Protein 2FXA (pdb70)

B-factor: mean 64.71, std 8.07, range [39.28, 98.73]

Sequence (628 aa):
PPYDVKEALVFTQKAQLSKALWKSIEKDWQQWLKPYDLNINEHHILWIAYQLNNGASISEIAKFGVHHVSTAFNFSKKLEEERRGYLRRFSKRTYVQQLTEEGTEVFWWSLLEEFDPTRNAVFKGSQPLYHHLFGKFPEEVAECIRHHIYGDDFEIFETSYDVKEALVFTQKAQLSKALWKSIEKDWQQWLKPYDLNINEHHILWIAYQLNNGASISEIAKFGVHVSTAFNFSKKLEERGYLRFSKRLNDKRNTYVQLTEEEGTEVFWSLLEEFDPTRNAVFKGSQPLYHLFGKFPEEVAECIRRHIYGDDFEIFETSLTNIDNDFESVNGKLKKKAKYDVKEALVFTQKAQLSKALWKSIEKDWQQQWLKPYDLNINEHHILWWIAYQLNGASISEIAKFGVHVSTAFNFSKKLEERGYLRFSKRLNDKRNTYVQLTEEGTEVFWSLLEEFDPTRRNAVFKGSQPLYHHLFGKFPEEVAECIRHIYGDDFEIFETSPYDVKEALVFTQKAQLSKALWKSIEKDWQQQWLKPYDLNINEHHILWIAYQLNGASISEIAKFGVHVSTAFNFSKKLEERGYLRFSKTYVQLTEEGTEVFWWSLLEEFDPTRNAVFKGSQPLYHHLFGKFPEEVAECIRHHIYGDDFEIFETSLT

Nearest PDB structures (foldseek):
  2fxa-assembly3_D  TM=9.999E-01  e=1.375E-24  Bacillus subtilis
  5aiq-assembly1_D  TM=6.598E-01  e=6.376E-04  Neisseria meningitidis serogroup B
  5hsm-assembly1_A-2  TM=7.602E-01  e=4.503E-03  Mycobacterium tuberculosis H37Rv
  5hso-assembly1_C  TM=7.062E-01  e=1.528E-02  Mycobacterium tuberculosis H37Rv
  5zyr-assembly1_B  TM=6.003E-01  e=3.985E-03  Acinetobacter baumannii

Organism: Bacillus subtilis (strain 168) (NCBI:txid224308)

Structure (mmCIF, N/CA/C/O backbone):
data_2FXA
#
_entry.id   2FXA
#
_cell.length_a   52.272
_cell.length_b   79.909
_cell.length_c   131.239
_cell.angle_alpha   90.00
_cell.angle_beta   100.18
_cell.angle_gamma   90.00
#
_symmetry.space_group_name_H-M   'P 1 21 1'
#
loop_
_entity.id
_entity.type
_entity.pdbx_description
1 polymer 'Protease production regulatory protein hpr'
2 non-polymer 1,2-ETHANEDIOL
3 non-polymer 'PENTAETHYLENE GLYCOL'
4 non-polymer 'HEXAETHYLENE GLYCOL'
5 non-polymer 'TRIETHYLENE GLYCOL'
6 water water
#
loop_
_atom_site.group_PDB
_atom_site.id
_atom_site.type_symbol
_atom_site.label_atom_id
_atom_site.label_alt_id
_atom_site.label_comp_id
_atom_site.label_asym_id
_atom_site.label_entity_id
_atom_site.label_seq_id
_atom_site.pdbx_PDB_ins_code
_atom_site.Cartn_x
_atom_site.Cartn_y
_atom_site.Cartn_z
_atom_site.occupancy
_atom_site.B_iso_or_equiv
_atom_site.auth_seq_id
_atom_site.auth_comp_id
_atom_site.auth_asym_id
_atom_site.auth_atom_id
_atom_site.pdbx_PDB_model_num
ATOM 1 N N . PRO A 1 8 ? -17.767 35.771 23.336 1.00 72.85 6 PRO A N 1
ATOM 2 C CA . PRO A 1 8 ? -16.934 35.455 22.171 1.00 72.84 6 PRO A CA 1
ATOM 3 C C . PRO A 1 8 ? -15.535 35.054 22.600 1.00 72.92 6 PRO A C 1
ATOM 4 O O . PRO A 1 8 ? -14.829 35.868 23.217 1.00 72.75 6 PRO A O 1
ATOM 8 N N . PRO A 1 9 ? -15.138 33.802 22.287 1.00 73.16 7 PRO A N 1
ATOM 9 C CA . PRO A 1 9 ? -13.824 33.256 22.660 1.00 73.78 7 PRO A CA 1
ATOM 10 C C . PRO A 1 9 ? -12.680 34.283 22.498 1.00 74.03 7 PRO A C 1
ATOM 11 O O . PRO A 1 9 ? -12.162 34.811 23.503 1.00 74.41 7 PRO A O 1
ATOM 15 N N . TYR A 1 10 ? -12.315 34.575 21.250 1.00 73.41 8 TYR A N 1
ATOM 16 C CA . TYR A 1 10 ? -11.235 35.523 20.948 1.00 72.56 8 TYR A CA 1
ATOM 17 C C . TYR A 1 10 ? -11.855 36.604 20.072 1.00 70.94 8 TYR A C 1
ATOM 18 O O . TYR A 1 10 ? -12.841 36.336 19.376 1.00 70.02 8 TYR A O 1
ATOM 27 N N . ASP A 1 11 ? -11.303 37.820 20.148 1.00 69.48 9 ASP A N 1
ATOM 28 C CA . ASP A 1 11 ? -11.436 38.807 19.076 1.00 68.21 9 ASP A CA 1
ATOM 29 C C . ASP A 1 11 ? -10.559 38.367 17.894 1.00 66.11 9 ASP A C 1
ATOM 30 O O . ASP A 1 11 ? -9.363 38.128 18.073 1.00 66.41 9 ASP A O 1
ATOM 35 N N . VAL A 1 12 ? -11.147 38.248 16.702 1.00 63.34 10 VAL A N 1
ATOM 36 C CA . VAL A 1 12 ? -10.411 37.852 15.493 1.00 60.84 10 VAL A CA 1
ATOM 37 C C . VAL A 1 12 ? -9.276 38.848 15.177 1.00 60.21 10 VAL A C 1
ATOM 38 O O . VAL A 1 12 ? -8.285 38.458 14.617 1.00 58.90 10 VAL A O 1
ATOM 42 N N . LYS A 1 13 ? -9.441 40.108 15.569 1.00 59.77 11 LYS A N 1
ATOM 43 C CA . LYS A 1 13 ? -8.389 41.117 15.488 1.00 61.03 11 LYS A CA 1
ATOM 44 C C . LYS A 1 13 ? -7.208 40.820 16.402 1.00 61.12 11 LYS A C 1
ATOM 45 O O . LYS A 1 13 ? -6.056 41.059 16.026 1.00 62.04 11 LYS A O 1
ATOM 51 N N . GLU A 1 14 ? -7.488 40.365 17.616 1.00 60.92 12 GLU A N 1
ATOM 52 C CA . GLU A 1 14 ? -6.430 39.950 18.504 1.00 61.81 12 GLU A CA 1
ATOM 53 C C . GLU A 1 14 ? -5.737 38.689 17.964 1.00 59.53 12 GLU A C 1
ATOM 54 O O . GLU A 1 14 ? -4.546 38.621 17.938 1.00 60.25 12 GLU A O 1
ATOM 60 N N . ALA A 1 15 ? -6.491 37.722 17.481 1.00 58.38 13 ALA A N 1
ATOM 61 C CA . ALA A 1 15 ? -5.917 36.549 16.853 1.00 57.09 13 ALA A CA 1
ATOM 62 C C . ALA A 1 15 ? -4.943 36.922 15.734 1.00 57.04 13 ALA A C 1
ATOM 63 O O . ALA A 1 15 ? -3.877 36.306 15.604 1.00 56.37 13 ALA A O 1
ATOM 65 N N . LEU A 1 16 ? -5.322 37.905 14.918 1.00 57.60 14 LEU A N 1
ATOM 66 C CA . LEU A 1 16 ? -4.504 38.378 13.791 1.00 57.86 14 LEU A CA 1
ATOM 67 C C . LEU A 1 16 ? -3.214 39.018 14.276 1.00 57.76 14 LEU A C 1
ATOM 68 O O . LEU A 1 16 ? -2.136 38.703 13.790 1.00 58.43 14 LEU A O 1
ATOM 73 N N . VAL A 1 17 ? -3.345 39.915 15.227 1.00 57.68 15 VAL A N 1
ATOM 74 C CA . VAL A 1 17 ? -2.208 40.560 15.841 1.00 59.12 15 VAL A CA 1
ATOM 75 C C . VAL A 1 17 ? -1.247 39.511 16.436 1.00 59.55 15 VAL A C 1
ATOM 76 O O . VAL A 1 17 ? -0.049 39.523 16.125 1.00 59.79 15 VAL A O 1
ATOM 80 N N . PHE A 1 18 ? -1.779 38.556 17.210 1.00 59.00 16 PHE A N 1
ATOM 81 C CA . PHE A 1 18 ? -0.949 37.495 17.758 1.00 58.26 16 PHE A CA 1
ATOM 82 C C . PHE A 1 18 ? -0.220 36.684 16.678 1.00 58.49 16 PHE A C 1
ATOM 83 O O . PHE A 1 18 ? 0.976 36.454 16.739 1.00 57.63 16 PHE A O 1
ATOM 91 N N . THR A 1 19 ? -0.981 36.242 15.695 1.00 59.52 17 THR A N 1
ATOM 92 C CA . THR A 1 19 ? -0.502 35.518 14.541 1.00 61.28 17 THR A CA 1
ATOM 93 C C . THR A 1 19 ? 0.616 36.249 13.796 1.00 61.41 17 THR A C 1
ATOM 94 O O . THR A 1 19 ? 1.617 35.672 13.458 1.00 62.81 17 THR A O 1
ATOM 98 N N . GLN A 1 20 ? 0.461 37.534 13.545 1.00 62.44 18 GLN A N 1
ATOM 99 C CA . GLN A 1 20 ? 1.509 38.267 12.881 1.00 63.56 18 GLN A CA 1
ATOM 100 C C . GLN A 1 20 ? 2.713 38.565 13.808 1.00 61.70 18 GLN A C 1
ATOM 101 O O . GLN A 1 20 ? 3.856 38.632 13.335 1.00 61.50 18 GLN A O 1
ATOM 107 N N . LYS A 1 21 ? 2.485 38.699 15.117 1.00 59.88 19 LYS A N 1
ATOM 108 C CA . LYS A 1 21 ? 3.595 38.820 16.059 1.00 59.00 19 LYS A CA 1
ATOM 109 C C . LYS A 1 21 ? 4.405 37.507 16.036 1.00 57.68 19 LYS A C 1
ATOM 110 O O . LYS A 1 21 ? 5.598 37.521 15.855 1.00 57.33 19 LYS A O 1
ATOM 124 N N . ALA A 1 23 ? 4.593 35.243 13.588 1.00 56.81 21 ALA A N 1
ATOM 125 C CA . ALA A 1 23 ? 5.307 35.180 12.295 1.00 56.86 21 ALA A CA 1
ATOM 126 C C . ALA A 1 23 ? 6.564 36.022 12.277 1.00 57.17 21 ALA A C 1
ATOM 127 O O . ALA A 1 23 ? 7.642 35.590 11.873 1.00 59.36 21 ALA A O 1
ATOM 129 N N . GLN A 1 24 ? 6.442 37.245 12.703 1.00 57.00 22 GLN A N 1
ATOM 130 C CA . GLN A 1 24 ? 7.565 38.132 12.725 1.00 57.94 22 GLN A CA 1
ATOM 131 C C . GLN A 1 24 ? 8.735 37.663 13.648 1.00 57.92 22 GLN A C 1
ATOM 132 O O . GLN A 1 24 ? 9.913 37.690 13.248 1.00 57.24 22 GLN A O 1
ATOM 138 N N . LEU A 1 25 ? 8.413 37.269 14.881 1.00 57.48 23 LEU A N 1
ATOM 139 C CA . LEU A 1 25 ? 9.424 36.812 15.842 1.00 58.58 23 LEU A CA 1
ATOM 140 C C . LEU A 1 25 ? 10.073 35.525 15.351 1.00 59.32 23 LEU A C 1
ATOM 141 O O . LEU A 1 25 ? 11.264 35.330 15.412 1.00 59.38 23 LEU A O 1
ATOM 146 N N . SER A 1 26 ? 9.246 34.670 14.812 1.00 59.30 24 SER A N 1
ATOM 147 C CA . SER A 1 26 ? 9.655 33.407 14.396 1.00 60.98 24 SER A CA 1
ATOM 148 C C . SER A 1 26 ? 10.575 33.471 13.148 1.00 61.56 24 SER A C 1
ATOM 149 O O . SER A 1 26 ? 11.601 32.752 13.064 1.00 60.89 24 SER A O 1
ATOM 152 N N . LYS A 1 27 ? 10.270 34.381 12.223 1.00 61.24 25 LYS A N 1
ATOM 153 C CA . LYS A 1 27 ? 11.134 34.573 11.071 1.00 60.72 25 LYS A CA 1
ATOM 154 C C . LYS A 1 27 ? 12.456 35.184 11.497 1.00 60.04 25 LYS A C 1
ATOM 155 O O . LYS A 1 27 ? 13.503 34.756 11.056 1.00 61.00 25 LYS A O 1
ATOM 161 N N . ALA A 1 28 ? 12.402 36.185 12.356 1.00 58.63 26 ALA A N 1
ATOM 162 C CA . ALA A 1 28 ? 13.587 36.836 12.888 1.00 58.60 26 ALA A CA 1
ATOM 163 C C . ALA A 1 28 ? 14.501 35.804 13.595 1.00 58.97 26 ALA A C 1
ATOM 164 O O . ALA A 1 28 ? 15.715 35.773 13.360 1.00 58.34 26 ALA A O 1
ATOM 166 N N . LEU A 1 29 ? 13.918 34.986 14.476 1.00 59.32 27 LEU A N 1
ATOM 167 C CA . LEU A 1 29 ? 14.694 34.021 15.241 1.00 59.80 27 LEU A CA 1
ATOM 168 C C . LEU A 1 29 ? 15.324 32.951 14.304 1.00 60.41 27 LEU A C 1
ATOM 169 O O . LEU A 1 29 ? 16.507 32.686 14.370 1.00 61.89 27 LEU A O 1
ATOM 174 N N . TRP A 1 30 ? 14.548 32.372 13.413 1.00 60.55 28 TRP A N 1
ATOM 175 C CA . TRP A 1 30 ? 15.078 31.407 12.468 1.00 61.61 28 TRP A CA 1
ATOM 176 C C . TRP A 1 30 ? 16.122 31.931 11.478 1.00 62.32 28 TRP A C 1
ATOM 177 O O . TRP A 1 30 ? 17.068 31.215 11.176 1.00 63.11 28 TRP A O 1
ATOM 188 N N . LYS A 1 31 ? 15.970 33.152 10.981 1.00 62.21 29 LYS A N 1
ATOM 189 C CA . LYS A 1 31 ? 16.928 33.722 10.046 1.00 62.92 29 LYS A CA 1
ATOM 190 C C . LYS A 1 31 ? 18.265 33.913 10.689 1.00 62.38 29 LYS A C 1
ATOM 191 O O . LYS A 1 31 ? 19.293 33.787 10.042 1.00 61.73 29 LYS A O 1
ATOM 197 N N . SER A 1 32 ? 18.233 34.277 11.960 1.00 61.96 30 SER A N 1
ATOM 198 C CA . SER A 1 32 ? 19.439 34.455 12.759 1.00 60.70 30 SER A CA 1
ATOM 199 C C . SER A 1 32 ? 20.153 33.107 12.988 1.00 59.95 30 SER A C 1
ATOM 200 O O . SER A 1 32 ? 21.331 33.021 12.786 1.00 60.27 30 SER A O 1
ATOM 203 N N . ILE A 1 33 ? 19.422 32.054 13.359 1.00 59.75 31 ILE A N 1
ATOM 204 C CA . ILE A 1 33 ? 19.994 30.735 13.568 1.00 59.09 31 ILE A CA 1
ATOM 205 C C . ILE A 1 33 ? 20.535 30.182 12.258 1.00 60.08 31 ILE A C 1
ATOM 206 O O . ILE A 1 33 ? 21.671 29.758 12.194 1.00 60.58 31 ILE A O 1
ATOM 211 N N . GLU A 1 34 ? 19.725 30.236 11.213 1.00 60.62 32 GLU A N 1
ATOM 212 C CA . GLU A 1 34 ? 20.091 29.807 9.910 1.00 62.74 32 GLU A CA 1
ATOM 213 C C . GLU A 1 34 ? 21.416 30.420 9.407 1.00 62.63 32 GLU A C 1
ATOM 214 O O . GLU A 1 34 ? 22.283 29.717 8.895 1.00 62.99 32 GLU A O 1
ATOM 220 N N . LYS A 1 35 ? 21.554 31.721 9.548 1.00 62.55 33 LYS A N 1
ATOM 221 C CA . LYS A 1 35 ? 22.729 32.420 9.139 1.00 64.16 33 LYS A CA 1
ATOM 222 C C . LYS A 1 35 ? 23.963 31.924 9.944 1.00 63.62 33 LYS A C 1
ATOM 223 O O . LYS A 1 35 ? 25.042 31.709 9.376 1.00 63.56 33 LYS A O 1
ATOM 229 N N . ASP A 1 36 ? 23.810 31.764 11.256 1.00 62.73 34 ASP A N 1
ATOM 230 C CA . ASP A 1 36 ? 24.927 31.322 12.093 1.00 62.28 34 ASP A CA 1
ATOM 231 C C . ASP A 1 36 ? 25.295 29.875 11.770 1.00 61.83 34 ASP A C 1
ATOM 232 O O . ASP A 1 36 ? 26.453 29.519 11.834 1.00 62.48 34 ASP A O 1
ATOM 237 N N . TRP A 1 37 ? 24.296 29.075 11.412 1.00 60.80 35 TRP A N 1
ATOM 238 C CA . TRP A 1 37 ? 24.445 27.663 11.154 1.00 61.45 35 TRP A CA 1
ATOM 239 C C . TRP A 1 37 ? 25.097 27.445 9.781 1.00 62.48 35 TRP A C 1
ATOM 240 O O . TRP A 1 37 ? 25.905 26.526 9.615 1.00 63.17 35 TRP A O 1
ATOM 251 N N . GLN A 1 38 ? 24.774 28.295 8.811 1.00 63.37 36 GLN A N 1
ATOM 252 C CA . GLN A 1 38 ? 25.462 28.306 7.512 1.00 64.82 36 GLN A CA 1
ATOM 253 C C . GLN A 1 38 ? 26.947 28.648 7.615 1.00 65.13 36 GLN A C 1
ATOM 254 O O . GLN A 1 38 ? 27.747 28.098 6.882 1.00 65.11 36 GLN A O 1
ATOM 260 N N . GLN A 1 39 ? 27.307 29.553 8.513 1.00 65.49 37 GLN A N 1
ATOM 261 C CA . GLN A 1 39 ? 28.701 29.915 8.698 1.00 67.17 37 GLN A CA 1
ATOM 262 C C . GLN A 1 39 ? 29.495 28.784 9.311 1.00 66.39 37 GLN A C 1
ATOM 263 O O . GLN A 1 39 ? 30.595 28.528 8.880 1.00 67.63 37 GLN A O 1
ATOM 269 N N . TRP A 1 40 ? 28.926 28.136 10.319 1.00 65.45 38 TRP A N 1
ATOM 270 C CA . TRP A 1 40 ? 29.489 26.978 10.962 1.00 64.63 38 TRP A CA 1
ATOM 271 C C . TRP A 1 40 ? 29.797 25.907 9.908 1.00 64.73 38 TRP A C 1
ATOM 272 O O . TRP A 1 40 ? 30.795 25.229 9.996 1.00 64.55 38 TRP A O 1
ATOM 283 N N . LEU A 1 41 ? 28.932 25.780 8.904 1.00 65.73 39 LEU A N 1
ATOM 284 C CA . LEU A 1 41 ? 29.011 24.690 7.900 1.00 66.06 39 LEU A CA 1
ATOM 285 C C . LEU A 1 41 ? 29.810 25.038 6.665 1.00 67.08 39 LEU A C 1
ATOM 286 O O . LEU A 1 41 ? 30.000 24.183 5.812 1.00 67.12 39 LEU A O 1
ATOM 291 N N . LYS A 1 42 ? 30.285 26.281 6.577 1.00 68.74 40 LYS A N 1
ATOM 292 C CA . LYS A 1 42 ? 30.932 26.773 5.362 1.00 70.42 40 LYS A CA 1
ATOM 293 C C . LYS A 1 42 ? 32.207 25.977 4.964 1.00 69.98 40 LYS A C 1
ATOM 294 O O . LYS A 1 42 ? 32.332 25.559 3.796 1.00 70.22 40 LYS A O 1
ATOM 300 N N . PRO A 1 43 ? 33.134 25.733 5.930 1.00 69.21 41 PRO A N 1
ATOM 301 C CA . PRO A 1 43 ? 34.318 24.896 5.642 1.00 68.37 41 PRO A CA 1
ATOM 302 C C . PRO A 1 43 ? 34.027 23.451 5.186 1.00 68.75 41 PRO A C 1
ATOM 303 O O . PRO A 1 43 ? 34.935 22.774 4.687 1.00 67.62 41 PRO A O 1
ATOM 307 N N . TYR A 1 44 ? 32.795 22.969 5.373 1.00 68.83 42 TYR A N 1
ATOM 308 C CA . TYR A 1 44 ? 32.495 21.573 5.081 1.00 69.57 42 TYR A CA 1
ATOM 309 C C . TYR A 1 44 ? 31.631 21.399 3.845 1.00 70.32 42 TYR A C 1
ATOM 310 O O . TYR A 1 44 ? 31.408 20.271 3.376 1.00 70.62 42 TYR A O 1
ATOM 319 N N . ASP A 1 45 ? 31.135 22.518 3.323 1.00 71.51 43 ASP A N 1
ATOM 320 C CA . ASP A 1 45 ? 30.287 22.504 2.140 1.00 72.75 43 ASP A CA 1
ATOM 321 C C . ASP A 1 45 ? 29.082 21.545 2.335 1.00 72.62 43 ASP A C 1
ATOM 322 O O . ASP A 1 45 ? 28.764 20.720 1.481 1.00 72.86 43 ASP A O 1
ATOM 327 N N . LEU A 1 46 ? 28.424 21.692 3.489 1.00 71.64 44 LEU A N 1
ATOM 328 C CA . LEU A 1 46 ? 27.229 20.970 3.825 1.00 69.71 44 LEU A CA 1
ATOM 329 C C . LEU A 1 46 ? 26.110 21.979 3.904 1.00 69.43 44 LEU A C 1
ATOM 330 O O . LEU A 1 46 ? 26.280 23.076 4.419 1.00 69.46 44 LEU A O 1
ATOM 335 N N . ASN A 1 47 ? 24.974 21.592 3.368 1.00 68.81 45 ASN A N 1
ATOM 336 C CA . ASN A 1 47 ? 23.689 22.209 3.624 1.00 69.40 45 ASN A CA 1
ATOM 337 C C . ASN A 1 47 ? 23.286 22.058 5.116 1.00 68.26 45 ASN A C 1
ATOM 338 O O . ASN A 1 47 ? 23.618 21.052 5.759 1.00 67.96 45 ASN A O 1
ATOM 343 N N . ILE A 1 48 ? 22.550 23.037 5.644 1.00 67.21 46 ILE A N 1
ATOM 344 C CA . ILE A 1 48 ? 21.860 22.914 6.934 1.00 66.32 46 ILE A CA 1
ATOM 345 C C . ILE A 1 48 ? 21.048 21.599 7.079 1.00 65.99 46 ILE A C 1
ATOM 346 O O . ILE A 1 48 ? 21.144 20.877 8.084 1.00 66.13 46 ILE A O 1
ATOM 351 N N . ASN A 1 49 ? 20.248 21.303 6.068 1.00 65.44 47 ASN A N 1
ATOM 352 C CA . ASN A 1 49 ? 19.471 20.080 6.010 1.00 64.98 47 ASN A CA 1
ATOM 353 C C . ASN A 1 49 ? 20.297 18.783 6.055 1.00 64.40 47 ASN A C 1
ATOM 354 O O . ASN A 1 49 ? 19.857 17.790 6.660 1.00 64.39 47 ASN A O 1
ATOM 359 N N . GLU A 1 50 ? 21.477 18.804 5.426 1.00 63.30 48 GLU A N 1
ATOM 360 C CA . GLU A 1 50 ? 22.460 17.718 5.477 1.00 63.31 48 GLU A CA 1
ATOM 361 C C . GLU A 1 50 ? 23.054 17.527 6.872 1.00 61.79 48 GLU A C 1
ATOM 362 O O . GLU A 1 50 ? 23.102 16.414 7.382 1.00 61.40 48 GLU A O 1
ATOM 368 N N . HIS A 1 51 ? 23.513 18.614 7.491 1.00 61.22 49 HIS A N 1
ATOM 369 C CA . HIS A 1 51 ? 23.930 18.556 8.889 1.00 60.38 49 HIS A CA 1
ATOM 370 C C . HIS A 1 51 ? 22.817 18.030 9.808 1.00 59.46 49 HIS A C 1
ATOM 371 O O . HIS A 1 51 ? 23.043 17.150 10.654 1.00 58.45 49 HIS A O 1
ATOM 378 N N . HIS A 1 52 ? 21.607 18.524 9.592 1.00 59.13 50 HIS A N 1
ATOM 379 C CA . HIS A 1 52 ? 20.459 18.086 10.368 1.00 59.00 50 HIS A CA 1
ATOM 380 C C . HIS A 1 52 ? 20.191 16.582 10.193 1.00 58.68 50 HIS A C 1
ATOM 381 O O . HIS A 1 52 ? 19.963 15.864 11.163 1.00 59.11 50 HIS A O 1
ATOM 388 N N . ILE A 1 53 ? 20.249 16.092 8.968 1.00 58.31 51 ILE A N 1
ATOM 389 C CA . ILE A 1 53 ? 20.133 14.661 8.747 1.00 57.96 51 ILE A CA 1
ATOM 390 C C . ILE A 1 53 ? 21.195 13.891 9.510 1.00 57.88 51 ILE A C 1
ATOM 391 O O . ILE A 1 53 ? 20.866 12.920 10.164 1.00 56.98 51 ILE A O 1
ATOM 396 N N . LEU A 1 54 ? 22.455 14.335 9.431 1.00 58.40 52 LEU A N 1
ATOM 397 C CA . LEU A 1 54 ? 23.564 13.686 10.159 1.00 59.48 52 LEU A CA 1
ATOM 398 C C . LEU A 1 54 ? 23.310 13.625 11.658 1.00 60.21 52 LEU A C 1
ATOM 399 O O . LEU A 1 54 ? 23.611 12.607 12.326 1.00 59.59 52 LEU A O 1
ATOM 404 N N . TRP A 1 55 ? 22.775 14.742 12.164 1.00 60.91 53 TRP A N 1
ATOM 405 C CA . TRP A 1 55 ? 22.483 14.927 13.566 1.00 62.07 53 TRP A CA 1
ATOM 406 C C . TRP A 1 55 ? 21.445 13.921 14.052 1.00 59.96 53 TRP A C 1
ATOM 407 O O . TRP A 1 55 ? 21.616 13.296 15.098 1.00 59.14 53 TRP A O 1
ATOM 418 N N . ILE A 1 56 ? 20.390 13.762 13.258 1.00 58.14 54 ILE A N 1
ATOM 419 C CA . ILE A 1 56 ? 19.308 12.858 13.523 1.00 57.46 54 ILE A CA 1
ATOM 420 C C . ILE A 1 56 ? 19.733 11.390 13.465 1.00 58.08 54 ILE A C 1
ATOM 421 O O . ILE A 1 56 ? 19.418 10.629 14.391 1.00 57.93 54 ILE A O 1
ATOM 426 N N . ALA A 1 57 ? 20.442 10.989 12.407 1.00 58.28 55 ALA A N 1
ATOM 427 C CA . ALA A 1 57 ? 20.960 9.611 12.294 1.00 59.42 55 ALA A CA 1
ATOM 428 C C . ALA A 1 57 ? 21.834 9.279 13.481 1.00 60.27 55 ALA A C 1
ATOM 429 O O . ALA A 1 57 ? 21.814 8.175 13.996 1.00 60.12 55 ALA A O 1
ATOM 431 N N . TYR A 1 58 ? 22.601 10.264 13.915 1.00 62.26 56 TYR A N 1
ATOM 432 C CA . TYR A 1 58 ? 23.433 10.121 15.088 1.00 64.71 56 TYR A CA 1
ATOM 433 C C . TYR A 1 58 ? 22.619 10.023 16.405 1.00 65.36 56 TYR A C 1
ATOM 434 O O . TYR A 1 58 ? 22.787 9.073 17.163 1.00 66.14 56 TYR A O 1
ATOM 443 N N . GLN A 1 59 ? 21.721 10.969 16.656 1.00 65.29 57 GLN A N 1
ATOM 444 C CA . GLN A 1 59 ? 20.892 10.928 17.855 1.00 65.64 57 GLN A CA 1
ATOM 445 C C . GLN A 1 59 ? 20.160 9.603 17.991 1.00 64.50 57 GLN A C 1
ATOM 446 O O . GLN A 1 59 ? 20.093 9.023 19.077 1.00 64.61 57 GLN A O 1
ATOM 452 N N . LEU A 1 60 ? 19.578 9.152 16.892 1.00 63.34 58 LEU A N 1
ATOM 453 C CA . LEU A 1 60 ? 18.714 8.010 16.907 1.00 61.96 58 LEU A CA 1
ATOM 454 C C . LEU A 1 60 ? 19.446 6.678 16.681 1.00 61.83 58 LEU A C 1
ATOM 455 O O . LEU A 1 60 ? 18.819 5.622 16.801 1.00 61.18 58 LEU A O 1
ATOM 460 N N A ASN A 1 61 ? 20.743 6.733 16.359 0.50 61.48 59 ASN A N 1
ATOM 461 N N B ASN A 1 61 ? 20.743 6.735 16.361 0.50 61.54 59 ASN A N 1
ATOM 462 C CA A ASN A 1 61 ? 21.539 5.539 16.017 0.50 61.46 59 ASN A CA 1
ATOM 463 C CA B ASN A 1 61 ? 21.537 5.538 16.037 0.50 61.58 59 ASN A CA 1
ATOM 464 C C A ASN A 1 61 ? 20.980 4.830 14.779 0.50 61.26 59 ASN A C 1
ATOM 465 C C B ASN A 1 61 ? 21.018 4.827 14.775 0.50 61.32 59 ASN A C 1
ATOM 466 O O A ASN A 1 61 ? 20.763 3.608 14.788 0.50 61.42 59 ASN A O 1
ATOM 467 O O B ASN A 1 61 ? 20.872 3.594 14.764 0.50 61.44 59 ASN A O 1
ATOM 476 N N . GLY A 1 62 ? 20.759 5.603 13.719 1.00 60.48 60 GLY A N 1
ATOM 477 C CA . GLY A 1 62 ? 20.123 5.098 12.527 1.00 60.40 60 GLY A CA 1
ATOM 478 C C . GLY A 1 62 ? 18.706 5.637 12.513 1.00 61.60 60 GLY A C 1
ATOM 479 O O . GLY A 1 62 ? 18.080 5.773 13.561 1.00 62.93 60 GLY A O 1
ATOM 480 N N . ALA A 1 63 ? 18.199 5.986 11.335 1.00 60.61 61 ALA A N 1
ATOM 481 C CA . ALA A 1 63 ? 16.958 6.692 11.239 1.00 59.29 61 ALA A CA 1
ATOM 482 C C . ALA A 1 63 ? 16.325 6.349 9.912 1.00 58.88 61 ALA A C 1
ATOM 483 O O . ALA A 1 63 ? 17.028 6.222 8.925 1.00 59.70 61 ALA A O 1
ATOM 485 N N . SER A 1 64 ? 15.012 6.218 9.869 1.00 57.28 62 SER A N 1
ATOM 486 C CA . SER A 1 64 ? 14.323 6.026 8.599 1.00 58.01 62 SER A CA 1
ATOM 487 C C . SER A 1 64 ? 14.181 7.367 7.919 1.00 57.34 62 SER A C 1
ATOM 488 O O . SER A 1 64 ? 14.335 8.392 8.549 1.00 58.65 62 SER A O 1
ATOM 491 N N . ILE A 1 65 ? 13.892 7.368 6.634 1.00 57.30 63 ILE A N 1
ATOM 492 C CA . ILE A 1 65 ? 13.713 8.604 5.904 1.00 57.65 63 ILE A CA 1
ATOM 493 C C . ILE A 1 65 ? 12.544 9.396 6.503 1.00 57.81 63 ILE A C 1
ATOM 494 O O . ILE A 1 65 ? 12.544 10.625 6.490 1.00 58.03 63 ILE A O 1
ATOM 499 N N . SER A 1 66 ? 11.533 8.703 7.013 1.00 58.01 64 SER A N 1
ATOM 500 C CA . SER A 1 66 ? 10.386 9.405 7.550 1.00 57.62 64 SER A CA 1
ATOM 501 C C . SER A 1 66 ? 10.639 9.974 8.959 1.00 58.25 64 SER A C 1
ATOM 502 O O . SER A 1 66 ? 10.125 11.032 9.261 1.00 58.74 64 SER A O 1
ATOM 505 N N . GLU A 1 67 ? 11.497 9.343 9.763 1.00 58.91 65 GLU A N 1
ATOM 506 C CA . GLU A 1 67 ? 12.031 9.991 10.971 1.00 59.28 65 GLU A CA 1
ATOM 507 C C . GLU A 1 67 ? 12.867 11.193 10.654 1.00 59.51 65 GLU A C 1
ATOM 508 O O . GLU A 1 67 ? 12.774 12.231 11.347 1.00 60.42 65 GLU A O 1
ATOM 514 N N . ILE A 1 68 ? 13.705 11.089 9.632 1.00 58.84 66 ILE A N 1
ATOM 515 C CA . ILE A 1 68 ? 14.463 12.278 9.216 1.00 58.14 66 ILE A CA 1
ATOM 516 C C . ILE A 1 68 ? 13.534 13.411 8.775 1.00 57.83 66 ILE A C 1
ATOM 517 O O . ILE A 1 68 ? 13.717 14.546 9.155 1.00 57.62 66 ILE A O 1
ATOM 522 N N . ALA A 1 69 ? 12.531 13.102 7.954 1.00 58.04 67 ALA A N 1
ATOM 523 C CA . ALA A 1 69 ? 11.551 14.097 7.538 1.00 58.03 67 ALA A CA 1
ATOM 524 C C . ALA A 1 69 ? 10.888 14.774 8.757 1.00 58.61 67 ALA A C 1
ATOM 525 O O . ALA A 1 69 ? 10.816 15.994 8.807 1.00 59.30 67 ALA A O 1
ATOM 527 N N . LYS A 1 70 ? 10.408 13.977 9.717 1.00 58.43 68 LYS A N 1
ATOM 528 C CA . LYS A 1 70 ? 9.700 14.458 10.897 1.00 59.49 68 LYS A CA 1
ATOM 529 C C . LYS A 1 70 ? 10.558 15.293 11.839 1.00 60.05 68 LYS A C 1
ATOM 530 O O . LYS A 1 70 ? 10.187 16.430 12.142 1.00 59.89 68 LYS A O 1
ATOM 536 N N . PHE A 1 71 ? 11.710 14.762 12.267 1.00 59.12 69 PHE A N 1
ATOM 537 C CA . PHE A 1 71 ? 12.562 15.462 13.195 1.00 59.99 69 PHE A CA 1
ATOM 538 C C . PHE A 1 71 ? 13.387 16.530 12.544 1.00 60.64 69 PHE A C 1
ATOM 539 O O . PHE A 1 71 ? 13.834 17.425 13.217 1.00 61.32 69 PHE A O 1
ATOM 547 N N . GLY A 1 72 ? 13.606 16.423 11.241 1.00 60.76 70 GLY A N 1
ATOM 548 C CA . GLY A 1 72 ? 14.338 17.407 10.502 1.00 59.81 70 GLY A CA 1
ATOM 549 C C . GLY A 1 72 ? 13.427 18.454 9.956 1.00 61.15 70 GLY A C 1
ATOM 550 O O . GLY A 1 72 ? 13.905 19.393 9.343 1.00 61.13 70 GLY A O 1
ATOM 551 N N . VAL A 1 73 ? 12.111 18.293 10.144 1.00 61.96 71 VAL A N 1
ATOM 552 C CA . VAL A 1 73 ? 11.150 19.295 9.708 1.00 63.59 71 VAL A CA 1
ATOM 553 C C . VAL A 1 73 ? 11.267 19.536 8.189 1.00 64.86 71 VAL A C 1
ATOM 554 O O . VAL A 1 73 ? 11.413 20.676 7.733 1.00 65.46 71 VAL A O 1
ATOM 566 N N A HIS A 1 75 ? 10.020 17.901 4.102 0.50 63.03 73 HIS A N 1
ATOM 567 N N B HIS A 1 75 ? 9.992 17.910 4.116 0.50 63.47 73 HIS A N 1
ATOM 568 C CA A HIS A 1 75 ? 9.261 16.938 3.267 0.50 62.12 73 HIS A CA 1
ATOM 569 C CA B HIS A 1 75 ? 9.193 16.940 3.344 0.50 62.98 73 HIS A CA 1
ATOM 570 C C A HIS A 1 75 ? 10.081 15.654 3.142 0.50 61.54 73 HIS A C 1
ATOM 571 C C B HIS A 1 75 ? 10.049 15.674 3.131 0.50 62.05 73 HIS A C 1
ATOM 572 O O A HIS A 1 75 ? 11.322 15.693 3.087 0.50 60.77 73 HIS A O 1
ATOM 573 O O B HIS A 1 75 ? 11.285 15.747 3.024 0.50 61.33 73 HIS A O 1
ATOM 586 N N . VAL A 1 76 ? 9.395 14.519 3.112 1.00 61.57 74 VAL A N 1
ATOM 587 C CA . VAL A 1 76 ? 10.075 13.213 2.958 1.00 62.05 74 VAL A CA 1
ATOM 588 C C . VAL A 1 76 ? 10.920 13.102 1.665 1.00 62.48 74 VAL A C 1
ATOM 589 O O . VAL A 1 76 ? 11.931 12.408 1.634 1.00 63.26 74 VAL A O 1
ATOM 593 N N . SER A 1 77 ? 10.527 13.840 0.633 1.00 63.26 75 SER A N 1
ATOM 594 C CA . SER A 1 77 ? 11.285 13.950 -0.611 1.00 63.94 75 SER A CA 1
ATOM 595 C C . SER A 1 77 ? 12.612 14.672 -0.431 1.00 62.76 75 SER A C 1
ATOM 596 O O . SER A 1 77 ? 13.653 14.233 -0.947 1.00 62.57 75 SER A O 1
ATOM 599 N N . THR A 1 78 ? 12.570 15.793 0.276 1.00 61.73 76 THR A N 1
ATOM 600 C CA . THR A 1 78 ? 13.778 16.532 0.590 1.00 60.83 76 THR A CA 1
ATOM 601 C C . THR A 1 78 ? 14.704 15.670 1.420 1.00 60.41 76 THR A C 1
ATOM 602 O O . THR A 1 78 ? 15.903 15.615 1.166 1.00 61.63 76 THR A O 1
ATOM 606 N N . ALA A 1 79 ? 14.153 14.980 2.413 1.00 59.13 77 ALA A N 1
ATOM 607 C CA . ALA A 1 79 ? 14.946 14.092 3.265 1.00 57.78 77 ALA A CA 1
ATOM 608 C C . ALA A 1 79 ? 15.602 12.991 2.407 1.00 57.23 77 ALA A C 1
ATOM 609 O O . ALA A 1 79 ? 16.775 12.670 2.582 1.00 57.03 77 ALA A O 1
ATOM 611 N N . PHE A 1 80 ? 14.849 12.409 1.480 1.00 57.07 78 PHE A N 1
ATOM 612 C CA . PHE A 1 80 ? 15.459 11.411 0.587 1.00 57.16 78 PHE A CA 1
ATOM 613 C C . PHE A 1 80 ? 16.572 12.042 -0.261 1.00 57.12 78 PHE A C 1
ATOM 614 O O . PHE A 1 80 ? 17.680 11.530 -0.311 1.00 56.79 78 PHE A O 1
ATOM 622 N N . ASN A 1 81 ? 16.268 13.167 -0.905 1.00 58.22 79 ASN A N 1
ATOM 623 C CA . ASN A 1 81 ? 17.233 13.858 -1.759 1.00 59.77 79 ASN A CA 1
ATOM 624 C C . ASN A 1 81 ? 18.557 14.146 -1.059 1.00 60.08 79 ASN A C 1
ATOM 625 O O . ASN A 1 81 ? 19.624 13.812 -1.581 1.00 60.97 79 ASN A O 1
ATOM 630 N N . PHE A 1 82 ? 18.495 14.729 0.127 1.00 60.37 80 PHE A N 1
ATOM 631 C CA . PHE A 1 82 ? 19.719 15.062 0.856 1.00 60.69 80 PHE A CA 1
ATOM 632 C C . PHE A 1 82 ? 20.399 13.859 1.465 1.00 60.73 80 PHE A C 1
ATOM 633 O O . PHE A 1 82 ? 21.615 13.842 1.573 1.00 61.82 80 PHE A O 1
ATOM 641 N N . SER A 1 83 ? 19.647 12.843 1.864 1.00 60.57 81 SER A N 1
ATOM 642 C CA . SER A 1 83 ? 20.283 11.601 2.319 1.00 60.91 81 SER A CA 1
ATOM 643 C C . SER A 1 83 ? 21.107 10.946 1.227 1.00 61.68 81 SER A C 1
ATOM 644 O O . SER A 1 83 ? 22.186 10.431 1.489 1.00 61.41 81 SER A O 1
ATOM 647 N N . LYS A 1 84 ? 20.524 10.914 0.026 1.00 63.17 82 LYS A N 1
ATOM 648 C CA . LYS A 1 84 ? 21.149 10.462 -1.215 1.00 64.61 82 LYS A CA 1
ATOM 649 C C . LYS A 1 84 ? 22.435 11.249 -1.583 1.00 65.43 82 LYS A C 1
ATOM 650 O O . LYS A 1 84 ? 23.454 10.647 -1.908 1.00 65.57 82 LYS A O 1
ATOM 656 N N . LYS A 1 85 ? 22.393 12.584 -1.504 1.00 66.86 83 LYS A N 1
ATOM 657 C CA . LYS A 1 85 ? 23.599 13.417 -1.602 1.00 68.67 83 LYS A CA 1
ATOM 658 C C . LYS A 1 85 ? 24.664 12.985 -0.596 1.00 67.13 83 LYS A C 1
ATOM 659 O O . LYS A 1 85 ? 25.816 12.816 -0.958 1.00 68.31 83 LYS A O 1
ATOM 665 N N . LEU A 1 86 ? 24.279 12.833 0.668 1.00 65.07 84 LEU A N 1
ATOM 666 C CA . LEU A 1 86 ? 25.207 12.415 1.720 1.00 63.27 84 LEU A CA 1
ATOM 667 C C . LEU A 1 86 ? 25.811 11.038 1.481 1.00 62.75 84 LEU A C 1
ATOM 668 O O . LEU A 1 86 ? 26.972 10.800 1.804 1.00 62.93 84 LEU A O 1
ATOM 673 N N . GLU A 1 87 ? 25.019 10.125 0.934 1.00 62.19 85 GLU A N 1
ATOM 674 C CA . GLU A 1 87 ? 25.519 8.823 0.603 1.00 63.03 85 GLU A CA 1
ATOM 675 C C . GLU A 1 87 ? 26.606 8.894 -0.506 1.00 63.41 85 GLU A C 1
ATOM 676 O O . GLU A 1 87 ? 27.654 8.247 -0.402 1.00 62.94 85 GLU A O 1
ATOM 682 N N A GLU A 1 88 ? 26.308 9.697 -1.526 0.50 63.34 86 GLU A N 1
ATOM 683 N N B GLU A 1 88 ? 26.358 9.684 -1.554 0.50 64.07 86 GLU A N 1
ATOM 684 C CA A GLU A 1 88 ? 27.179 9.952 -2.670 0.50 63.04 86 GLU A CA 1
ATOM 685 C CA B GLU A 1 88 ? 27.344 9.888 -2.633 0.50 63.95 86 GLU A CA 1
ATOM 686 C C A GLU A 1 88 ? 28.408 10.789 -2.259 0.50 62.96 86 GLU A C 1
ATOM 687 C C B GLU A 1 88 ? 28.677 10.363 -2.067 0.50 63.76 86 GLU A C 1
ATOM 688 O O A GLU A 1 88 ? 29.352 10.941 -3.032 0.50 63.14 86 GLU A O 1
ATOM 689 O O B GLU A 1 88 ? 29.723 9.789 -2.374 0.50 63.64 86 GLU A O 1
ATOM 700 N N A ARG A 1 89 ? 28.394 11.318 -1.034 0.50 62.49 87 ARG A N 1
ATOM 701 N N B ARG A 1 89 ? 28.627 11.397 -1.225 0.50 63.30 87 ARG A N 1
ATOM 702 C CA A ARG A 1 89 ? 29.575 11.952 -0.424 0.50 61.90 87 ARG A CA 1
ATOM 703 C CA B ARG A 1 89 ? 29.821 11.919 -0.558 0.50 62.74 87 ARG A CA 1
ATOM 704 C C A ARG A 1 89 ? 30.421 10.965 0.380 0.50 61.96 87 ARG A C 1
ATOM 705 C C B ARG A 1 89 ? 30.467 10.959 0.444 0.50 62.47 87 ARG A C 1
ATOM 706 O O A ARG A 1 89 ? 31.570 11.254 0.721 0.50 62.05 87 ARG A O 1
ATOM 707 O O B ARG A 1 89 ? 31.545 11.246 0.964 0.50 62.53 87 ARG A O 1
ATOM 722 N N . GLY A 1 90 ? 29.835 9.818 0.706 1.00 62.24 88 GLY A N 1
ATOM 723 C CA . GLY A 1 90 ? 30.420 8.852 1.631 1.00 62.13 88 GLY A CA 1
ATOM 724 C C . GLY A 1 90 ? 30.154 9.133 3.110 1.00 62.17 88 GLY A C 1
ATOM 725 O O . GLY A 1 90 ? 30.868 8.610 3.950 1.00 60.76 88 GLY A O 1
ATOM 726 N N . TYR A 1 91 ? 29.112 9.923 3.442 1.00 62.10 89 TYR A N 1
ATOM 727 C CA . TYR A 1 91 ? 28.833 10.253 4.872 1.00 61.73 89 TYR A CA 1
ATOM 728 C C . TYR A 1 91 ? 27.745 9.436 5.534 1.00 61.85 89 TYR A C 1
ATOM 729 O O . TYR A 1 91 ? 27.717 9.314 6.761 1.00 61.77 89 TYR A O 1
ATOM 738 N N . LEU A 1 92 ? 26.846 8.899 4.705 1.00 62.28 90 LEU A N 1
ATOM 739 C CA . LEU A 1 92 ? 25.735 8.086 5.127 1.00 63.03 90 LEU A CA 1
ATOM 740 C C . LEU A 1 92 ? 25.685 6.816 4.309 1.00 63.30 90 LEU A C 1
ATOM 741 O O . LEU A 1 92 ? 26.100 6.816 3.176 1.00 62.76 90 LEU A O 1
ATOM 746 N N A ARG A 1 93 ? 25.153 5.747 4.888 0.50 63.68 91 ARG A N 1
ATOM 747 N N B ARG A 1 93 ? 25.051 5.796 4.891 0.50 64.17 91 ARG A N 1
ATOM 748 C CA A ARG A 1 93 ? 24.831 4.543 4.136 0.50 64.20 91 ARG A CA 1
ATOM 749 C CA B ARG A 1 93 ? 24.864 4.468 4.327 0.50 65.36 91 ARG A CA 1
ATOM 750 C C A ARG A 1 93 ? 23.385 4.158 4.377 0.50 65.25 91 ARG A C 1
ATOM 751 C C B ARG A 1 93 ? 23.372 4.116 4.420 0.50 65.83 91 ARG A C 1
ATOM 752 O O A ARG A 1 93 ? 22.855 4.318 5.474 0.50 64.46 91 ARG A O 1
ATOM 753 O O B ARG A 1 93 ? 22.777 4.283 5.480 0.50 65.07 91 ARG A O 1
ATOM 768 N N . PHE A 1 94 ? 22.769 3.644 3.324 1.00 66.80 92 PHE A N 1
ATOM 769 C CA . PHE A 1 94 ? 21.414 3.093 3.357 1.00 69.52 92 PHE A CA 1
ATOM 770 C C . PHE A 1 94 ? 21.516 1.624 3.769 1.00 72.06 92 PHE A C 1
ATOM 771 O O . PHE A 1 94 ? 22.372 0.897 3.281 1.00 72.24 92 PHE A O 1
ATOM 779 N N . SER A 1 95 ? 20.678 1.204 4.710 1.00 75.71 93 SER A N 1
ATOM 780 C CA . SER A 1 95 ? 20.709 -0.165 5.232 1.00 79.24 93 SER A CA 1
ATOM 781 C C . SER A 1 95 ? 19.317 -0.638 5.559 1.00 80.95 93 SER A C 1
ATOM 782 O O . SER A 1 95 ? 18.339 0.071 5.345 1.00 80.97 93 SER A O 1
ATOM 785 N N . LYS A 1 96 ? 19.241 -1.856 6.088 1.00 84.12 94 LYS A N 1
ATOM 786 C CA . LYS A 1 96 ? 17.957 -2.459 6.496 1.00 86.47 94 LYS A CA 1
ATOM 787 C C . LYS A 1 96 ? 18.111 -3.299 7.788 1.00 87.62 94 LYS A C 1
ATOM 788 O O . LYS A 1 96 ? 19.150 -3.952 8.008 1.00 87.36 94 LYS A O 1
ATOM 794 N N . ARG A 1 97 ? 17.087 -3.217 8.648 1.00 88.88 95 ARG A N 1
ATOM 795 C CA . ARG A 1 97 ? 17.063 -3.911 9.947 1.00 89.84 95 ARG A CA 1
ATOM 796 C C . ARG A 1 97 ? 16.645 -5.366 9.790 1.00 89.68 95 ARG A C 1
ATOM 797 O O . ARG A 1 97 ? 17.499 -6.246 9.629 1.00 90.19 95 ARG A O 1
ATOM 805 N N . THR A 1 104 ? 13.680 0.770 4.957 1.00 75.48 102 THR A N 1
ATOM 806 C CA . THR A 1 104 ? 15.121 1.047 4.942 1.00 75.78 102 THR A CA 1
ATOM 807 C C . THR A 1 104 ? 15.552 2.267 5.800 1.00 74.33 102 THR A C 1
ATOM 808 O O . THR A 1 104 ? 14.859 3.305 5.827 1.00 74.25 102 THR A O 1
ATOM 812 N N . TYR A 1 105 ? 16.703 2.134 6.473 1.00 72.24 103 TYR A N 1
ATOM 813 C CA . TYR A 1 105 ? 17.250 3.227 7.303 1.00 70.46 103 TYR A CA 1
ATOM 814 C C . TYR A 1 105 ? 18.636 3.752 6.880 1.00 68.09 103 TYR A C 1
ATOM 815 O O . TYR A 1 105 ? 19.335 3.174 6.051 1.00 66.85 103 TYR A O 1
ATOM 824 N N . VAL A 1 106 ? 19.013 4.859 7.490 1.00 65.76 104 VAL A N 1
ATOM 825 C CA . VAL A 1 106 ? 20.166 5.644 7.104 1.00 63.78 104 VAL A CA 1
ATOM 826 C C . VAL A 1 106 ? 21.042 5.724 8.342 1.00 63.09 104 VAL A C 1
ATOM 827 O O . VAL A 1 106 ? 20.548 5.865 9.471 1.00 63.13 104 VAL A O 1
ATOM 831 N N . GLN A 1 107 ? 22.341 5.544 8.124 1.00 62.07 105 GLN A N 1
ATOM 832 C CA A GLN A 1 107 ? 23.351 5.374 9.156 0.50 61.43 105 GLN A CA 1
ATOM 833 C CA B GLN A 1 107 ? 23.280 5.594 9.216 0.50 61.03 105 GLN A CA 1
ATOM 834 C C . GLN A 1 107 ? 24.574 6.228 8.769 1.00 60.70 105 GLN A C 1
ATOM 835 O O . GLN A 1 107 ? 24.939 6.221 7.588 1.00 60.72 105 GLN A O 1
ATOM 846 N N . LEU A 1 108 ? 25.211 6.898 9.728 1.00 59.27 106 LEU A N 1
ATOM 847 C CA . LEU A 1 108 ? 26.507 7.534 9.513 1.00 59.05 106 LEU A CA 1
ATOM 848 C C . LEU A 1 108 ? 27.588 6.472 9.133 1.00 58.53 106 LEU A C 1
ATOM 849 O O . LEU A 1 108 ? 27.641 5.377 9.710 1.00 57.87 106 LEU A O 1
ATOM 854 N N . THR A 1 109 ? 28.415 6.809 8.148 1.00 57.85 107 THR A N 1
ATOM 855 C CA . THR A 1 109 ? 29.631 6.033 7.849 1.00 57.74 107 THR A CA 1
ATOM 856 C C . THR A 1 109 ? 30.696 6.489 8.833 1.00 58.07 107 THR A C 1
ATOM 857 O O . THR A 1 109 ? 30.473 7.431 9.606 1.00 58.55 107 THR A O 1
ATOM 861 N N . GLU A 1 110 ? 31.869 5.866 8.773 1.00 58.92 108 GLU A N 1
ATOM 862 C CA . GLU A 1 110 ? 33.044 6.308 9.515 1.00 59.77 108 GLU A CA 1
ATOM 863 C C . GLU A 1 110 ? 33.407 7.771 9.178 1.00 58.84 108 GLU A C 1
ATOM 864 O O . GLU A 1 110 ? 33.709 8.579 10.065 1.00 58.87 108 GLU A O 1
ATOM 870 N N . GLU A 1 111 ? 33.420 8.105 7.894 1.00 58.83 109 GLU A N 1
ATOM 871 C CA . GLU A 1 111 ? 33.766 9.460 7.458 1.00 59.63 109 GLU A CA 1
ATOM 872 C C . GLU A 1 111 ? 32.693 10.452 7.942 1.00 59.01 109 GLU A C 1
ATOM 873 O O . GLU A 1 111 ? 33.042 11.501 8.508 1.00 58.78 109 GLU A O 1
ATOM 879 N N . GLY A 1 112 ? 31.409 10.095 7.752 1.00 58.67 110 GLY A N 1
ATOM 880 C CA . GLY A 1 112 ? 30.292 10.922 8.218 1.00 57.46 110 GLY A CA 1
ATOM 881 C C . GLY A 1 112 ? 30.356 11.221 9.703 1.00 57.46 110 GLY A C 1
ATOM 882 O O . GLY A 1 112 ? 30.071 12.342 10.124 1.00 57.38 110 GLY A O 1
ATOM 883 N N . THR A 1 113 ? 30.727 10.219 10.498 1.00 57.43 111 THR A N 1
ATOM 884 C CA . THR A 1 113 ? 30.910 10.385 11.942 1.00 58.46 111 THR A CA 1
ATOM 885 C C . THR A 1 113 ? 32.053 11.355 12.279 1.00 60.31 111 THR A C 1
ATOM 886 O O . THR A 1 113 ? 31.950 12.193 13.216 1.00 61.18 111 THR A O 1
ATOM 890 N N . GLU A 1 114 ? 33.162 11.216 11.544 1.00 61.63 112 GLU A N 1
ATOM 891 C CA . GLU A 1 114 ? 34.306 12.116 11.681 1.00 63.22 112 GLU A CA 1
ATOM 892 C C . GLU A 1 114 ? 33.951 13.573 11.339 1.00 63.36 112 GLU A C 1
ATOM 893 O O . GLU A 1 114 ? 34.370 14.496 12.042 1.00 63.48 112 GLU A O 1
ATOM 899 N N . VAL A 1 115 ? 33.212 13.774 10.250 1.00 63.08 113 VAL A N 1
ATOM 900 C CA . VAL A 1 115 ? 32.792 15.114 9.860 1.00 63.25 113 VAL A CA 1
ATOM 901 C C . VAL A 1 115 ? 31.876 15.659 10.951 1.00 63.08 113 VAL A C 1
ATOM 902 O O . VAL A 1 115 ? 31.957 16.820 11.316 1.00 64.12 113 VAL A O 1
ATOM 906 N N . PHE A 1 116 ? 31.007 14.806 11.475 1.00 62.76 114 PHE A N 1
ATOM 907 C CA . PHE A 1 116 ? 30.092 15.193 12.529 1.00 62.23 114 PHE A CA 1
ATOM 908 C C . PHE A 1 116 ? 30.832 15.645 13.780 1.00 62.17 114 PHE A C 1
ATOM 909 O O . PHE A 1 116 ? 30.457 16.638 14.399 1.00 62.61 114 PHE A O 1
ATOM 917 N N A TRP A 1 117 ? 31.857 14.873 14.149 0.50 61.69 115 TRP A N 1
ATOM 918 N N B TRP A 1 117 ? 31.892 14.942 14.161 0.50 62.76 115 TRP A N 1
ATOM 919 C CA A TRP A 1 117 ? 32.684 15.152 15.321 0.50 60.72 115 TRP A CA 1
ATOM 920 C CA B TRP A 1 117 ? 32.616 15.321 15.376 0.50 62.52 115 TRP A CA 1
ATOM 921 C C A TRP A 1 117 ? 33.451 16.467 15.122 0.50 61.21 115 TRP A C 1
ATOM 922 C C B TRP A 1 117 ? 33.573 16.483 15.172 0.50 62.43 115 TRP A C 1
ATOM 923 O O A TRP A 1 117 ? 33.424 17.324 15.997 0.50 61.42 115 TRP A O 1
ATOM 924 O O B TRP A 1 117 ? 33.815 17.254 16.096 0.50 62.52 115 TRP A O 1
ATOM 945 N N . SER A 1 118 ? 34.103 16.631 13.965 1.00 61.79 116 SER A N 1
ATOM 946 C CA . SER A 1 118 ? 34.859 17.847 13.624 1.00 62.57 116 SER A CA 1
ATOM 947 C C . SER A 1 118 ? 34.032 19.107 13.799 1.00 62.86 116 SER A C 1
ATOM 948 O O . SER A 1 118 ? 34.490 20.091 14.389 1.00 63.04 116 SER A O 1
ATOM 951 N N . LEU A 1 119 ? 32.802 19.071 13.274 1.00 62.40 117 LEU A N 1
ATOM 952 C CA . LEU A 1 119 ? 31.904 20.191 13.381 1.00 61.67 117 LEU A CA 1
ATOM 953 C C . LEU A 1 119 ? 31.619 20.539 14.830 1.00 62.04 117 LEU A C 1
ATOM 954 O O . LEU A 1 119 ? 31.548 21.712 15.201 1.00 60.93 117 LEU A O 1
ATOM 959 N N . LEU A 1 120 ? 31.435 19.508 15.647 1.00 63.15 118 LEU A N 1
ATOM 960 C CA . LEU A 1 120 ? 31.159 19.700 17.073 1.00 64.07 118 LEU A CA 1
ATOM 961 C C . LEU A 1 120 ? 32.351 20.308 17.794 1.00 64.53 118 LEU A C 1
ATOM 962 O O . LEU A 1 120 ? 32.168 21.099 18.706 1.00 64.26 118 LEU A O 1
ATOM 967 N N . GLU A 1 121 ? 33.563 19.957 17.359 1.00 65.02 119 GLU A N 1
ATOM 968 C CA . GLU A 1 121 ? 34.783 20.491 17.950 1.00 65.84 119 GLU A CA 1
ATOM 969 C C . GLU A 1 121 ? 35.047 21.940 17.582 1.00 65.37 119 GLU A C 1
ATOM 970 O O . GLU A 1 121 ? 35.838 22.591 18.215 1.00 65.46 119 GLU A O 1
ATOM 976 N N . GLU A 1 122 ? 34.418 22.408 16.523 1.00 65.41 120 GLU A N 1
ATOM 977 C CA . GLU A 1 122 ? 34.505 23.782 16.092 1.00 65.42 120 GLU A CA 1
ATOM 978 C C . GLU A 1 122 ? 33.367 24.653 16.607 1.00 64.18 120 GLU A C 1
ATOM 979 O O . GLU A 1 122 ? 33.425 25.863 16.482 1.00 64.10 120 GLU A O 1
ATOM 985 N N . PHE A 1 123 ? 32.327 24.034 17.157 1.00 63.14 121 PHE A N 1
ATOM 986 C CA . PHE A 1 123 ? 31.227 24.774 17.751 1.00 61.94 121 PHE A CA 1
ATOM 987 C C . PHE A 1 123 ? 31.757 25.789 18.768 1.00 61.11 121 PHE A C 1
ATOM 988 O O . PHE A 1 123 ? 32.420 25.422 19.712 1.00 60.74 121 PHE A O 1
ATOM 996 N N . ASP A 1 124 ? 31.413 27.053 18.552 1.00 60.51 122 ASP A N 1
ATOM 997 C CA . ASP A 1 124 ? 31.874 28.189 19.331 1.00 60.93 122 ASP A CA 1
ATOM 998 C C . ASP A 1 124 ? 30.647 29.046 19.610 1.00 60.07 122 ASP A C 1
ATOM 999 O O . ASP A 1 124 ? 30.183 29.766 18.736 1.00 59.80 122 ASP A O 1
ATOM 1004 N N . PRO A 1 125 ? 30.092 28.945 20.820 1.00 60.25 123 PRO A N 1
ATOM 1005 C CA . PRO A 1 125 ? 28.901 29.715 21.185 1.00 60.30 123 PRO A CA 1
ATOM 1006 C C . PRO A 1 125 ? 29.046 31.256 21.135 1.00 60.13 123 PRO A C 1
ATOM 1007 O O . PRO A 1 125 ? 28.053 31.946 20.949 1.00 60.12 123 PRO A O 1
ATOM 1011 N N . THR A 1 126 ? 30.245 31.796 21.296 1.00 60.54 124 THR A N 1
ATOM 1012 C CA . THR A 1 126 ? 30.430 33.255 21.222 1.00 61.33 124 TH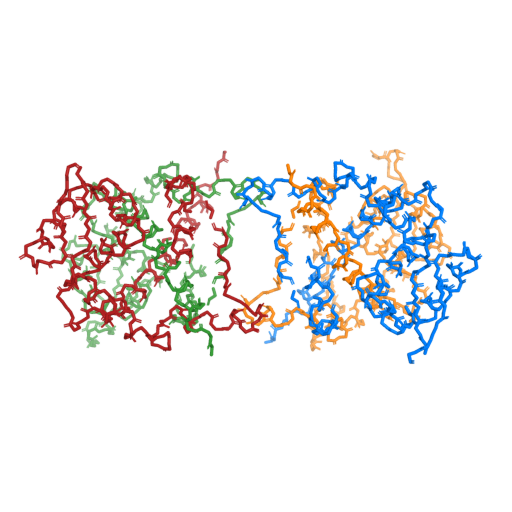R A CA 1
ATOM 1013 C C . THR A 1 126 ? 30.188 33.797 19.797 1.00 62.40 124 THR A C 1
ATOM 1014 O O . THR A 1 126 ? 30.070 35.002 19.598 1.00 62.97 124 THR A O 1
ATOM 1018 N N . ARG A 1 127 ? 30.081 32.901 18.823 1.00 62.35 125 ARG A N 1
ATOM 1019 C CA . ARG A 1 127 ? 29.725 33.286 17.482 1.00 63.36 125 ARG A CA 1
ATOM 1020 C C . ARG A 1 127 ? 28.291 33.020 17.142 1.00 63.67 125 ARG A C 1
ATOM 1021 O O . ARG A 1 127 ? 27.921 33.004 15.971 1.00 65.72 125 ARG A O 1
ATOM 1029 N N . ASN A 1 128 ? 27.478 32.725 18.140 1.00 62.76 126 ASN A N 1
ATOM 1030 C CA . ASN A 1 128 ? 26.109 32.413 17.883 1.00 61.20 126 ASN A CA 1
ATOM 1031 C C . ASN A 1 128 ? 25.274 33.554 18.453 1.00 59.66 126 ASN A C 1
ATOM 1032 O O . ASN A 1 128 ? 25.402 33.904 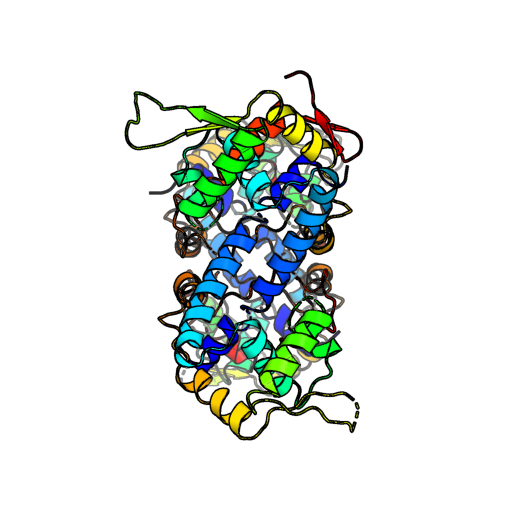19.628 1.00 58.26 126 ASN A O 1
ATOM 1037 N N . ALA A 1 129 ? 24.459 34.169 17.597 1.00 59.12 127 ALA A N 1
ATOM 1038 C CA . ALA A 1 129 ? 23.692 35.380 17.973 1.00 58.24 127 ALA A CA 1
ATOM 1039 C C . ALA A 1 129 ? 22.615 35.104 19.039 1.00 58.11 127 ALA A C 1
ATOM 1040 O O . ALA A 1 129 ? 22.407 35.899 19.974 1.00 59.48 127 ALA A O 1
ATOM 1042 N N . VAL A 1 130 ? 21.970 33.957 18.925 1.00 57.36 128 VAL A N 1
ATOM 1043 C CA . VAL A 1 130 ? 20.982 33.552 19.892 1.00 57.45 128 VAL A CA 1
ATOM 1044 C C . VAL A 1 130 ? 21.596 33.263 21.248 1.00 57.11 128 VAL A C 1
ATOM 1045 O O . VAL A 1 130 ? 21.066 33.721 22.259 1.00 57.96 128 VAL A O 1
ATOM 1049 N N . PHE A 1 131 ? 22.712 32.526 21.275 1.00 56.28 129 PHE A N 1
ATOM 1050 C CA . PHE A 1 131 ? 23.483 32.372 22.488 1.00 55.82 129 PHE A CA 1
ATOM 1051 C C . PHE A 1 131 ? 23.794 33.763 23.073 1.00 56.32 129 PHE A C 1
ATOM 1052 O O . PHE A 1 131 ? 23.598 33.979 24.265 1.00 56.30 129 PHE A O 1
ATOM 1060 N N . LYS A 1 132 ? 24.283 34.705 22.265 1.00 57.24 130 LYS A N 1
ATOM 1061 C CA . LYS A 1 132 ? 24.677 36.019 22.861 1.00 59.06 130 LYS A CA 1
ATOM 1062 C C . LYS A 1 132 ? 23.456 36.820 23.219 1.00 58.66 130 LYS A C 1
ATOM 1063 O O . LYS A 1 132 ? 23.453 37.471 24.238 1.00 59.22 130 LYS A O 1
ATOM 1069 N N . GLY A 1 133 ? 22.429 36.780 22.366 1.00 58.67 131 GLY A N 1
ATOM 1070 C CA . GLY A 1 133 ? 21.170 37.475 22.643 1.00 59.10 131 GLY A CA 1
ATOM 1071 C C . GLY A 1 133 ? 20.476 36.997 23.906 1.00 59.38 131 GLY A C 1
ATOM 1072 O O . GLY A 1 133 ? 19.614 37.669 24.460 1.00 59.90 131 GLY A O 1
ATOM 1073 N N . SER A 1 134 ? 20.891 35.854 24.401 1.00 59.16 132 SER A N 1
ATOM 1074 C CA . SER A 1 134 ? 20.237 35.273 25.520 1.00 60.07 132 SER A CA 1
ATOM 1075 C C . SER A 1 134 ? 21.066 35.357 26.814 1.00 59.70 132 SER A C 1
ATOM 1076 O O . SER A 1 134 ? 20.693 34.765 27.811 1.00 60.14 132 SER A O 1
ATOM 1079 N N . GLN A 1 135 ? 22.168 36.122 26.816 1.00 59.36 133 GLN A N 1
ATOM 1080 C CA . GLN A 1 135 ? 23.011 36.309 28.005 1.00 58.49 133 GLN A CA 1
ATOM 1081 C C . GLN A 1 135 ? 22.389 37.132 29.138 1.00 57.32 133 GLN A C 1
ATOM 1082 O O . GLN A 1 135 ? 22.536 36.772 30.314 1.00 56.75 133 GLN A O 1
ATOM 1088 N N . PRO A 1 136 ? 21.728 38.253 28.810 1.00 56.59 134 PRO A N 1
ATOM 1089 C CA . PRO A 1 136 ? 21.031 39.000 29.867 1.00 56.03 134 PRO A CA 1
ATOM 1090 C C . PRO A 1 136 ? 20.054 38.110 30.669 1.00 56.39 134 PRO A C 1
ATOM 1091 O O . PRO A 1 136 ? 20.071 38.139 31.883 1.00 56.89 134 PRO A O 1
ATOM 1095 N N . LEU A 1 137 ? 19.238 37.306 29.975 1.00 57.86 135 LEU A N 1
ATOM 1096 C CA . LEU A 1 137 ? 18.337 36.321 30.594 1.00 57.19 135 LEU A CA 1
ATOM 1097 C C . LEU A 1 137 ? 19.116 35.342 31.463 1.00 57.13 135 LEU A C 1
ATOM 1098 O O . LEU A 1 137 ? 18.758 35.101 32.617 1.00 57.07 135 LEU A O 1
ATOM 1103 N N . TYR A 1 138 ? 20.196 34.803 30.915 1.00 57.98 136 TYR A N 1
ATOM 1104 C CA . TYR A 1 138 ? 21.072 33.901 31.658 1.00 59.01 136 TYR A CA 1
ATOM 1105 C C . TYR A 1 138 ? 21.625 34.535 32.926 1.00 59.94 136 TYR A C 1
ATOM 1106 O O . TYR A 1 138 ? 21.583 33.919 34.011 1.00 59.92 136 TYR A O 1
ATOM 1115 N N . HIS A 1 139 ? 22.135 35.763 32.798 1.00 60.67 137 HIS A N 1
ATOM 1116 C CA A HIS A 1 139 ? 22.702 36.512 33.927 0.50 60.62 137 HIS A CA 1
ATOM 1117 C CA B HIS A 1 139 ? 22.715 36.456 33.944 0.50 61.04 137 HIS A CA 1
ATOM 1118 C C . HIS A 1 139 ? 21.633 36.791 34.978 1.00 61.10 137 HIS A C 1
ATOM 1119 O O . HIS A 1 139 ? 21.893 36.744 36.180 1.00 61.21 137 HIS A O 1
ATOM 1132 N N . LEU A 1 140 ? 20.423 37.092 34.518 1.00 61.07 138 LEU A N 1
ATOM 1133 C CA . LEU A 1 140 ? 19.289 37.323 35.433 1.00 60.70 138 LEU A CA 1
ATOM 1134 C C . LEU A 1 140 ? 18.838 36.040 36.177 1.00 59.98 138 LEU A C 1
ATOM 1135 O O . LEU A 1 140 ? 18.611 36.081 37.339 1.00 59.50 138 LEU A O 1
ATOM 1140 N N . PHE A 1 141 ? 18.708 34.909 35.478 1.00 59.93 139 PHE A N 1
ATOM 1141 C CA . PHE A 1 141 ? 18.080 33.694 36.027 1.00 58.82 139 PHE A CA 1
ATOM 1142 C C . PHE A 1 141 ? 19.079 32.577 36.415 1.00 59.24 139 PHE A C 1
ATOM 1143 O O . PHE A 1 141 ? 18.729 31.635 37.156 1.00 59.15 139 PHE A O 1
ATOM 1151 N N . GLY A 1 142 ? 20.315 32.680 35.929 1.00 59.10 140 GLY A N 1
ATOM 1152 C CA . GLY A 1 142 ? 21.346 31.736 36.312 1.00 59.24 140 GLY A CA 1
ATOM 1153 C C . GLY A 1 142 ? 21.228 30.468 35.498 1.00 60.16 140 GLY A C 1
ATOM 1154 O O . GLY A 1 142 ? 21.858 29.460 35.814 1.00 60.60 140 GLY A O 1
ATOM 1155 N N . LYS A 1 143 ? 20.418 30.518 34.441 1.00 60.12 141 LYS A N 1
ATOM 1156 C CA . LYS A 1 143 ? 20.261 29.396 33.534 1.00 60.25 141 LYS A CA 1
ATOM 1157 C C . LYS A 1 143 ? 19.692 29.918 32.211 1.00 59.42 141 LYS A C 1
ATOM 1158 O O . LYS A 1 143 ? 19.210 31.045 32.136 1.00 58.63 141 LYS A O 1
ATOM 1164 N N . PHE A 1 144 ? 19.809 29.124 31.155 1.00 59.57 142 PHE A N 1
ATOM 1165 C CA . PHE A 1 144 ? 19.275 29.515 29.855 1.00 60.20 142 PHE A CA 1
ATOM 1166 C C . PHE A 1 144 ? 17.763 29.539 29.923 1.00 59.47 142 PHE A C 1
ATOM 1167 O O . PHE A 1 144 ? 17.171 28.806 30.712 1.00 59.93 142 PHE A O 1
ATOM 1175 N N . PRO A 1 145 ? 17.134 30.427 29.149 1.00 58.81 143 PRO A N 1
ATOM 1176 C CA . PRO A 1 145 ? 15.684 30.497 29.238 1.00 57.95 143 PRO A CA 1
ATOM 1177 C C . PRO A 1 145 ? 15.045 29.171 28.790 1.00 57.36 143 PRO A C 1
ATOM 1178 O O . PRO A 1 145 ? 15.546 28.513 27.862 1.00 56.39 143 PRO A O 1
ATOM 1182 N N A GLU A 1 146 ? 13.960 28.799 29.459 0.50 56.85 144 GLU A N 1
ATOM 1183 N N B GLU A 1 146 ? 13.962 28.785 29.454 0.50 56.86 144 GLU A N 1
ATOM 1184 C CA A GLU A 1 146 ? 13.220 27.572 29.155 0.50 56.96 144 GLU A CA 1
ATOM 1185 C CA B GLU A 1 146 ? 13.271 27.539 29.127 0.50 56.96 144 GLU A CA 1
ATOM 1186 C C A GLU A 1 146 ? 12.423 27.685 27.856 0.50 56.45 144 GLU A C 1
ATOM 1187 C C B GLU A 1 146 ? 12.384 27.673 27.876 0.50 56.48 144 GLU A C 1
ATOM 1188 O O A GLU A 1 146 ? 12.244 26.690 27.154 0.50 56.58 144 GLU A O 1
ATOM 1189 O O B GLU A 1 146 ? 12.111 26.672 27.217 0.50 56.67 144 GLU A O 1
ATOM 1200 N N . VAL A 1 147 ? 11.969 28.909 27.558 1.00 56.17 145 VAL A N 1
ATOM 1201 C CA . VAL A 1 147 ? 11.036 29.242 26.450 1.00 55.55 145 VAL A CA 1
ATOM 1202 C C . VAL A 1 147 ? 9.851 28.274 26.381 1.00 56.78 145 VAL A C 1
ATOM 1203 O O . VAL A 1 147 ? 9.522 27.725 25.302 1.00 58.15 145 VAL A O 1
ATOM 1207 N N . ALA A 1 148 ? 9.268 28.040 27.538 1.00 56.91 146 ALA A N 1
ATOM 1208 C CA . ALA A 1 148 ? 8.265 27.016 27.794 1.00 58.80 146 ALA A CA 1
ATOM 1209 C C . ALA A 1 148 ? 6.945 27.235 27.028 1.00 59.55 146 ALA A C 1
ATOM 1210 O O . ALA A 1 148 ? 6.287 26.275 26.659 1.00 59.68 146 ALA A O 1
ATOM 1212 N N . GLU A 1 149 ? 6.573 28.492 26.814 1.00 60.38 147 GLU A N 1
ATOM 1213 C CA . GLU A 1 149 ? 5.431 28.839 25.954 1.00 61.43 147 GLU A CA 1
ATOM 1214 C C . GLU A 1 149 ? 5.675 28.407 24.503 1.00 62.40 147 GLU A C 1
ATOM 1215 O O . GLU A 1 149 ? 4.840 27.772 23.892 1.00 60.63 147 GLU A O 1
ATOM 1237 N N . CYS A 1 152 ? 5.575 24.562 24.303 1.00 63.52 150 CYS A N 1
ATOM 1238 C CA . CYS A 1 152 ? 4.225 24.112 24.444 1.00 62.05 150 CYS A CA 1
ATOM 1239 C C . CYS A 1 152 ? 3.431 24.240 23.132 1.00 61.11 150 CYS A C 1
ATOM 1240 O O . CYS A 1 152 ? 2.684 23.346 22.780 1.00 58.52 150 CYS A O 1
ATOM 1251 N N . ILE A 1 154 ? 4.850 24.289 20.065 1.00 58.65 152 ILE A N 1
ATOM 1252 C CA . ILE A 1 154 ? 5.488 23.309 19.219 1.00 58.30 152 ILE A CA 1
ATOM 1253 C C . ILE A 1 154 ? 4.971 21.904 19.535 1.00 58.21 152 ILE A C 1
ATOM 1254 O O . ILE A 1 154 ? 4.695 21.149 18.607 1.00 57.67 152 ILE A O 1
ATOM 1259 N N . ARG A 1 155 ? 4.790 21.573 20.822 1.00 57.33 153 ARG A N 1
ATOM 1260 C CA . ARG A 1 155 ? 4.244 20.274 21.207 1.00 57.57 153 ARG A CA 1
ATOM 1261 C C . ARG A 1 155 ? 2.829 20.080 20.657 1.00 57.24 153 ARG A C 1
ATOM 1262 O O . ARG A 1 155 ? 2.475 19.003 20.191 1.00 55.99 153 ARG A O 1
ATOM 1270 N N . HIS A 1 156 ? 2.018 21.132 20.700 1.00 57.02 154 HIS A N 1
ATOM 1271 C CA A HIS A 1 156 ? 0.657 20.998 20.227 0.50 57.33 154 HIS A CA 1
ATOM 1272 C CA B HIS A 1 156 ? 0.641 21.051 20.225 0.50 56.82 154 HIS A CA 1
ATOM 1273 C C . HIS A 1 156 ? 0.577 20.918 18.705 1.00 57.49 154 HIS A C 1
ATOM 1274 O O . HIS A 1 156 ? -0.264 20.201 18.185 1.00 58.72 154 HIS A O 1
ATOM 1287 N N . ILE A 1 157 ? 1.464 21.619 18.002 1.00 56.83 155 ILE A N 1
ATOM 1288 C CA . ILE A 1 157 ? 1.489 21.556 16.557 1.00 56.64 155 ILE A CA 1
ATOM 1289 C C . ILE A 1 157 ? 2.089 20.223 16.062 1.00 57.61 155 ILE A C 1
ATOM 1290 O O . ILE A 1 157 ? 1.555 19.590 15.172 1.00 59.11 155 ILE A O 1
ATOM 1295 N N . TYR A 1 158 ? 3.202 19.808 16.643 1.00 56.99 156 TYR A N 1
ATOM 1296 C CA . TYR A 1 158 ? 3.956 18.702 16.128 1.00 56.63 156 TYR A CA 1
ATOM 1297 C C . TYR A 1 158 ? 3.773 17.366 16.855 1.00 57.16 156 TYR A C 1
ATOM 1298 O O . TYR A 1 158 ? 4.243 16.345 16.347 1.00 58.45 156 TYR A O 1
ATOM 1307 N N . GLY A 1 159 ? 3.159 17.362 18.029 1.00 56.82 157 GLY A N 1
ATOM 1308 C CA . GLY A 1 159 ? 2.967 16.131 18.784 1.00 56.95 157 GLY A CA 1
ATOM 1309 C C . GLY A 1 159 ? 4.094 15.766 19.738 1.00 58.78 157 GLY A C 1
ATOM 1310 O O . GLY A 1 159 ? 5.227 16.308 19.681 1.00 58.20 157 GLY A O 1
ATOM 1311 N N . ASP A 1 160 ? 3.764 14.832 20.624 1.00 60.99 158 ASP A N 1
ATOM 1312 C CA . ASP A 1 160 ? 4.649 14.328 21.691 1.00 62.78 158 ASP A CA 1
ATOM 1313 C C . ASP A 1 160 ? 5.827 13.553 21.183 1.00 63.42 158 ASP A C 1
ATOM 1314 O O . ASP A 1 160 ? 6.929 13.718 21.701 1.00 64.20 158 ASP A O 1
ATOM 1319 N N . ASP A 1 161 ? 5.589 12.701 20.186 1.00 64.44 159 ASP A N 1
ATOM 1320 C CA . ASP A 1 161 ? 6.643 11.956 19.507 1.00 64.65 159 ASP A CA 1
ATOM 1321 C C . ASP A 1 161 ? 7.739 12.868 19.005 1.00 64.50 159 ASP A C 1
ATOM 1322 O O . ASP A 1 161 ? 8.899 12.648 19.305 1.00 65.81 159 ASP A O 1
ATOM 1327 N N . PHE A 1 162 ? 7.395 13.917 18.255 1.00 64.59 160 PHE A N 1
ATOM 1328 C CA . PHE A 1 162 ? 8.393 14.938 17.830 1.00 63.50 160 PHE A CA 1
ATOM 1329 C C . PHE A 1 162 ? 9.248 15.486 18.999 1.00 64.70 160 PHE A C 1
ATOM 1330 O O . PHE A 1 162 ? 10.446 15.743 18.842 1.00 64.33 160 PHE A O 1
ATOM 1346 N N . GLU A 1 164 ? 10.168 14.127 21.860 1.00 72.00 162 GLU A N 1
ATOM 1347 C CA . GLU A 1 164 ? 11.159 13.173 22.391 1.00 74.95 162 GLU A CA 1
ATOM 1348 C C . GLU A 1 164 ? 12.594 13.423 21.926 1.00 75.10 162 GLU A C 1
ATOM 1349 O O . GLU A 1 164 ? 13.539 13.067 22.631 1.00 74.51 162 GLU A O 1
ATOM 1355 N N . ILE A 1 165 ? 12.747 14.020 20.742 1.00 76.26 163 ILE A N 1
ATOM 1356 C CA . ILE A 1 165 ? 14.050 14.403 20.232 1.00 77.89 163 ILE A CA 1
ATOM 1357 C C . ILE A 1 165 ? 14.786 15.338 21.197 1.00 79.49 163 ILE A C 1
ATOM 1358 O O . ILE A 1 165 ? 16.011 15.224 21.343 1.00 80.14 163 ILE A O 1
ATOM 1363 N N . PHE A 1 166 ? 14.047 16.204 21.897 1.00 80.73 164 PHE A N 1
ATOM 1364 C CA . PHE A 1 166 ? 14.632 17.068 22.924 1.00 82.51 164 PHE A CA 1
ATOM 1365 C C . PHE A 1 166 ? 15.171 16.293 24.133 1.00 84.83 164 PHE A C 1
ATOM 1366 O O . PHE A 1 166 ? 16.234 16.629 24.661 1.00 85.33 164 PHE A O 1
ATOM 1374 N N . GLU A 1 167 ? 14.453 15.265 24.574 1.00 87.55 165 GLU A N 1
ATOM 1375 C CA . GLU A 1 167 ? 14.947 14.429 25.659 1.00 90.92 165 GLU A CA 1
ATOM 1376 C C . GLU A 1 167 ? 16.164 13.583 25.229 1.00 92.57 165 GLU A C 1
ATOM 1377 O O . GLU A 1 167 ? 16.345 12.445 25.658 1.00 92.86 165 GLU A O 1
ATOM 1383 N N . THR A 1 168 ? 16.984 14.158 24.353 1.00 94.75 166 THR A N 1
ATOM 1384 C CA . THR A 1 168 ? 18.336 13.664 24.118 1.00 96.38 166 THR A CA 1
ATOM 1385 C C . THR A 1 168 ? 19.328 14.833 24.308 1.00 97.35 166 THR A C 1
ATOM 1386 O O . THR A 1 168 ? 20.030 15.293 23.369 1.00 97.66 166 THR A O 1
ATOM 1390 N N . SER A 1 169 ? 19.286 15.317 25.559 1.00 97.42 167 SER A N 1
ATOM 1391 C CA . SER A 1 169 ? 20.320 16.110 26.195 1.00 97.17 167 SER A CA 1
ATOM 1392 C C . SER A 1 169 ? 21.393 15.136 26.684 1.00 97.37 167 SER A C 1
ATOM 1393 O O . SER A 1 169 ? 21.080 14.017 27.114 1.00 97.22 167 SER A O 1
ATOM 1396 N N . TYR B 1 10 ? 30.606 30.220 30.834 1.00 77.65 8 TYR B N 1
ATOM 1397 C CA . TYR B 1 10 ? 29.566 29.243 30.359 1.00 77.61 8 TYR B CA 1
ATOM 1398 C C . TYR B 1 10 ? 30.166 27.830 30.264 1.00 76.32 8 TYR B C 1
ATOM 1399 O O . TYR B 1 10 ? 31.360 27.663 29.989 1.00 76.12 8 TYR B O 1
ATOM 1408 N N . ASP B 1 11 ? 29.322 26.833 30.508 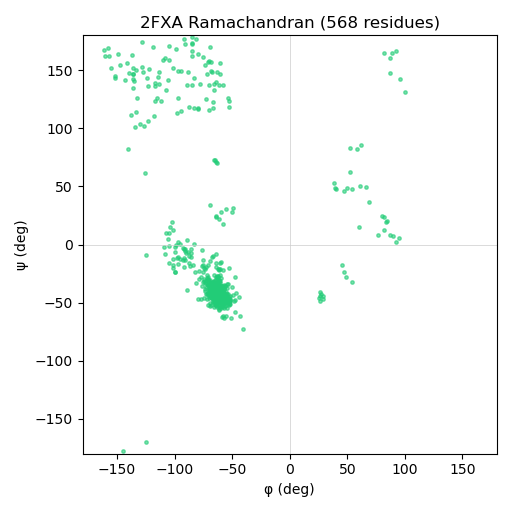1.00 74.60 9 ASP B N 1
ATOM 1409 C CA . ASP B 1 11 ? 29.608 25.458 30.191 1.00 73.19 9 ASP B CA 1
ATOM 1410 C C . ASP B 1 11 ? 29.277 25.167 28.711 1.00 71.68 9 ASP B C 1
ATOM 1411 O O . ASP B 1 11 ? 28.116 25.279 28.298 1.00 71.94 9 ASP B O 1
ATOM 1416 N N . VAL B 1 12 ? 30.291 24.792 27.927 1.00 69.62 10 VAL B N 1
ATOM 1417 C CA . VAL B 1 12 ? 30.166 24.626 26.470 1.00 67.50 10 VAL B CA 1
ATOM 1418 C C . VAL B 1 12 ? 29.159 23.532 26.096 1.00 66.96 10 VAL B C 1
ATOM 1419 O O . VAL B 1 12 ? 28.482 23.647 25.094 1.00 66.04 10 VAL B O 1
ATOM 1423 N N . LYS B 1 13 ? 29.050 22.496 26.924 1.00 66.58 11 LYS B N 1
ATOM 1424 C CA . LYS B 1 13 ? 27.996 21.499 26.773 1.00 67.21 11 LYS B CA 1
ATOM 1425 C C . LYS B 1 13 ? 26.583 22.054 27.063 1.00 66.40 11 LYS B C 1
ATOM 1426 O O . LYS B 1 13 ? 25.650 21.692 26.380 1.00 66.46 11 LYS B O 1
ATOM 1432 N N . GLU B 1 14 ? 26.435 22.893 28.088 1.00 65.84 12 GLU B N 1
ATOM 1433 C CA . GLU B 1 14 ? 25.184 23.590 28.356 1.00 65.47 12 GLU B CA 1
ATOM 1434 C C . GLU B 1 14 ? 24.874 24.538 27.178 1.00 63.66 12 GLU B C 1
ATOM 1435 O O . GLU B 1 14 ? 23.728 24.634 26.717 1.00 63.11 12 GLU B O 1
ATOM 1441 N N . ALA B 1 15 ? 25.900 25.204 26.655 1.00 62.08 13 ALA B N 1
ATOM 1442 C CA . ALA B 1 15 ? 25.696 26.139 25.550 1.00 60.37 13 ALA B CA 1
ATOM 1443 C C . ALA B 1 15 ? 25.209 25.424 24.270 1.00 59.60 13 ALA B C 1
ATOM 1444 O O . ALA B 1 15 ? 24.298 25.887 23.603 1.00 58.43 13 ALA B O 1
ATOM 1446 N N . LEU B 1 16 ? 25.828 24.293 23.952 1.00 59.68 14 LEU B N 1
ATOM 1447 C CA . LEU B 1 16 ? 25.404 23.426 22.863 1.00 60.15 14 LEU B CA 1
ATOM 1448 C C . LEU B 1 16 ? 23.944 22.900 23.002 1.00 60.66 14 LEU B C 1
ATOM 1449 O O . LEU B 1 16 ? 23.146 23.002 22.061 1.00 60.61 14 LEU B O 1
ATOM 1454 N N . VAL B 1 17 ? 23.606 22.330 24.155 1.00 60.45 15 VAL B N 1
ATOM 1455 C CA . VAL B 1 17 ? 22.241 21.871 24.386 1.00 60.88 15 VAL B CA 1
ATOM 1456 C C . VAL B 1 17 ? 21.244 22.991 24.115 1.00 60.07 15 VAL B C 1
ATOM 1457 O O . VAL B 1 17 ? 20.216 22.789 23.440 1.00 61.02 15 VAL B O 1
ATOM 1461 N N . PHE B 1 18 ? 21.547 24.166 24.653 1.00 58.55 16 PHE B N 1
ATOM 1462 C CA . PHE B 1 18 ? 20.699 25.319 24.476 1.00 57.23 16 PHE B CA 1
ATOM 1463 C C . PHE B 1 18 ? 20.548 25.735 22.982 1.00 57.12 16 PHE B C 1
ATOM 1464 O O . PHE B 1 18 ? 19.437 25.808 22.463 1.00 56.99 16 PHE B O 1
ATOM 1472 N N . THR B 1 19 ? 21.657 25.971 22.303 1.00 57.34 17 THR B N 1
ATOM 1473 C CA . THR B 1 19 ? 21.611 26.444 20.925 1.00 59.21 17 THR B CA 1
ATOM 1474 C C . THR B 1 19 ? 20.958 25.390 19.984 1.00 59.42 17 THR B C 1
ATOM 1475 O O . THR B 1 19 ? 20.257 25.728 19.021 1.00 59.03 17 THR B O 1
ATOM 1479 N N . GLN B 1 20 ? 21.161 24.118 20.272 1.00 59.26 18 GLN B N 1
ATOM 1480 C CA . GLN B 1 20 ? 20.502 23.122 19.461 1.00 60.58 18 GLN B CA 1
ATOM 1481 C C . GLN B 1 20 ? 19.007 22.986 19.775 1.00 58.68 18 GLN B C 1
ATOM 1482 O O . GLN B 1 20 ? 18.195 22.732 18.888 1.00 58.61 18 GLN B O 1
ATOM 1488 N N . LYS B 1 21 ? 18.633 23.197 21.022 1.00 57.99 19 LYS B N 1
ATOM 1489 C CA . LYS B 1 21 ? 17.229 23.297 21.366 1.00 56.90 19 LYS B CA 1
ATOM 1490 C C . LYS B 1 21 ? 16.580 24.499 20.630 1.00 57.08 19 LYS B C 1
ATOM 1491 O O . LYS B 1 21 ? 15.545 24.354 19.993 1.00 57.57 19 LYS B O 1
ATOM 1505 N N . ALA B 1 23 ? 17.595 26.075 17.866 1.00 54.80 21 ALA B N 1
ATOM 1506 C CA . ALA B 1 23 ? 17.560 25.796 16.417 1.00 54.23 21 ALA B CA 1
ATOM 1507 C C . ALA B 1 23 ? 16.414 24.876 16.037 1.00 54.86 21 ALA B C 1
ATOM 1508 O O . ALA B 1 23 ? 15.702 25.141 15.077 1.00 55.23 21 ALA B O 1
ATOM 1510 N N . GLN B 1 24 ? 16.209 23.824 16.813 1.00 54.85 22 GLN B N 1
ATOM 1511 C CA . GLN B 1 24 ? 15.149 22.876 16.520 1.00 56.29 22 GLN B CA 1
ATOM 1512 C C . GLN B 1 24 ? 13.768 23.511 16.702 1.00 56.83 22 GLN B C 1
ATOM 1513 O O . GLN B 1 24 ? 12.907 23.334 15.843 1.00 56.17 22 GLN B O 1
ATOM 1519 N N . LEU B 1 25 ? 13.557 24.232 17.825 1.00 56.57 23 LEU B N 1
ATOM 1520 C CA . LEU B 1 25 ? 12.262 24.864 18.114 1.00 57.38 23 LEU B CA 1
ATOM 1521 C C . LEU B 1 25 ? 11.977 25.943 17.068 1.00 56.63 23 LEU B C 1
ATOM 1522 O O . LEU B 1 25 ? 10.912 26.096 16.508 1.00 56.14 23 LEU B O 1
ATOM 1527 N N . SER B 1 26 ? 13.005 26.690 16.777 1.00 56.70 24 SER B N 1
ATOM 1528 C CA . SER B 1 26 ? 12.893 27.764 15.853 1.00 57.33 24 SER B CA 1
ATOM 1529 C C . SER B 1 26 ? 12.616 27.304 14.403 1.00 56.94 24 SER B C 1
ATOM 1530 O O . SER B 1 26 ? 11.824 27.943 13.705 1.00 56.73 24 SER B O 1
ATOM 1533 N N . LYS B 1 27 ? 13.252 26.220 13.949 1.00 55.95 25 LYS B N 1
ATOM 1534 C CA . LYS B 1 27 ? 12.955 25.667 12.624 1.00 56.06 25 LYS B CA 1
ATOM 1535 C C . LYS B 1 27 ? 11.527 25.130 12.581 1.00 56.75 25 LYS B C 1
ATOM 1536 O O . LYS B 1 27 ? 10.799 25.373 11.630 1.00 58.03 25 LYS B O 1
ATOM 1542 N N . ALA B 1 28 ? 11.119 24.433 13.635 1.00 55.94 26 ALA B N 1
ATOM 1543 C CA . ALA B 1 28 ? 9.796 23.877 13.732 1.00 56.39 26 ALA B CA 1
ATOM 1544 C C . ALA B 1 28 ? 8.698 24.954 13.665 1.00 56.35 26 ALA B C 1
ATOM 1545 O O . ALA B 1 28 ? 7.715 24.790 12.963 1.00 56.30 26 ALA B O 1
ATOM 1547 N N . LEU B 1 29 ? 8.846 26.011 14.455 1.00 57.65 27 LEU B N 1
ATOM 1548 C CA . LEU B 1 29 ? 7.897 27.123 14.485 1.00 58.58 27 LEU B CA 1
ATOM 1549 C C . LEU B 1 29 ? 7.825 27.870 13.132 1.00 58.67 27 LEU B C 1
ATOM 1550 O O . LEU B 1 29 ? 6.781 28.011 12.547 1.00 60.01 27 LEU B O 1
ATOM 1555 N N . TRP B 1 30 ? 8.942 28.322 12.615 1.00 59.11 28 TRP B N 1
ATOM 1556 C CA . TRP B 1 30 ? 8.915 29.030 11.358 1.00 59.64 28 TRP B CA 1
ATOM 1557 C C . TRP B 1 30 ? 8.392 28.167 10.189 1.00 60.11 28 TRP B C 1
ATOM 1558 O O . TRP B 1 30 ? 7.570 28.639 9.421 1.00 60.59 28 TRP B O 1
ATOM 1569 N N . LYS B 1 31 ? 8.813 26.905 10.068 1.00 59.81 29 LYS B N 1
ATOM 1570 C CA . LYS B 1 31 ? 8.297 26.064 8.968 1.00 59.91 29 LYS B CA 1
ATOM 1571 C C . LYS B 1 31 ? 6.812 25.878 9.029 1.00 59.04 29 LYS B C 1
ATOM 1572 O O . LYS B 1 31 ? 6.150 25.858 8.016 1.00 59.05 29 LYS B O 1
ATOM 1578 N N . SER B 1 32 ? 6.282 25.738 10.227 1.00 58.41 30 SER B N 1
ATOM 1579 C CA . SER B 1 32 ? 4.856 25.641 10.410 1.00 58.29 30 SER B CA 1
ATOM 1580 C C . SER B 1 32 ? 4.112 26.934 9.956 1.00 58.69 30 SER B C 1
ATOM 1581 O O . SER B 1 32 ? 3.121 26.866 9.255 1.00 59.73 30 SER B O 1
ATOM 1584 N N . ILE B 1 33 ? 4.616 28.104 10.344 1.00 59.21 31 ILE B N 1
ATOM 1585 C CA . ILE B 1 33 ? 4.018 29.397 10.004 1.00 58.90 31 ILE B CA 1
ATOM 1586 C C . ILE B 1 33 ? 4.079 29.641 8.507 1.00 60.33 31 ILE B C 1
ATOM 1587 O O . ILE B 1 33 ? 3.080 29.990 7.894 1.00 60.77 31 ILE B O 1
ATOM 1592 N N . GLU B 1 34 ? 5.266 29.427 7.941 1.00 61.27 32 GLU B N 1
ATOM 1593 C CA . GLU B 1 34 ? 5.533 29.501 6.526 1.00 62.86 32 GLU B CA 1
ATOM 1594 C C . GLU B 1 34 ? 4.575 28.659 5.693 1.00 62.85 32 GLU B C 1
ATOM 1595 O O . GLU B 1 34 ? 4.045 29.125 4.675 1.00 62.43 32 GLU B O 1
ATOM 1601 N N . LYS B 1 35 ? 4.322 27.438 6.141 1.00 62.71 33 LYS B N 1
ATOM 1602 C CA . LYS B 1 35 ? 3.377 26.589 5.445 1.00 63.50 33 LYS B CA 1
ATOM 1603 C C . LYS B 1 35 ? 1.939 27.130 5.482 1.00 63.10 33 LYS B C 1
ATOM 1604 O O . LYS B 1 35 ? 1.294 27.168 4.462 1.00 63.62 33 LYS B O 1
ATOM 1610 N N . ASP B 1 36 ? 1.442 27.537 6.646 1.00 63.12 34 ASP B N 1
ATOM 1611 C CA . ASP B 1 36 ? 0.127 28.176 6.737 1.00 63.42 34 ASP B CA 1
ATOM 1612 C C . ASP B 1 36 ? 0.058 29.477 5.910 1.00 62.41 34 ASP B C 1
ATOM 1613 O O . ASP B 1 36 ? -0.939 29.732 5.272 1.00 62.98 34 ASP B O 1
ATOM 1618 N N . TRP B 1 37 ? 1.127 30.252 5.917 1.00 61.22 35 TRP B N 1
ATOM 1619 C CA . TRP B 1 37 ? 1.181 31.508 5.214 1.00 62.13 35 TRP B CA 1
ATOM 1620 C C . TRP B 1 37 ? 1.140 31.274 3.700 1.00 62.78 35 TRP B C 1
ATOM 1621 O O . TRP B 1 37 ? 0.380 31.937 2.969 1.00 62.56 35 TRP B O 1
ATOM 1632 N N . GLN B 1 38 ? 1.882 30.283 3.222 1.00 64.29 36 GLN B N 1
ATOM 1633 C CA . GLN B 1 38 ? 1.790 29.989 1.805 1.00 65.43 36 GLN B CA 1
ATOM 1634 C C . GLN B 1 38 ? 0.443 29.391 1.339 1.00 65.67 36 GLN B C 1
ATOM 1635 O O . GLN B 1 38 ? -0.028 29.722 0.244 1.00 65.67 36 GLN B O 1
ATOM 1641 N N . GLN B 1 39 ? -0.220 28.603 2.190 1.00 65.85 37 GLN B N 1
ATOM 1642 C CA . GLN B 1 39 ? -1.593 28.180 1.919 1.00 66.91 37 GLN B CA 1
ATOM 1643 C C . GLN B 1 39 ? -2.549 29.373 1.773 1.00 66.28 37 GLN B C 1
ATOM 1644 O O . GLN B 1 39 ? -3.228 29.503 0.775 1.00 66.26 37 GLN B O 1
ATOM 1650 N N . TRP B 1 40 ? -2.559 30.255 2.762 1.00 65.39 38 TRP B N 1
ATOM 1651 C CA . TRP B 1 40 ? -3.292 31.491 2.709 1.00 63.98 38 TRP B CA 1
ATOM 1652 C C . TRP B 1 40 ? -3.116 32.205 1.334 1.00 63.56 38 TRP B C 1
ATOM 1653 O O . TRP B 1 40 ? -4.088 32.667 0.766 1.00 63.44 38 TRP B O 1
ATOM 1664 N N . LEU B 1 41 ? -1.883 32.287 0.820 1.00 63.07 39 LEU B N 1
ATOM 1665 C CA . LEU B 1 41 ? -1.558 33.097 -0.363 1.00 63.61 39 LEU B CA 1
ATOM 1666 C C . LEU B 1 41 ? -1.752 32.380 -1.698 1.00 63.72 39 LEU B C 1
ATOM 1667 O O . LEU B 1 41 ? -1.661 32.997 -2.741 1.00 63.51 39 LEU B O 1
ATOM 1672 N N . LYS B 1 42 ? -1.983 31.083 -1.668 1.00 64.88 40 LYS B N 1
ATOM 1673 C CA . LYS B 1 42 ? -1.940 30.313 -2.896 1.00 67.32 40 LYS B CA 1
ATOM 1674 C C . LYS B 1 42 ? -2.953 30.776 -3.968 1.00 66.94 40 LYS B C 1
ATOM 1675 O O . LYS B 1 42 ? -2.559 30.908 -5.128 1.00 66.77 40 LYS B O 1
ATOM 1681 N N . PRO B 1 43 ? -4.223 31.074 -3.579 1.00 66.87 41 PRO B N 1
ATOM 1682 C CA . PRO B 1 43 ? -5.144 31.624 -4.603 1.00 66.59 41 PRO B CA 1
ATOM 1683 C C . PRO B 1 43 ? -4.731 32.978 -5.161 1.00 67.26 41 PRO B C 1
ATOM 1684 O O . PRO B 1 43 ? -5.232 33.380 -6.200 1.00 67.16 41 PRO B O 1
ATOM 1688 N N . TYR B 1 44 ? -3.822 33.682 -4.495 1.00 68.24 42 TYR B N 1
ATOM 1689 C CA . TYR B 1 44 ? -3.475 35.038 -4.911 1.00 68.87 42 TYR B CA 1
ATOM 1690 C C . TYR B 1 44 ? -2.207 35.082 -5.711 1.00 69.98 42 TYR B C 1
ATOM 1691 O O . TYR B 1 44 ? -1.829 36.134 -6.240 1.00 70.67 42 TYR B O 1
ATOM 1700 N N . ASP B 1 45 ? -1.534 33.949 -5.813 1.00 71.08 43 ASP B N 1
ATOM 1701 C CA . ASP B 1 45 ? -0.231 33.934 -6.461 1.00 73.35 43 ASP B CA 1
ATOM 1702 C C . ASP B 1 45 ? 0.738 35.071 -5.980 1.00 73.44 43 ASP B C 1
ATOM 1703 O O . ASP B 1 45 ? 1.389 35.755 -6.772 1.00 74.63 43 ASP B O 1
ATOM 1708 N N . LEU B 1 46 ? 0.816 35.255 -4.668 1.00 72.86 44 LEU B N 1
ATOM 1709 C CA . LEU B 1 46 ? 1.778 36.137 -4.078 1.00 71.18 44 LEU B CA 1
ATOM 1710 C C . LEU B 1 46 ? 2.660 35.214 -3.299 1.00 70.65 44 LEU B C 1
ATOM 1711 O O . LEU B 1 46 ? 2.178 34.242 -2.752 1.00 71.12 44 LEU B O 1
ATOM 1716 N N . ASN B 1 47 ? 3.955 35.474 -3.235 1.00 69.69 45 ASN B N 1
ATOM 1717 C CA . ASN B 1 47 ? 4.686 34.741 -2.258 1.00 69.00 45 ASN B CA 1
ATOM 1718 C C . ASN B 1 47 ? 4.720 35.536 -0.949 1.00 67.71 45 ASN B C 1
ATOM 1719 O O . ASN B 1 47 ? 4.180 36.655 -0.879 1.00 67.35 45 ASN B O 1
ATOM 1724 N N . ILE B 1 48 ? 5.328 34.929 0.067 1.00 65.72 46 ILE B N 1
ATOM 1725 C CA . ILE B 1 48 ? 5.319 35.403 1.455 1.00 64.90 46 ILE B CA 1
ATOM 1726 C C . ILE B 1 48 ? 5.997 36.757 1.583 1.00 63.37 46 ILE B C 1
ATOM 1727 O O . ILE B 1 48 ? 5.517 37.619 2.295 1.00 62.35 46 ILE B O 1
ATOM 1732 N N . ASN B 1 49 ? 7.114 36.925 0.880 1.00 63.67 47 ASN B N 1
ATOM 1733 C CA . ASN B 1 49 ? 7.858 38.183 0.886 1.00 64.08 47 ASN B CA 1
ATOM 1734 C C . ASN B 1 49 ? 7.085 39.326 0.293 1.00 62.97 47 ASN B C 1
ATOM 1735 O O . ASN B 1 49 ? 7.124 40.417 0.840 1.00 62.63 47 ASN B O 1
ATOM 1740 N N . GLU B 1 50 ? 6.355 39.051 -0.788 1.00 61.11 48 GLU B N 1
ATOM 1741 C CA . GLU B 1 50 ? 5.437 40.013 -1.401 1.00 59.94 48 GLU B CA 1
ATOM 1742 C C . GLU B 1 50 ? 4.338 40.451 -0.450 1.00 59.57 48 GLU B C 1
ATOM 1743 O O . GLU B 1 50 ? 4.164 41.658 -0.209 1.00 59.40 48 GLU B O 1
ATOM 1749 N N . HIS B 1 51 ? 3.620 39.491 0.124 1.00 58.63 49 HIS B N 1
ATOM 1750 C CA . HIS B 1 51 ? 2.620 39.829 1.119 1.00 59.27 49 HIS B CA 1
ATOM 1751 C C . HIS B 1 51 ? 3.173 40.630 2.319 1.00 59.49 49 HIS B C 1
ATOM 1752 O O . HIS B 1 51 ? 2.579 41.624 2.754 1.00 59.83 49 HIS B O 1
ATOM 1759 N N . HIS B 1 52 ? 4.336 40.227 2.808 1.00 59.86 50 HIS B N 1
ATOM 1760 C CA . HIS B 1 52 ? 5.028 40.919 3.885 1.00 60.03 50 HIS B CA 1
ATOM 1761 C C . HIS B 1 52 ? 5.347 42.359 3.512 1.00 59.29 50 HIS B C 1
ATOM 1762 O O . HIS B 1 52 ? 5.152 43.276 4.319 1.00 58.67 50 HIS B O 1
ATOM 1769 N N . ILE B 1 53 ? 5.813 42.569 2.275 1.00 59.52 51 ILE B N 1
ATOM 1770 C CA . ILE B 1 53 ? 6.027 43.935 1.746 1.00 59.20 51 ILE B CA 1
ATOM 1771 C C . ILE B 1 53 ? 4.738 44.751 1.729 1.00 58.83 51 ILE B C 1
ATOM 1772 O O . ILE B 1 53 ? 4.723 45.880 2.221 1.00 58.30 51 ILE B O 1
ATOM 1777 N N . LEU B 1 54 ? 3.652 44.165 1.202 1.00 58.47 52 LEU B N 1
ATOM 1778 C CA . LEU B 1 54 ? 2.334 44.815 1.203 1.00 58.72 52 LEU B CA 1
ATOM 1779 C C . LEU B 1 54 ? 1.863 45.144 2.618 1.00 59.44 52 LEU B C 1
ATOM 1780 O O . LEU B 1 54 ? 1.239 46.201 2.852 1.00 58.76 52 LEU B O 1
ATOM 1785 N N . TRP B 1 55 ? 2.086 44.192 3.540 1.00 59.53 53 TRP B N 1
ATOM 1786 C CA . TRP B 1 55 ? 1.728 44.375 4.928 1.00 59.61 53 TRP B CA 1
ATOM 1787 C C . TRP B 1 55 ? 2.493 45.570 5.524 1.00 58.86 53 TRP B C 1
ATOM 1788 O O . TRP B 1 55 ? 1.914 46.404 6.214 1.00 57.78 53 TRP B O 1
ATOM 1799 N N . ILE B 1 56 ? 3.796 45.629 5.291 1.00 57.74 54 ILE B N 1
ATOM 1800 C CA . ILE B 1 56 ? 4.584 46.686 5.904 1.00 58.81 54 ILE B CA 1
ATOM 1801 C C . ILE B 1 56 ? 4.155 48.048 5.361 1.00 59.14 54 ILE B C 1
ATOM 1802 O O . ILE B 1 56 ? 4.013 48.997 6.130 1.00 59.79 54 ILE B O 1
ATOM 1807 N N . ALA B 1 57 ? 3.900 48.138 4.054 1.00 59.38 55 ALA B N 1
ATOM 1808 C CA . ALA B 1 57 ? 3.495 49.414 3.450 1.00 59.18 55 ALA B CA 1
ATOM 1809 C C . ALA B 1 57 ? 2.088 49.812 3.909 1.00 59.81 55 ALA B C 1
ATOM 1810 O O . ALA B 1 57 ? 1.798 51.024 4.123 1.00 60.40 55 ALA B O 1
ATOM 1812 N N . TYR B 1 58 ? 1.205 48.813 4.044 1.00 59.69 56 TYR B N 1
ATOM 1813 C CA . TYR B 1 58 ? -0.079 49.039 4.680 1.00 59.98 56 TYR B CA 1
ATOM 1814 C C . TYR B 1 58 ? 0.051 49.568 6.103 1.00 60.23 56 TYR B C 1
ATOM 1815 O O . TYR B 1 58 ? -0.549 50.567 6.420 1.00 60.00 56 TYR B O 1
ATOM 1824 N N . GLN B 1 59 ? 0.805 48.883 6.956 1.00 60.84 57 GLN B N 1
ATOM 1825 C CA . GLN B 1 59 ? 0.920 49.267 8.361 1.00 62.95 57 GLN B CA 1
ATOM 1826 C C . GLN B 1 59 ? 1.539 50.637 8.586 1.00 62.13 57 GLN B C 1
ATOM 1827 O O . GLN B 1 59 ? 1.100 51.348 9.470 1.00 62.13 57 GLN B O 1
ATOM 1833 N N . LEU B 1 60 ? 2.553 51.004 7.792 1.00 62.12 58 LEU B N 1
ATOM 1834 C CA . LEU B 1 60 ? 3.291 52.258 7.993 1.00 62.02 58 LEU B CA 1
ATOM 1835 C C . LEU B 1 60 ? 2.804 53.393 7.102 1.00 61.69 58 LEU B C 1
ATOM 1836 O O . LEU B 1 60 ? 3.357 54.491 7.158 1.00 61.73 58 LEU B O 1
ATOM 1841 N N . ASN B 1 61 ? 1.766 53.118 6.308 1.00 61.04 59 ASN B N 1
ATOM 1842 C CA A ASN B 1 61 ? 1.268 54.079 5.320 0.50 60.69 59 ASN B CA 1
ATOM 1843 C CA B ASN B 1 61 ? 1.263 54.046 5.284 0.50 61.22 59 ASN B CA 1
ATOM 1844 C C . ASN B 1 61 ? 2.335 54.453 4.285 1.00 60.67 59 ASN B C 1
ATOM 1845 O O . ASN B 1 61 ? 2.597 55.628 4.071 1.00 60.82 59 ASN B O 1
ATOM 1854 N N . GLY B 1 62 ? 2.931 53.451 3.648 1.00 60.28 60 GLY B N 1
ATOM 1855 C CA . GLY B 1 62 ? 4.093 53.664 2.807 1.00 59.05 60 GLY B CA 1
ATOM 1856 C C . GLY B 1 62 ? 5.369 53.381 3.599 1.00 58.71 60 GLY B C 1
ATOM 1857 O O . GLY B 1 62 ? 5.475 53.699 4.792 1.00 59.22 60 GLY B O 1
ATOM 1858 N N . ALA B 1 63 ? 6.354 52.787 2.947 1.00 57.65 61 ALA B N 1
ATOM 1859 C CA . ALA B 1 63 ? 7.553 52.376 3.648 1.00 57.16 61 ALA B CA 1
ATOM 1860 C C . ALA B 1 63 ? 8.719 52.507 2.707 1.00 57.25 61 ALA B C 1
ATOM 1861 O O . ALA B 1 63 ? 8.543 52.439 1.491 1.00 57.51 61 ALA B O 1
ATOM 1863 N N . SER B 1 64 ? 9.909 52.689 3.261 1.00 57.03 62 SER B N 1
ATOM 1864 C CA . SER B 1 64 ? 11.115 52.715 2.457 1.00 57.28 62 SER B CA 1
ATOM 1865 C C . SER B 1 64 ? 11.590 51.288 2.235 1.00 57.79 62 SER B C 1
ATOM 1866 O O . SER B 1 64 ? 11.183 50.371 2.989 1.00 58.54 62 SER B O 1
ATOM 1869 N N . ILE B 1 65 ? 12.448 51.086 1.229 1.00 57.84 63 ILE B N 1
ATOM 1870 C CA . ILE B 1 65 ? 13.052 49.759 0.965 1.00 58.42 63 ILE B CA 1
ATOM 1871 C C . ILE B 1 65 ? 13.821 49.247 2.204 1.00 59.13 63 ILE B C 1
ATOM 1872 O O . ILE B 1 65 ? 13.828 48.029 2.514 1.00 59.27 63 ILE B O 1
ATOM 1877 N N . SER B 1 66 ? 14.439 50.199 2.896 1.00 58.93 64 SER B N 1
ATOM 1878 C CA . SER B 1 66 ? 15.178 49.992 4.118 1.00 60.11 64 SER B CA 1
ATOM 1879 C C . SER B 1 66 ? 14.317 49.485 5.274 1.00 60.49 64 SER B C 1
ATOM 1880 O O . SER B 1 66 ? 14.709 48.542 5.954 1.00 61.52 64 SER B O 1
ATOM 1883 N N . GLU B 1 67 ? 13.156 50.105 5.505 1.00 60.66 65 GLU B N 1
ATOM 1884 C CA . GLU B 1 67 ? 12.180 49.595 6.480 1.00 60.57 65 GLU B CA 1
ATOM 1885 C C . GLU B 1 67 ? 11.633 48.223 6.124 1.00 60.09 65 GLU B C 1
ATOM 1886 O O . GLU B 1 67 ? 11.482 47.372 6.993 1.00 59.56 65 GLU B O 1
ATOM 1892 N N . ILE B 1 68 ? 11.295 48.024 4.856 1.00 59.69 66 ILE B N 1
ATOM 1893 C CA . ILE B 1 68 ? 10.872 46.711 4.395 1.00 59.35 66 ILE B CA 1
ATOM 1894 C C . ILE B 1 68 ? 11.936 45.633 4.626 1.00 59.19 66 ILE B C 1
ATOM 1895 O O . ILE B 1 68 ? 11.611 44.561 5.091 1.00 59.71 66 ILE B O 1
ATOM 1900 N N . ALA B 1 69 ? 13.199 45.923 4.328 1.00 58.74 67 ALA B N 1
ATOM 1901 C CA . ALA B 1 69 ? 14.257 44.958 4.551 1.00 58.79 67 ALA B CA 1
ATOM 1902 C C . ALA B 1 69 ? 14.410 44.665 6.045 1.00 58.74 67 ALA B C 1
ATOM 1903 O O . ALA B 1 69 ? 14.479 43.506 6.429 1.00 58.74 67 ALA B O 1
ATOM 1905 N N . LYS B 1 70 ? 14.444 45.709 6.863 1.00 58.37 68 LYS B N 1
ATOM 1906 C CA . LYS B 1 70 ? 14.540 45.582 8.297 1.00 59.27 68 LYS B CA 1
ATOM 1907 C C . LYS B 1 70 ? 13.405 44.773 8.914 1.00 59.94 68 LYS B C 1
ATOM 1908 O O . LYS B 1 70 ? 13.647 43.721 9.515 1.00 60.19 68 LYS B O 1
ATOM 1914 N N . PHE B 1 71 ? 12.173 45.256 8.764 1.00 59.88 69 PHE B N 1
ATOM 1915 C CA . PHE B 1 71 ? 10.994 44.599 9.341 1.00 60.25 69 PHE B CA 1
ATOM 1916 C C . PHE B 1 71 ? 10.623 43.280 8.644 1.00 61.76 69 PHE B C 1
ATOM 1917 O O . PHE B 1 71 ? 10.036 42.393 9.278 1.00 61.92 69 PHE B O 1
ATOM 1925 N N . GLY B 1 72 ? 10.960 43.141 7.355 1.00 61.83 70 GLY B N 1
ATOM 1926 C CA . GLY B 1 72 ? 10.667 41.909 6.623 1.00 61.80 70 GLY B CA 1
ATOM 1927 C C . GLY B 1 72 ? 11.740 40.851 6.792 1.00 62.94 70 GLY B C 1
ATOM 1928 O O . GLY B 1 72 ? 11.602 39.744 6.284 1.00 64.13 70 GLY B O 1
ATOM 1929 N N . VAL B 1 73 ? 12.819 41.182 7.497 1.00 63.28 71 VAL B N 1
ATOM 1930 C CA . VAL B 1 73 ? 13.930 40.263 7.711 1.00 64.02 71 VAL B CA 1
ATOM 1931 C C . VAL B 1 73 ? 14.392 39.708 6.357 1.00 65.78 71 VAL B C 1
ATOM 1932 O O . VAL B 1 73 ? 14.403 38.484 6.122 1.00 67.09 71 VAL B O 1
ATOM 1944 N N . HIS B 1 75 ? 17.122 40.882 2.846 1.00 65.01 73 HIS B N 1
ATOM 1945 C CA . HIS B 1 75 ? 18.146 41.790 2.379 1.00 64.38 73 HIS B CA 1
ATOM 1946 C C . HIS B 1 75 ? 17.501 42.916 1.567 1.00 62.95 73 HIS B C 1
ATOM 1947 O O . HIS B 1 75 ? 16.433 42.735 0.971 1.00 62.54 73 HIS B O 1
ATOM 1954 N N . VAL B 1 76 ? 18.118 44.078 1.605 1.00 61.78 74 VAL B N 1
ATOM 1955 C CA . VAL B 1 76 ? 17.718 45.237 0.800 1.00 62.59 74 VAL B CA 1
ATOM 1956 C C . VAL B 1 76 ? 17.464 44.896 -0.678 1.00 61.49 74 VAL B C 1
ATOM 1957 O O . VAL B 1 76 ? 16.475 45.322 -1.250 1.00 61.16 74 VAL B O 1
ATOM 1961 N N . SER B 1 77 ? 18.311 44.067 -1.265 1.00 60.64 75 SER B N 1
ATOM 1962 C CA . SER B 1 77 ? 18.143 43.696 -2.660 1.00 61.32 75 SER B CA 1
ATOM 1963 C C . SER B 1 77 ? 16.906 42.840 -2.911 1.00 60.58 75 SER B C 1
ATOM 1964 O O . SER B 1 77 ? 16.253 42.987 -3.930 1.00 61.39 75 SER B O 1
ATOM 1967 N N . THR B 1 78 ? 16.576 41.974 -1.963 1.00 59.88 76 THR B N 1
ATOM 1968 C CA . THR B 1 78 ? 15.366 41.153 -2.008 1.00 58.76 76 THR B CA 1
ATOM 1969 C C . THR B 1 78 ? 14.130 42.033 -1.880 1.00 59.06 76 THR B C 1
ATOM 1970 O O . THR B 1 78 ? 13.110 41.794 -2.555 1.00 59.23 76 THR B O 1
ATOM 1974 N N . ALA B 1 79 ? 14.197 43.017 -0.975 1.00 58.43 77 ALA B N 1
ATOM 1975 C CA . ALA B 1 79 ? 13.094 43.952 -0.758 1.00 56.99 77 ALA B CA 1
ATOM 1976 C C . ALA B 1 79 ? 12.853 44.746 -2.056 1.00 56.78 77 ALA B C 1
ATOM 1977 O O . ALA B 1 79 ? 11.711 44.913 -2.471 1.00 56.91 77 ALA B O 1
ATOM 1979 N N . PHE B 1 80 ? 13.932 45.222 -2.679 1.00 56.03 78 PHE B N 1
ATOM 1980 C CA . PHE B 1 80 ? 13.840 45.967 -3.920 1.00 56.37 78 PHE B CA 1
ATOM 1981 C C . PHE B 1 80 ? 13.284 45.121 -5.075 1.00 56.95 78 PHE B C 1
ATOM 1982 O O . PHE B 1 80 ? 12.336 45.543 -5.760 1.00 56.48 78 PHE B O 1
ATOM 1990 N N . ASN B 1 81 ? 13.884 43.945 -5.270 1.00 57.78 79 ASN B N 1
ATOM 1991 C CA . ASN B 1 81 ? 13.492 42.991 -6.302 1.00 59.52 79 ASN B CA 1
ATOM 1992 C C . ASN B 1 81 ? 12.003 42.654 -6.245 1.00 60.09 79 ASN B C 1
ATOM 1993 O O . ASN B 1 81 ? 11.312 42.793 -7.252 1.00 60.42 79 ASN B O 1
ATOM 1998 N N . PHE B 1 82 ? 11.509 42.274 -5.062 1.00 60.00 80 PHE B N 1
ATOM 1999 C CA . PHE B 1 82 ? 10.100 41.928 -4.881 1.00 60.99 80 PHE B CA 1
ATOM 2000 C C . PHE B 1 82 ? 9.157 43.127 -4.956 1.00 60.87 80 PHE B C 1
ATOM 2001 O O . PHE B 1 82 ? 8.029 43.000 -5.425 1.00 61.31 80 PHE B O 1
ATOM 2009 N N . SER B 1 83 ? 9.588 44.279 -4.476 1.00 60.68 81 SER B N 1
ATOM 2010 C CA . SER B 1 83 ? 8.822 45.497 -4.691 1.00 61.38 81 SER B CA 1
ATOM 2011 C C . SER B 1 83 ? 8.692 45.806 -6.180 1.00 60.75 81 SER B C 1
ATOM 2012 O O . SER B 1 83 ? 7.624 46.126 -6.629 1.00 60.62 81 SER B O 1
ATOM 2015 N N . LYS B 1 84 ? 9.776 45.686 -6.937 1.00 61.56 82 LYS B N 1
ATOM 2016 C CA . LYS B 1 84 ? 9.732 45.816 -8.410 1.00 61.55 82 LYS B CA 1
ATOM 2017 C C . LYS B 1 84 ? 8.710 44.877 -9.061 1.00 61.71 82 LYS B C 1
ATOM 2018 O O . LYS B 1 84 ? 7.938 45.312 -9.887 1.00 62.68 82 LYS B O 1
ATOM 2024 N N . LYS B 1 85 ? 8.719 43.601 -8.708 1.00 62.46 83 LYS B N 1
ATOM 2025 C CA . LYS B 1 85 ? 7.725 42.647 -9.185 1.00 64.58 83 LYS B CA 1
ATOM 2026 C C . LYS B 1 85 ? 6.292 43.073 -8.824 1.00 64.00 83 LYS B C 1
ATOM 2027 O O . LYS B 1 85 ? 5.396 42.995 -9.662 1.00 64.58 83 LYS B O 1
ATOM 2033 N N . LEU B 1 86 ? 6.084 43.551 -7.598 1.00 63.36 84 LEU B N 1
ATOM 2034 C CA . LEU B 1 86 ? 4.778 44.059 -7.188 1.00 63.14 84 LEU B CA 1
ATOM 2035 C C . LEU B 1 86 ? 4.367 45.298 -7.985 1.00 63.71 84 LEU B C 1
ATOM 2036 O O . LEU B 1 86 ? 3.195 45.507 -8.243 1.00 62.98 84 LEU B O 1
ATOM 2041 N N . GLU B 1 87 ? 5.337 46.115 -8.362 1.00 65.11 85 GLU B N 1
ATOM 2042 C CA . GLU B 1 87 ? 5.060 47.267 -9.193 1.00 67.14 85 GLU B CA 1
ATOM 2043 C C . GLU B 1 87 ? 4.593 46.849 -10.587 1.00 67.72 85 GLU B C 1
ATOM 2044 O O . GLU B 1 87 ? 3.630 47.403 -11.101 1.00 67.91 85 GLU B O 1
ATOM 2050 N N . GLU B 1 88 ? 5.276 45.863 -11.170 1.00 68.36 86 GLU B N 1
ATOM 2051 C CA . GLU B 1 88 ? 4.927 45.315 -12.476 1.00 69.70 86 GLU B CA 1
ATOM 2052 C C . GLU B 1 88 ? 3.537 44.667 -12.451 1.00 69.15 86 GLU B C 1
ATOM 2053 O O . GLU B 1 88 ? 2.776 44.760 -13.415 1.00 69.90 86 GLU B O 1
ATOM 2059 N N . ARG B 1 89 ? 3.181 44.099 -11.312 1.00 68.30 87 ARG B N 1
ATOM 2060 C CA . ARG B 1 89 ? 1.900 43.446 -11.092 1.00 67.72 87 ARG B CA 1
ATOM 2061 C C . ARG B 1 89 ? 0.786 44.477 -10.912 1.00 66.26 87 ARG B C 1
ATOM 2062 O O . ARG B 1 89 ? -0.386 44.158 -11.037 1.00 66.83 87 ARG B O 1
ATOM 2070 N N . GLY B 1 90 ? 1.141 45.717 -10.615 1.00 64.98 88 GLY B N 1
ATOM 2071 C CA . GLY B 1 90 ? 0.150 46.771 -10.418 1.00 63.20 88 GLY B CA 1
ATOM 2072 C C . GLY B 1 90 ? -0.246 47.009 -8.964 1.00 63.05 88 GLY B C 1
ATOM 2073 O O . GLY B 1 90 ? -1.131 47.841 -8.691 1.00 62.64 88 GLY B O 1
ATOM 2074 N N . TYR B 1 91 ? 0.428 46.319 -8.033 1.00 62.45 89 TYR B N 1
ATOM 2075 C CA . TYR B 1 91 ? 0.064 46.345 -6.588 1.00 62.17 89 TYR B CA 1
ATOM 2076 C C . TYR B 1 91 ? 0.777 47.383 -5.734 1.00 62.38 89 TYR B C 1
ATOM 2077 O O . TYR B 1 91 ? 0.348 47.612 -4.607 1.00 61.71 89 TYR B O 1
ATOM 2086 N N . LEU B 1 92 ? 1.849 47.981 -6.265 1.00 62.27 90 LEU B N 1
ATOM 2087 C CA . LEU B 1 92 ? 2.668 48.963 -5.542 1.00 63.28 90 LEU B CA 1
ATOM 2088 C C . LEU B 1 92 ? 3.098 50.075 -6.460 1.00 63.56 90 LEU B C 1
ATOM 2089 O O . LEU B 1 92 ? 3.194 49.880 -7.657 1.00 64.02 90 LEU B O 1
ATOM 2094 N N . ARG B 1 93 ? 3.408 51.232 -5.898 1.00 64.66 91 ARG B N 1
ATOM 2095 C CA . ARG B 1 93 ? 4.110 52.247 -6.662 1.00 66.59 91 ARG B CA 1
ATOM 2096 C C . ARG B 1 93 ? 5.269 52.832 -5.879 1.00 66.78 91 ARG B C 1
ATOM 2097 O O . ARG B 1 93 ? 5.217 52.897 -4.656 1.00 66.06 91 ARG B O 1
ATOM 2105 N N . PHE B 1 94 ? 6.305 53.261 -6.606 1.00 67.76 92 PHE B N 1
ATOM 2106 C CA . PHE B 1 94 ? 7.457 53.923 -6.018 1.00 68.64 92 PHE B CA 1
ATOM 2107 C C . PHE B 1 94 ? 7.189 55.410 -5.978 1.00 69.83 92 PHE B C 1
ATOM 2108 O O . PHE B 1 94 ? 6.640 55.965 -6.925 1.00 70.07 92 PHE B O 1
ATOM 2116 N N . SER B 1 95 ? 7.542 56.035 -4.860 1.00 71.52 93 SER B N 1
ATOM 2117 C CA . SER B 1 95 ? 7.643 57.482 -4.762 1.00 73.39 93 SER B CA 1
ATOM 2118 C C . SER B 1 95 ? 8.990 57.879 -4.189 1.00 74.73 93 SER B C 1
ATOM 2119 O O . SER B 1 95 ? 9.806 57.028 -3.802 1.00 74.75 93 SER B O 1
ATOM 2122 N N . LYS B 1 96 ? 9.230 59.188 -4.163 1.00 76.34 94 LYS B N 1
ATOM 2123 C CA . LYS B 1 96 ? 10.455 59.723 -3.605 1.00 77.60 94 LYS B CA 1
ATOM 2124 C C . LYS B 1 96 ? 10.095 60.961 -2.776 1.00 78.31 94 LYS B C 1
ATOM 2125 O O . LYS B 1 96 ? 9.667 61.987 -3.330 1.00 79.05 94 LYS B O 1
ATOM 2131 N N . ARG B 1 97 ? 10.251 60.850 -1.451 1.00 78.67 95 ARG B N 1
ATOM 2132 C CA . ARG B 1 97 ? 9.914 61.933 -0.511 1.00 79.21 95 ARG B CA 1
ATOM 2133 C C . ARG B 1 97 ? 11.013 63.033 -0.441 1.00 79.49 95 ARG B C 1
ATOM 2134 O O . ARG B 1 97 ? 12.148 62.753 -0.063 1.00 79.70 95 ARG B O 1
ATOM 2142 N N . LEU B 1 98 ? 10.667 64.267 -0.820 1.00 79.69 96 LEU B N 1
ATOM 2143 C CA . LEU B 1 98 ? 11.609 65.406 -0.829 1.00 80.12 96 LEU B CA 1
ATOM 2144 C C . LEU B 1 98 ? 12.421 65.529 0.467 1.00 80.18 96 LEU B C 1
ATOM 2145 O O . LEU B 1 98 ? 13.646 65.702 0.448 1.00 79.95 96 LEU B O 1
ATOM 2150 N N . ASN B 1 99 ? 11.698 65.448 1.582 1.00 80.39 97 ASN B N 1
ATOM 2151 C CA . ASN B 1 99 ? 12.243 65.418 2.940 1.00 80.71 97 ASN B CA 1
ATOM 2152 C C . ASN B 1 99 ? 13.317 64.345 3.179 1.00 80.50 97 ASN B C 1
ATOM 2153 O O . ASN B 1 99 ? 14.098 64.444 4.125 1.00 80.64 97 ASN B O 1
ATOM 2158 N N . ASP B 1 100 ? 13.337 63.325 2.322 1.00 79.96 98 ASP B N 1
ATOM 2159 C CA . ASP B 1 100 ? 14.215 62.178 2.480 1.00 79.35 98 ASP B CA 1
ATOM 2160 C C . ASP B 1 100 ? 14.771 61.715 1.129 1.00 78.79 98 ASP B C 1
ATOM 2161 O O . ASP B 1 100 ? 14.258 60.770 0.523 1.00 79.01 98 ASP B O 1
ATOM 2166 N N . LYS B 1 101 ? 15.828 62.387 0.679 1.00 78.22 99 LYS B N 1
ATOM 2167 C CA . LYS B 1 101 ? 16.493 62.116 -0.603 1.00 77.44 99 LYS B CA 1
ATOM 2168 C C . LYS B 1 101 ? 17.162 60.722 -0.660 1.00 77.01 99 LYS B C 1
ATOM 2169 O O . LYS B 1 101 ? 17.240 60.097 -1.729 1.00 76.68 99 LYS B O 1
ATOM 2175 N N . ARG B 1 102 ? 17.620 60.247 0.498 1.00 76.07 100 ARG B N 1
ATOM 2176 C CA . ARG B 1 102 ? 18.277 58.952 0.631 1.00 75.83 100 ARG B CA 1
ATOM 2177 C C . ARG B 1 102 ? 17.448 57.726 0.209 1.00 75.16 100 ARG B C 1
ATOM 2178 O O . ARG B 1 102 ? 17.984 56.811 -0.432 1.00 74.70 100 ARG B O 1
ATOM 2186 N N . ASN B 1 103 ? 16.160 57.714 0.570 1.00 74.28 101 ASN B N 1
ATOM 2187 C CA . ASN B 1 103 ? 15.322 56.521 0.439 1.00 73.44 101 ASN B CA 1
ATOM 2188 C C . ASN B 1 103 ? 14.379 56.479 -0.759 1.00 72.91 101 ASN B C 1
ATOM 2189 O O . ASN B 1 103 ? 13.938 57.512 -1.274 1.00 73.88 101 ASN B O 1
ATOM 2194 N N . THR B 1 104 ? 14.104 55.252 -1.189 1.00 72.03 102 THR B N 1
ATOM 2195 C CA . THR B 1 104 ? 13.052 54.907 -2.138 1.00 70.90 102 THR B CA 1
ATOM 2196 C C . THR B 1 104 ? 11.853 54.466 -1.285 1.00 68.66 102 THR B C 1
ATOM 2197 O O . THR B 1 104 ? 12.014 53.599 -0.443 1.00 67.67 102 THR B O 1
ATOM 2201 N N . TYR B 1 105 ? 10.684 55.072 -1.495 1.00 66.37 103 TYR B N 1
ATOM 2202 C CA . TYR B 1 105 ? 9.475 54.638 -0.825 1.00 65.13 103 TYR B CA 1
ATOM 2203 C C . TYR B 1 105 ? 8.557 53.881 -1.736 1.00 64.69 103 TYR B C 1
ATOM 2204 O O . TYR B 1 105 ? 8.610 53.982 -2.945 1.00 64.57 103 TYR B O 1
ATOM 2213 N N . VAL B 1 106 ? 7.701 53.114 -1.108 1.00 64.21 104 VAL B N 1
ATOM 2214 C CA . VAL B 1 106 ? 6.794 52.237 -1.781 1.00 63.91 104 VAL B CA 1
ATOM 2215 C C . VAL B 1 106 ? 5.444 52.429 -1.089 1.00 64.00 104 VAL B C 1
ATOM 2216 O O . VAL B 1 106 ? 5.384 52.606 0.132 1.00 63.91 104 VAL B O 1
ATOM 2220 N N . GLN B 1 107 ? 4.374 52.434 -1.888 1.00 63.81 105 GLN B N 1
ATOM 2221 C CA . GLN B 1 107 ? 3.035 52.662 -1.409 1.00 64.24 105 GLN B CA 1
ATOM 2222 C C . GLN B 1 107 ? 2.079 51.720 -2.126 1.00 62.99 105 GLN B C 1
ATOM 2223 O O . GLN B 1 107 ? 2.306 51.382 -3.284 1.00 62.56 105 GLN B O 1
ATOM 2229 N N . LEU B 1 108 ? 1.025 51.286 -1.444 1.00 61.56 106 LEU B N 1
ATOM 2230 C CA . LEU B 1 108 ? -0.017 50.487 -2.085 1.00 61.09 106 LEU B CA 1
ATOM 2231 C C . LEU B 1 108 ? -0.775 51.292 -3.148 1.00 60.62 106 LEU B C 1
ATOM 2232 O O . LEU B 1 108 ? -1.119 52.496 -2.966 1.00 59.65 106 LEU B O 1
ATOM 2237 N N . THR B 1 109 ? -1.035 50.636 -4.269 1.00 59.59 107 THR B N 1
ATOM 2238 C CA . THR B 1 109 ? -1.965 51.212 -5.235 1.00 59.01 107 THR B CA 1
ATOM 2239 C C . THR B 1 109 ? -3.376 50.831 -4.835 1.00 59.02 107 THR B C 1
ATOM 2240 O O . THR B 1 109 ? -3.600 50.063 -3.852 1.00 59.59 107 THR B O 1
ATOM 2244 N N . GLU B 1 110 ? -4.356 51.295 -5.599 1.00 58.63 108 GLU B N 1
ATOM 2245 C CA . GLU B 1 110 ? -5.729 50.861 -5.304 1.00 58.14 108 GLU B CA 1
ATOM 2246 C C . GLU B 1 110 ? -5.933 49.370 -5.474 1.00 56.91 108 GLU B C 1
ATOM 2247 O O . GLU B 1 110 ? -6.587 48.762 -4.663 1.00 56.74 108 GLU B O 1
ATOM 2253 N N . GLU B 1 111 ? -5.334 48.773 -6.494 1.00 57.52 109 GLU B N 1
ATOM 2254 C CA A GLU B 1 111 ? -5.415 47.327 -6.728 0.50 57.31 109 GLU B CA 1
ATOM 2255 C CA B GLU B 1 111 ? -5.457 47.329 -6.685 0.50 57.92 109 GLU B CA 1
ATOM 2256 C C . GLU B 1 111 ? -4.739 46.559 -5.589 1.00 57.62 109 GLU B C 1
ATOM 2257 O O . GLU B 1 111 ? -5.280 45.581 -5.086 1.00 58.06 109 GLU B O 1
ATOM 2268 N N . GLY B 1 112 ? -3.548 47.024 -5.187 1.00 57.80 110 GLY B N 1
ATOM 2269 C CA . GLY B 1 112 ? -2.794 46.409 -4.073 1.00 57.40 110 GLY B CA 1
ATOM 2270 C C . GLY B 1 112 ? -3.529 46.447 -2.750 1.00 57.89 110 GLY B C 1
ATOM 2271 O O . GLY B 1 112 ? -3.558 45.441 -2.027 1.00 58.63 110 GLY B O 1
ATOM 2272 N N . THR B 1 113 ? -4.141 47.595 -2.444 1.00 57.38 111 THR B N 1
ATOM 2273 C CA . THR B 1 113 ? -4.976 47.766 -1.252 1.00 57.22 111 THR B CA 1
ATOM 2274 C C . THR B 1 113 ? -6.152 46.797 -1.232 1.00 57.81 111 THR B C 1
ATOM 2275 O O . THR B 1 113 ? -6.411 46.118 -0.224 1.00 58.42 111 THR B O 1
ATOM 2279 N N . GLU B 1 114 ? -6.845 46.702 -2.359 1.00 58.20 112 GLU B N 1
ATOM 2280 C CA . GLU B 1 114 ? -7.926 45.742 -2.526 1.00 58.22 112 GLU B CA 1
ATOM 2281 C C . GLU B 1 114 ? -7.524 44.273 -2.271 1.00 57.76 112 GLU B C 1
ATOM 2282 O O . GLU B 1 114 ? -8.222 43.554 -1.575 1.00 59.85 112 GLU B O 1
ATOM 2288 N N . VAL B 1 115 ? -6.454 43.819 -2.887 1.00 58.39 113 VAL B N 1
ATOM 2289 C CA . VAL B 1 115 ? -5.872 42.482 -2.663 1.00 59.09 113 VAL B CA 1
ATOM 2290 C C . VAL B 1 115 ? -5.501 42.273 -1.191 1.00 58.09 113 VAL B C 1
ATOM 2291 O O . VAL B 1 115 ? -5.742 41.203 -0.640 1.00 59.62 113 VAL B O 1
ATOM 2295 N N . PHE B 1 116 ? -4.921 43.294 -0.573 1.00 56.91 114 PHE B N 1
ATOM 2296 C CA . PHE B 1 116 ? -4.617 43.278 0.828 1.00 56.97 114 PHE B CA 1
ATOM 2297 C C . PHE B 1 116 ? -5.858 43.098 1.698 1.00 57.16 114 PHE B C 1
ATOM 2298 O O . PHE B 1 116 ? -5.868 42.200 2.559 1.00 57.10 114 PHE B O 1
ATOM 2306 N N . TRP B 1 117 ? -6.914 43.901 1.458 1.00 56.80 115 TRP B N 1
ATOM 2307 C CA . TRP B 1 117 ? -8.153 43.779 2.235 1.00 56.65 115 TRP B CA 1
ATOM 2308 C C . TRP B 1 117 ? -8.754 42.414 2.031 1.00 56.49 115 TRP B C 1
ATOM 2309 O O . TRP B 1 117 ? -9.252 41.793 2.955 1.00 56.98 115 TRP B O 1
ATOM 2320 N N . SER B 1 118 ? -8.692 41.952 0.804 1.00 56.90 116 SER B N 1
ATOM 2321 C CA . SER B 1 118 ? -9.244 40.672 0.427 1.00 58.69 116 SER B CA 1
ATOM 2322 C C . SER B 1 118 ? -8.568 39.493 1.152 1.00 58.37 116 SER B C 1
ATOM 2323 O O . SER B 1 118 ? -9.233 38.587 1.648 1.00 59.02 116 SER B O 1
ATOM 2326 N N . LEU B 1 119 ? -7.241 39.510 1.218 1.00 59.10 117 LEU B N 1
ATOM 2327 C CA . LEU B 1 119 ? -6.468 38.570 2.066 1.00 58.92 117 LEU B CA 1
ATOM 2328 C C . LEU B 1 119 ? -6.884 38.581 3.540 1.00 59.36 117 LEU B C 1
ATOM 2329 O O . LEU B 1 119 ? -7.137 37.514 4.137 1.00 58.94 117 LEU B O 1
ATOM 2334 N N . LEU B 1 120 ? -7.019 39.778 4.117 1.00 59.42 118 LEU B N 1
ATOM 2335 C CA . LEU B 1 120 ? -7.480 39.899 5.507 1.00 59.30 118 LEU B CA 1
ATOM 2336 C C . LEU B 1 120 ? -8.857 39.341 5.724 1.00 60.00 118 LEU B C 1
ATOM 2337 O O . LEU B 1 120 ? -9.178 38.823 6.806 1.00 60.15 118 LEU B O 1
ATOM 2342 N N . GLU B 1 121 ? -9.704 39.447 4.705 1.00 60.55 119 GLU B N 1
ATOM 2343 C CA . GLU B 1 121 ? -11.051 38.889 4.828 1.00 60.31 119 GLU B CA 1
ATOM 2344 C C . GLU B 1 121 ? -11.057 37.370 4.731 1.00 60.07 119 GLU B C 1
ATOM 2345 O O . GLU B 1 121 ? -12.000 36.755 5.169 1.00 60.02 119 GLU B O 1
ATOM 2351 N N . GLU B 1 122 ? -10.011 36.773 4.169 1.00 60.67 120 GLU B N 1
ATOM 2352 C CA . GLU B 1 122 ? -9.880 35.315 4.142 1.00 61.96 120 GLU B CA 1
ATOM 2353 C C . GLU B 1 122 ? -9.203 34.769 5.387 1.00 61.88 120 GLU B C 1
ATOM 2354 O O . GLU B 1 122 ? -9.268 33.578 5.625 1.00 63.68 120 GLU B O 1
ATOM 2360 N N . PHE B 1 123 ? -8.538 35.621 6.165 1.00 60.92 121 PHE B N 1
ATOM 2361 C CA . PHE B 1 123 ? -7.885 35.202 7.405 1.00 60.31 121 PHE B CA 1
ATOM 2362 C C . PHE B 1 123 ? -8.821 34.443 8.357 1.00 60.15 121 PHE B C 1
ATOM 2363 O O . PHE B 1 123 ? -9.788 34.962 8.858 1.00 59.52 121 PHE B O 1
ATOM 2371 N N . ASP B 1 124 ? -8.465 33.204 8.634 1.00 61.09 122 ASP B N 1
ATOM 2372 C CA . ASP B 1 124 ? -9.276 32.336 9.451 1.00 61.44 122 ASP B CA 1
ATOM 2373 C C . ASP B 1 124 ? -8.351 31.741 10.507 1.00 61.62 122 ASP B C 1
ATOM 2374 O O . ASP B 1 124 ? -7.545 30.870 10.195 1.00 61.51 122 ASP B O 1
ATOM 2379 N N . PRO B 1 125 ? -8.416 32.237 11.746 1.00 62.14 123 PRO B N 1
ATOM 2380 C CA . PRO B 1 125 ? -7.487 31.682 12.733 1.00 62.63 123 PRO B CA 1
ATOM 2381 C C . PRO B 1 125 ? -7.648 30.160 13.001 1.00 63.39 123 PRO B C 1
ATOM 2382 O O . PRO B 1 125 ? -6.686 29.484 13.304 1.00 63.06 123 PRO B O 1
ATOM 2386 N N . THR B 1 126 ? -8.840 29.610 12.890 1.00 64.30 124 THR B N 1
ATOM 2387 C CA . THR B 1 126 ? -8.985 28.167 13.137 1.00 64.67 124 THR B CA 1
ATOM 2388 C C . THR B 1 126 ? -8.199 27.310 12.109 1.00 66.03 124 THR B C 1
ATOM 2389 O O . THR B 1 126 ? -8.048 26.108 12.294 1.00 66.72 124 THR B O 1
ATOM 2393 N N . ARG B 1 127 ? -7.654 27.938 11.068 1.00 66.40 125 ARG B N 1
ATOM 2394 C CA . ARG B 1 127 ? -6.821 27.239 10.098 1.00 67.73 125 ARG B CA 1
ATOM 2395 C C . ARG B 1 127 ? -5.333 27.516 10.261 1.00 68.13 125 ARG B C 1
ATOM 2396 O O . ARG B 1 127 ? -4.526 27.232 9.383 1.00 69.55 125 ARG B O 1
ATOM 2404 N N . ASN B 1 128 ? -4.949 28.073 11.388 1.00 67.92 126 ASN B N 1
ATOM 2405 C CA . ASN B 1 128 ? -3.591 28.497 11.563 1.00 67.30 126 ASN B CA 1
ATOM 2406 C C . ASN B 1 128 ? -3.016 27.668 12.689 1.00 66.22 126 ASN B C 1
ATOM 2407 O O . ASN B 1 128 ? -3.602 27.637 13.787 1.00 65.61 126 ASN B O 1
ATOM 2412 N N . ALA B 1 129 ? -1.911 26.953 12.431 1.00 64.79 127 ALA B N 1
ATOM 2413 C CA . ALA B 1 129 ? -1.492 25.911 13.395 1.00 63.88 127 ALA B CA 1
ATOM 2414 C C . ALA B 1 129 ? -0.921 26.569 14.649 1.00 63.29 127 ALA B C 1
ATOM 2415 O O . ALA B 1 129 ? -1.106 26.075 15.747 1.00 63.08 127 ALA B O 1
ATOM 2417 N N . VAL B 1 130 ? -0.309 27.731 14.470 1.00 62.21 128 VAL B N 1
ATOM 2418 C CA . VAL B 1 130 ? 0.188 28.490 15.596 1.00 63.32 128 VAL B CA 1
ATOM 2419 C C . VAL B 1 130 ? -0.916 29.015 16.549 1.00 61.73 128 VAL B C 1
ATOM 2420 O O . VAL B 1 130 ? -0.802 28.862 17.756 1.00 61.43 128 VAL B O 1
ATOM 2424 N N . PHE B 1 131 ? -1.980 29.585 15.976 1.00 60.20 129 PHE B N 1
ATOM 2425 C CA . PHE B 1 131 ? -3.166 29.886 16.710 1.00 59.07 129 PHE B CA 1
ATOM 2426 C C . PHE B 1 131 ? -3.701 28.651 17.423 1.00 60.18 129 PHE B C 1
ATOM 2427 O O . PHE B 1 131 ? -3.896 28.704 18.622 1.00 60.46 129 PHE B O 1
ATOM 2435 N N . LYS B 1 132 ? -3.950 27.551 16.701 1.00 60.89 130 LYS B N 1
ATOM 2436 C CA . LYS B 1 132 ? -4.484 26.340 17.326 1.00 62.75 130 LYS B CA 1
ATOM 2437 C C . LYS B 1 132 ? -3.533 25.821 18.410 1.00 61.89 130 LYS B C 1
ATOM 2438 O O . LYS B 1 132 ? -3.945 25.390 19.476 1.00 60.29 130 LYS B O 1
ATOM 2444 N N . GLY B 1 133 ? -2.242 25.854 18.104 1.00 62.43 131 GLY B N 1
ATOM 2445 C CA . GLY B 1 133 ? -1.222 25.421 19.045 1.00 62.65 131 GLY B CA 1
ATOM 2446 C C . GLY B 1 133 ? -1.149 26.229 20.323 1.00 62.87 131 GLY B C 1
ATOM 2447 O O . GLY B 1 133 ? -0.630 25.748 21.309 1.00 62.89 131 GLY B O 1
ATOM 2448 N N . SER B 1 134 ? -1.662 27.463 20.314 1.00 63.41 132 SER B N 1
ATOM 2449 C CA . SER B 1 134 ? -1.586 28.314 21.490 1.00 63.75 132 SER B CA 1
ATOM 2450 C C . SER B 1 134 ? -2.912 28.459 22.240 1.00 62.90 132 SER B C 1
ATOM 2451 O O . SER B 1 134 ? -2.998 29.156 23.240 1.00 63.40 132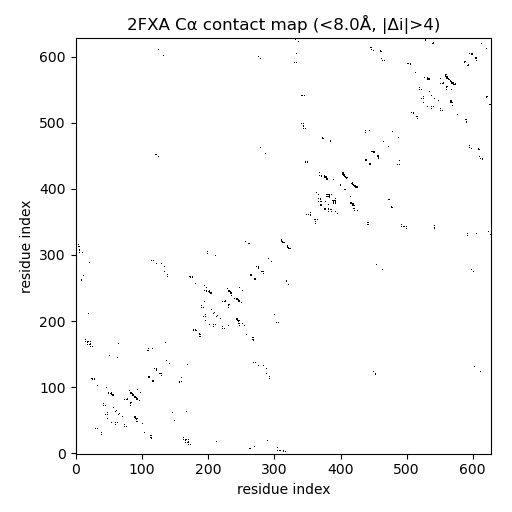 SER B O 1
ATOM 2454 N N . GLN B 1 135 ? -3.940 27.737 21.801 1.00 62.43 133 GLN B N 1
ATOM 2455 C CA . GLN B 1 135 ? -5.230 27.718 22.492 1.00 61.59 133 GLN B CA 1
ATOM 2456 C C . GLN B 1 135 ? -5.206 27.130 23.929 1.00 59.36 133 GLN B C 1
ATOM 2457 O O . GLN B 1 135 ? -5.861 27.634 24.843 1.00 58.15 133 GLN B O 1
ATOM 2463 N N . PRO B 1 136 ? -4.493 26.030 24.129 1.00 57.88 134 PRO B N 1
ATOM 2464 C CA . PRO B 1 136 ? -4.417 25.611 25.546 1.00 56.95 134 PRO B CA 1
ATOM 2465 C C . PRO B 1 136 ? -3.844 26.717 26.501 1.00 56.35 134 PRO B C 1
ATOM 2466 O O . PRO B 1 136 ? -4.291 26.824 27.633 1.00 55.62 134 PRO B O 1
ATOM 2470 N N . LEU B 1 137 ? -2.875 27.512 26.032 1.00 55.86 135 LEU B N 1
ATOM 2471 C CA . LEU B 1 137 ? -2.278 28.592 26.832 1.00 56.11 135 LEU B CA 1
ATOM 2472 C C . LEU B 1 137 ? -3.252 29.763 27.020 1.00 56.51 135 LEU B C 1
ATOM 2473 O O . LEU B 1 137 ? -3.372 30.323 28.105 1.00 55.74 135 LEU B O 1
ATOM 2478 N N . TYR B 1 138 ? -3.947 30.112 25.947 1.00 57.78 136 TYR B N 1
ATOM 2479 C CA . TYR B 1 138 ? -4.957 31.144 25.977 1.00 59.25 136 TYR B CA 1
ATOM 2480 C C . TYR B 1 138 ? -6.029 30.765 26.965 1.00 59.60 136 TYR B C 1
ATOM 2481 O O . TYR B 1 138 ? -6.473 31.596 27.754 1.00 59.16 136 TYR B O 1
ATOM 2490 N N . HIS B 1 139 ? -6.429 29.502 26.969 1.00 60.28 137 HIS B N 1
ATOM 2491 C CA . HIS B 1 139 ? -7.488 29.110 27.910 1.00 61.13 137 HIS B CA 1
ATOM 2492 C C . HIS B 1 139 ? -7.030 29.100 29.346 1.00 60.58 137 HIS B C 1
ATOM 2493 O O . HIS B 1 139 ? -7.770 29.481 30.250 1.00 60.51 137 HIS B O 1
ATOM 2500 N N . LEU B 1 140 ? -5.785 28.722 29.551 1.00 59.99 138 LEU B N 1
ATOM 2501 C CA . LEU B 1 140 ? -5.231 28.728 30.884 1.00 59.73 138 LEU B CA 1
ATOM 2502 C C . LEU B 1 140 ? -5.009 30.167 31.376 1.00 59.26 138 LEU B C 1
ATOM 2503 O O . LEU B 1 140 ? -5.303 30.466 32.499 1.00 59.40 138 LEU B O 1
ATOM 2508 N N . PHE B 1 141 ? -4.513 31.065 30.521 1.00 59.13 139 PHE B N 1
ATOM 2509 C CA . PHE B 1 141 ? -4.082 32.383 31.003 1.00 58.07 139 PHE B CA 1
ATOM 2510 C C . PHE B 1 141 ? -5.037 33.548 30.773 1.00 58.32 139 PHE B C 1
ATOM 2511 O O . PHE B 1 141 ? -4.924 34.564 31.465 1.00 59.02 139 PHE B O 1
ATOM 2519 N N . GLY B 1 142 ? -5.969 33.409 29.829 1.00 58.02 140 GLY B N 1
ATOM 2520 C CA . GLY B 1 142 ? -6.933 34.468 29.535 1.00 57.35 140 GLY B CA 1
ATOM 2521 C C . GLY B 1 142 ? -6.436 35.385 28.440 1.00 58.41 140 GLY B C 1
ATOM 2522 O O . GLY B 1 142 ? -7.101 36.347 28.084 1.00 59.50 140 GLY B O 1
ATOM 2523 N N . LYS B 1 143 ? -5.269 35.096 27.876 1.00 58.10 141 LYS B N 1
ATOM 2524 C CA . LYS B 1 143 ? -4.699 35.931 26.839 1.00 58.69 141 LYS B CA 1
ATOM 2525 C C . LYS B 1 143 ? -3.748 35.082 26.042 1.00 57.65 141 LYS B C 1
ATOM 2526 O O . LYS B 1 143 ? -3.337 34.012 26.488 1.00 57.65 141 LYS B O 1
ATOM 2532 N N . PHE B 1 144 ? -3.407 35.554 24.855 1.00 56.59 142 PHE B N 1
ATOM 2533 C CA . PHE B 1 144 ? -2.362 34.959 24.068 1.00 56.73 142 PHE B CA 1
ATOM 2534 C C . PHE B 1 144 ? -1.017 34.988 24.798 1.00 56.44 142 PHE B C 1
ATOM 2535 O O . PHE B 1 144 ? -0.758 35.901 25.580 1.00 55.16 142 PHE B O 1
ATOM 2543 N N . PRO B 1 145 ? -0.172 33.961 24.575 1.00 56.31 143 PRO B N 1
ATOM 2544 C CA . PRO B 1 145 ? 1.103 33.998 25.297 1.00 56.16 143 PRO B CA 1
ATOM 2545 C C . PRO B 1 145 ? 1.979 35.201 24.869 1.00 56.35 143 PRO B C 1
ATOM 2546 O O . PRO B 1 145 ? 2.064 35.531 23.671 1.00 55.48 143 PRO B O 1
ATOM 2550 N N . GLU B 1 146 ? 2.626 35.814 25.857 1.00 56.91 144 GLU B N 1
ATOM 2551 C CA A GLU B 1 146 ? 3.467 36.960 25.563 0.50 57.52 144 GLU B CA 1
ATOM 2552 C CA B GLU B 1 146 ? 3.557 36.948 25.712 0.50 57.29 144 GLU B CA 1
ATOM 2553 C C . GLU B 1 146 ? 4.796 36.555 24.928 1.00 57.27 144 GLU B C 1
ATOM 2554 O O . GLU B 1 146 ? 5.400 37.376 24.261 1.00 58.45 144 GLU B O 1
ATOM 2565 N N . VAL B 1 147 ? 5.206 35.285 25.062 1.00 56.74 145 VAL B N 1
ATOM 2566 C CA . VAL B 1 147 ? 6.535 34.796 24.617 1.00 55.84 145 VAL B CA 1
ATOM 2567 C C . VAL B 1 147 ? 7.665 35.816 24.928 1.00 55.61 145 VAL B C 1
ATOM 2568 O O . VAL B 1 147 ? 8.495 36.134 24.086 1.00 55.59 145 VAL B O 1
ATOM 2572 N N . ALA B 1 148 ? 7.669 36.311 26.155 1.00 54.56 146 ALA B N 1
ATOM 2573 C CA . ALA B 1 148 ? 8.572 37.366 26.591 1.00 55.22 146 ALA B CA 1
ATOM 2574 C C . ALA B 1 148 ? 10.072 37.017 26.517 1.00 55.52 146 ALA B C 1
ATOM 2575 O O . ALA B 1 148 ? 10.866 37.874 26.206 1.00 55.16 146 ALA B O 1
ATOM 2577 N N . GLU B 1 149 ? 10.455 35.775 26.792 1.00 56.80 147 GLU B N 1
ATOM 2578 C CA . GLU B 1 149 ? 11.862 35.363 26.620 1.00 57.85 147 GLU B CA 1
ATOM 2579 C C . GLU B 1 149 ? 12.318 35.415 25.159 1.00 59.59 147 GLU B C 1
ATOM 2580 O O . GLU B 1 149 ? 13.380 35.929 24.867 1.00 58.34 147 GLU B O 1
ATOM 2602 N N . CYS B 1 152 ? 12.715 38.989 24.195 1.00 61.47 150 CYS B N 1
ATOM 2603 C CA . CYS B 1 152 ? 13.922 39.535 24.786 1.00 60.98 150 CYS B CA 1
ATOM 2604 C C . CYS B 1 152 ? 15.144 39.216 23.920 1.00 61.08 150 CYS B C 1
ATOM 2605 O O . CYS B 1 152 ? 15.967 40.083 23.645 1.00 59.23 150 CYS B O 1
ATOM 2616 N N . ILE B 1 154 ? 15.150 38.343 20.622 1.00 58.98 152 ILE B N 1
ATOM 2617 C CA . ILE B 1 154 ? 15.016 39.069 19.361 1.00 56.88 152 ILE B CA 1
ATOM 2618 C C . ILE B 1 154 ? 15.364 40.565 19.484 1.00 56.34 152 ILE B C 1
ATOM 2619 O O . ILE B 1 154 ? 15.939 41.141 18.566 1.00 55.88 152 ILE B O 1
ATOM 2624 N N A ARG B 1 155 ? 14.997 41.188 20.605 0.50 55.25 153 ARG B N 1
ATOM 2625 N N B ARG B 1 155 ? 15.008 41.155 20.622 0.50 55.62 153 ARG B N 1
ATOM 2626 C CA A ARG B 1 155 ? 15.317 42.590 20.845 0.50 54.31 153 ARG B CA 1
ATOM 2627 C CA B ARG B 1 155 ? 15.263 42.547 20.938 0.50 55.10 153 ARG B CA 1
ATOM 2628 C C A ARG B 1 155 ? 16.836 42.745 20.999 0.50 54.46 153 ARG B C 1
ATOM 2629 C C B ARG B 1 155 ? 16.787 42.753 21.064 0.50 54.91 153 ARG B C 1
ATOM 2630 O O A ARG B 1 155 ? 17.417 43.714 20.513 0.50 53.78 153 ARG B O 1
ATOM 2631 O O B ARG B 1 155 ? 17.324 43.760 20.609 0.50 54.33 153 ARG B O 1
ATOM 2646 N N . HIS B 1 156 ? 17.483 41.768 21.627 1.00 54.56 154 HIS B N 1
ATOM 2647 C CA . HIS B 1 156 ? 18.939 41.820 21.747 1.00 54.71 154 HIS B CA 1
ATOM 2648 C C . HIS B 1 156 ? 19.701 41.524 20.460 1.00 54.04 154 HIS B C 1
ATOM 2649 O O . HIS B 1 156 ? 20.721 42.105 20.227 1.00 53.85 154 HIS B O 1
ATOM 2656 N N . ILE B 1 157 ? 19.175 40.667 19.599 1.00 54.07 155 ILE B N 1
ATOM 2657 C CA . ILE B 1 157 ? 19.811 40.369 18.326 1.00 53.71 155 ILE B CA 1
ATOM 2658 C C . ILE B 1 157 ? 19.506 41.483 17.290 1.00 54.15 155 ILE B C 1
ATOM 2659 O O . ILE B 1 157 ? 20.389 41.982 16.603 1.00 54.45 155 ILE B O 1
ATOM 2664 N N . TYR B 1 158 ? 18.250 41.879 17.192 1.00 54.30 156 TYR B N 1
ATOM 2665 C CA . TYR B 1 158 ? 17.809 42.791 16.161 1.00 54.81 156 TYR B CA 1
ATOM 2666 C C . TYR B 1 158 ? 17.699 44.250 16.564 1.00 55.55 156 TYR B C 1
ATOM 2667 O O . TYR B 1 158 ? 17.488 45.089 15.692 1.00 56.36 156 TYR B O 1
ATOM 2676 N N . GLY B 1 159 ? 17.774 44.563 17.856 1.00 55.96 157 GLY B N 1
ATOM 2677 C CA . GLY B 1 159 ? 17.717 45.964 18.285 1.00 56.43 157 GLY B CA 1
ATOM 2678 C C . GLY B 1 159 ? 16.315 46.503 18.501 1.00 57.69 157 GLY B C 1
ATOM 2679 O O . GLY B 1 159 ? 15.314 45.958 17.980 1.00 56.64 157 GLY B O 1
ATOM 2680 N N . ASP B 1 160 ? 16.259 47.603 19.257 1.00 59.38 158 ASP B N 1
ATOM 2681 C CA . ASP B 1 160 ? 15.015 48.296 19.623 1.00 61.31 158 ASP B CA 1
ATOM 2682 C C . ASP B 1 160 ? 14.204 48.815 18.443 1.00 62.48 158 ASP B C 1
ATOM 2683 O O . ASP B 1 160 ? 12.975 48.734 18.470 1.00 61.87 158 ASP B O 1
ATOM 2688 N N . ASP B 1 161 ? 14.888 49.375 17.440 1.00 64.54 159 ASP B N 1
ATOM 2689 C CA . ASP B 1 161 ? 14.243 49.829 16.210 1.00 66.96 159 ASP B CA 1
ATOM 2690 C C . ASP B 1 161 ? 13.303 48.762 15.680 1.00 67.53 159 ASP B C 1
ATOM 2691 O O . ASP B 1 161 ? 12.097 49.003 15.510 1.00 67.86 159 ASP B O 1
ATOM 2696 N N . PHE B 1 162 ? 13.868 47.573 15.424 1.00 68.18 160 PHE B N 1
ATOM 2697 C CA . PHE B 1 162 ? 13.121 46.406 14.903 1.00 68.40 160 PHE B CA 1
ATOM 2698 C C . PHE B 1 162 ? 11.842 46.120 15.680 1.00 69.27 160 PHE B C 1
ATOM 2699 O O . PHE B 1 162 ? 10.825 45.744 15.086 1.00 69.53 160 PHE B O 1
ATOM 2715 N N . GLU B 1 164 ? 9.778 48.163 17.245 1.00 75.23 162 GLU B N 1
ATOM 2716 C CA . GLU B 1 164 ? 8.703 49.150 17.091 1.00 77.14 162 GLU B CA 1
ATOM 2717 C C . GLU B 1 164 ? 7.586 48.776 16.113 1.00 77.82 162 GLU B C 1
ATOM 2718 O O . GLU B 1 164 ? 6.503 49.358 16.154 1.00 77.99 162 GLU B O 1
ATOM 2724 N N . ILE B 1 165 ? 7.840 47.808 15.241 1.00 78.66 163 ILE B N 1
ATOM 2725 C CA . ILE B 1 165 ? 6.820 47.356 14.303 1.00 80.05 163 ILE B CA 1
ATOM 2726 C C . ILE B 1 165 ? 5.599 46.820 15.077 1.00 81.69 163 ILE B C 1
ATOM 2727 O O . ILE B 1 165 ? 4.452 47.033 14.649 1.00 82.55 163 ILE B O 1
ATOM 2732 N N . PHE B 1 166 ? 5.846 46.177 16.223 1.00 82.69 164 PHE B N 1
ATOM 2733 C CA . PHE B 1 166 ? 4.770 45.660 17.077 1.00 83.96 164 PHE B CA 1
ATOM 2734 C C . PHE B 1 166 ? 3.777 46.761 17.541 1.00 85.41 164 PHE B C 1
ATOM 2735 O O . PHE B 1 166 ? 2.554 46.572 17.455 1.00 86.06 164 PHE B O 1
ATOM 2743 N N . GLU B 1 167 ? 4.286 47.922 17.965 1.00 86.57 165 GLU B N 1
ATOM 2744 C CA . GLU B 1 167 ? 3.421 49.038 18.422 1.00 87.86 165 GLU B CA 1
ATOM 2745 C C . GLU B 1 167 ? 2.267 49.448 17.491 1.00 87.86 165 GLU B C 1
ATOM 2746 O O . GLU B 1 167 ? 1.191 49.816 17.956 1.00 87.99 165 GLU B O 1
ATOM 2752 N N . THR B 1 168 ? 2.492 49.405 16.185 1.00 88.21 166 THR B N 1
ATOM 2753 C CA . THR B 1 168 ? 1.474 49.858 15.225 1.00 88.42 166 THR B CA 1
ATOM 2754 C C . THR B 1 168 ? 0.776 48.677 14.527 1.00 88.22 166 THR B C 1
ATOM 2755 O O . THR B 1 168 ? 0.017 48.873 13.570 1.00 87.80 166 THR B O 1
ATOM 2759 N N . SER B 1 169 ? 1.031 47.463 15.036 1.00 88.11 167 SER B N 1
ATOM 2760 C CA . SER B 1 169 ? 0.509 46.199 14.462 1.00 87.88 167 SER B CA 1
ATOM 2761 C C . SER B 1 169 ? -0.985 46.202 14.137 1.00 87.27 167 SER B C 1
ATOM 2762 O O . SER B 1 169 ? -1.422 45.507 13.219 1.00 87.27 167 SER B O 1
ATOM 2765 N N . LEU B 1 170 ? -1.747 47.010 14.872 1.00 86.44 168 LEU B N 1
ATOM 2766 C CA . LEU B 1 170 ? -3.191 46.965 14.834 1.00 85.79 168 LEU B CA 1
ATOM 2767 C C . LEU B 1 170 ? -3.839 48.321 14.502 1.00 85.53 168 LEU B C 1
ATOM 2768 O O . LEU B 1 170 ? -5.059 48.370 14.295 1.00 86.00 168 LEU B O 1
ATOM 2773 N N . THR B 1 171 ? -3.060 49.413 14.462 1.00 84.23 169 THR B N 1
ATOM 2774 C CA . THR B 1 171 ? -3.662 50.756 14.300 1.00 83.31 169 THR B CA 1
ATOM 2775 C C . THR B 1 171 ? -4.632 50.823 13.098 1.00 82.17 169 THR B C 1
ATOM 2776 O O . THR B 1 171 ? -5.835 51.039 13.274 1.00 82.33 169 THR B O 1
ATOM 2780 N N . ASN B 1 172 ? -4.099 50.619 11.894 1.00 80.72 170 ASN B N 1
ATOM 2781 C CA . ASN B 1 172 ? -4.895 50.648 10.673 1.00 79.56 170 ASN B CA 1
ATOM 2782 C C . ASN B 1 172 ? -6.013 49.590 10.608 1.00 79.02 170 ASN B C 1
ATOM 2783 O O . ASN B 1 172 ? -7.127 49.898 10.182 1.00 79.09 170 ASN B O 1
ATOM 2788 N N . ILE B 1 173 ? -5.718 48.368 11.064 1.00 78.08 171 ILE B N 1
ATOM 2789 C CA . ILE B 1 173 ? -6.657 47.248 11.015 1.00 76.58 171 ILE B CA 1
ATOM 2790 C C . ILE B 1 173 ? -7.856 47.481 11.875 1.00 76.13 171 ILE B C 1
ATOM 2791 O O . ILE B 1 173 ? -8.976 47.131 11.502 1.00 76.15 171 ILE B O 1
ATOM 2796 N N . ASP B 1 174 ? -7.639 48.093 13.023 1.00 75.84 172 ASP B N 1
ATOM 2797 C CA . ASP B 1 174 ? -8.759 48.360 13.900 1.00 75.43 172 ASP B CA 1
ATOM 2798 C C . ASP B 1 174 ? -9.728 49.381 13.310 1.00 74.25 172 ASP B C 1
ATOM 2799 O O . ASP B 1 174 ? -10.935 49.303 13.539 1.00 74.56 172 ASP B O 1
ATOM 2804 N N . ASN B 1 175 ? -9.220 50.327 12.534 1.00 72.84 173 ASN B N 1
ATOM 2805 C CA . ASN B 1 175 ? -10.107 51.300 11.913 1.00 71.44 173 ASN B CA 1
ATOM 2806 C C . ASN B 1 175 ? -10.760 50.843 10.605 1.00 70.12 173 ASN B C 1
ATOM 2807 O O . ASN B 1 175 ? -11.744 51.429 10.165 1.00 69.77 173 ASN B O 1
ATOM 2812 N N . ASP B 1 176 ? -10.212 49.802 9.983 1.00 68.33 174 ASP B N 1
ATOM 2813 C CA . ASP B 1 176 ? -10.650 49.391 8.650 1.00 66.53 174 ASP B CA 1
ATOM 2814 C C . ASP B 1 176 ? -11.619 48.217 8.632 1.00 65.16 174 ASP B C 1
ATOM 2815 O O . ASP B 1 176 ? -12.377 48.041 7.690 1.00 64.13 174 ASP B O 1
ATOM 2820 N N . PHE B 1 177 ? -11.575 47.415 9.686 1.00 64.36 175 PHE B N 1
ATOM 2821 C CA . PHE B 1 177 ? -12.282 46.130 9.738 1.00 63.85 175 PHE B CA 1
ATOM 2822 C C . PHE B 1 177 ? -13.144 46.025 10.981 1.00 64.08 175 PHE B C 1
ATOM 2823 O O . PHE B 1 177 ? -12.836 46.625 12.014 1.00 63.16 175 PHE B O 1
ATOM 2831 N N . GLU B 1 178 ? -14.247 45.297 10.845 1.00 64.92 176 GLU B N 1
ATOM 2832 C CA . GLU B 1 178 ? -14.985 44.785 11.986 1.00 66.07 176 GLU B CA 1
ATOM 2833 C C . GLU B 1 178 ? -14.838 43.262 12.059 1.00 66.61 176 GLU B C 1
ATOM 2834 O O . GLU B 1 178 ? -14.472 42.620 11.070 1.00 65.72 176 GLU B O 1
ATOM 2840 N N . SER B 1 179 ? -15.067 42.716 13.255 1.00 68.28 177 SER B N 1
ATOM 2841 C CA . SER B 1 179 ? -15.240 41.284 13.489 1.00 69.93 177 SER B CA 1
ATOM 2842 C C . SER B 1 179 ? -16.703 40.939 13.305 1.00 70.82 177 SER B C 1
ATOM 2843 O O . SER B 1 179 ? -17.566 41.489 14.000 1.00 70.51 177 SER B O 1
ATOM 2846 N N . VAL B 1 180 ? -16.998 40.078 12.333 1.00 72.12 178 VAL B N 1
ATOM 2847 C CA . VAL B 1 180 ? -18.325 39.437 12.261 1.00 73.20 178 VAL B CA 1
ATOM 2848 C C . VAL B 1 180 ? -18.142 37.952 12.002 1.00 73.65 178 VAL B C 1
ATOM 2849 O O . VAL B 1 180 ? -17.631 37.551 10.941 1.00 73.78 178 VAL B O 1
ATOM 2853 N N . ASN B 1 181 ? -18.540 37.160 13.005 1.00 73.88 179 ASN B N 1
ATOM 2854 C CA . ASN B 1 181 ? -18.555 35.703 12.937 1.00 73.94 179 ASN B CA 1
ATOM 2855 C C . ASN B 1 181 ? -17.166 35.129 12.833 1.00 73.58 179 ASN B C 1
ATOM 2856 O O . ASN B 1 181 ? -16.888 34.289 11.960 1.00 73.68 179 ASN B O 1
ATOM 2861 N N . GLY B 1 182 ? -16.296 35.604 13.725 1.00 72.66 180 GLY B N 1
ATOM 2862 C CA . GLY B 1 182 ? -14.896 35.207 13.725 1.00 71.06 180 GLY B CA 1
ATOM 2863 C C . GLY B 1 182 ? -14.107 35.517 12.467 1.00 69.98 180 GLY B C 1
ATOM 2864 O O . GLY B 1 182 ? -13.015 34.983 12.266 1.00 69.77 180 GLY B O 1
ATOM 2865 N N . LYS B 1 183 ? -14.645 36.371 11.606 1.00 69.13 181 LYS B N 1
ATOM 2866 C CA . LYS B 1 183 ? -13.852 36.837 10.465 1.00 68.21 181 LYS B CA 1
ATOM 2867 C C . LYS B 1 183 ? -13.825 38.349 10.336 1.00 65.68 181 LYS B C 1
ATOM 2868 O O . LYS B 1 183 ? -14.741 39.023 10.781 1.00 65.48 181 LYS B O 1
ATOM 2874 N N . LEU B 1 184 ? -12.751 38.864 9.749 1.00 63.44 182 LEU B N 1
ATOM 2875 C CA . LEU B 1 184 ? -12.639 40.272 9.470 1.00 61.80 182 LEU B CA 1
ATOM 2876 C C . LEU B 1 184 ? -13.438 40.685 8.238 1.00 61.16 182 LEU B C 1
ATOM 2877 O O . LEU B 1 184 ? -13.420 40.009 7.220 1.00 60.39 182 LEU B O 1
ATOM 2882 N N . LYS B 1 185 ? -14.111 41.820 8.351 1.00 60.33 183 LYS B N 1
ATOM 2883 C CA . LYS B 1 185 ? -14.891 42.382 7.256 1.00 61.41 183 LYS B CA 1
ATOM 2884 C C . LYS B 1 185 ? -14.573 43.846 7.118 1.00 60.45 183 LYS B C 1
ATOM 2885 O O . LYS B 1 185 ? -14.687 44.592 8.090 1.00 60.97 183 LYS B O 1
ATOM 2891 N N . LYS B 1 186 ? -14.193 44.265 5.920 1.00 60.10 184 LYS B N 1
ATOM 2892 C CA . LYS B 1 186 ? -13.949 45.677 5.655 1.00 59.76 184 LYS B CA 1
ATOM 2893 C C . LYS B 1 186 ? -15.179 46.506 6.066 1.00 60.86 184 LYS B C 1
ATOM 2894 O O . LYS B 1 186 ? -16.332 46.181 5.693 1.00 60.70 184 LYS B O 1
ATOM 2900 N N . LYS B 1 187 ? -14.947 47.518 6.901 1.00 62.02 185 LYS B N 1
ATOM 2901 C CA . LYS B 1 187 ? -15.998 48.461 7.252 1.00 64.05 185 LYS B CA 1
ATOM 2902 C C . LYS B 1 187 ? -15.761 49.811 6.607 1.00 65.05 185 LYS B C 1
ATOM 2903 O O . LYS B 1 187 ? -14.657 50.099 6.173 1.00 64.73 185 LYS B O 1
ATOM 2909 N N . ALA B 1 188 ? -16.814 50.610 6.524 1.00 67.18 186 ALA B N 1
ATOM 2910 C CA . ALA B 1 188 ? -16.743 51.979 6.035 1.00 70.00 186 ALA B CA 1
ATOM 2911 C C . ALA B 1 188 ? -16.003 52.797 7.091 1.00 72.01 186 ALA B C 1
ATOM 2912 O O . ALA B 1 188 ? -16.472 52.939 8.222 1.00 73.45 186 ALA B O 1
ATOM 2914 N N . LYS B 1 189 ? -14.837 53.308 6.718 1.00 73.91 187 LYS B N 1
ATOM 2915 C CA . LYS B 1 189 ? -13.876 53.863 7.668 1.00 75.43 187 LYS B CA 1
ATOM 2916 C C . LYS B 1 189 ? -14.261 55.298 8.042 1.00 75.83 187 LYS B C 1
ATOM 2917 O O . LYS B 1 189 ? -14.287 56.193 7.189 1.00 76.67 187 LYS B O 1
ATOM 2923 N N . TYR C 1 10 ? -0.556 10.985 40.487 1.00 76.77 8 TYR C N 1
ATOM 2924 C CA . TYR C 1 10 ? 0.614 11.924 40.537 1.00 76.67 8 TYR C CA 1
ATOM 2925 C C . TYR C 1 10 ? 1.838 11.281 41.214 1.00 75.83 8 TYR C C 1
ATOM 2926 O O . TYR C 1 10 ? 1.769 10.156 41.722 1.00 76.21 8 TYR C O 1
ATOM 2935 N N . ASP C 1 11 ? 2.943 12.025 41.210 1.00 74.33 9 ASP C N 1
ATOM 2936 C CA . ASP C 1 11 ? 4.165 11.725 41.939 1.00 72.76 9 ASP C CA 1
ATOM 2937 C C . ASP C 1 11 ? 4.159 12.528 43.254 1.00 71.58 9 ASP C C 1
ATOM 2938 O O . ASP C 1 11 ? 4.225 13.774 43.236 1.00 71.91 9 ASP C O 1
ATOM 2943 N N . VAL C 1 12 ? 4.072 11.821 44.383 1.00 69.70 10 VAL C N 1
ATOM 2944 C CA . VAL C 1 12 ? 3.899 12.437 45.716 1.00 68.26 10 VAL C CA 1
ATOM 2945 C C . VAL C 1 12 ? 5.173 13.149 46.183 1.00 67.51 10 VAL C C 1
ATOM 2946 O O . VAL C 1 12 ? 5.132 14.115 46.950 1.00 66.79 10 VAL C O 1
ATOM 2950 N N . LYS C 1 13 ? 6.302 12.634 45.708 1.00 66.97 11 LYS C N 1
ATOM 2951 C CA . LYS C 1 13 ? 7.622 13.152 46.001 1.00 66.77 11 LYS C CA 1
ATOM 2952 C C . LYS C 1 13 ? 7.754 14.499 45.297 1.00 66.19 11 LYS C C 1
ATOM 2953 O O . LYS C 1 13 ? 8.106 15.510 45.906 1.00 66.01 11 LYS C O 1
ATOM 2959 N N . GLU C 1 14 ? 7.429 14.502 44.010 1.00 65.49 12 GLU C N 1
ATOM 2960 C CA . GLU C 1 14 ? 7.457 15.696 43.198 1.00 64.76 12 GLU C CA 1
ATOM 2961 C C . GLU C 1 14 ? 6.509 16.770 43.751 1.00 63.98 12 GLU C C 1
ATOM 2962 O O . GLU C 1 14 ? 6.849 17.948 43.768 1.00 64.53 12 GLU C O 1
ATOM 2968 N N . ALA C 1 15 ? 5.333 16.354 44.216 1.00 62.69 13 ALA C N 1
ATOM 2969 C CA . ALA C 1 15 ? 4.337 17.263 44.772 1.00 61.01 13 ALA C CA 1
ATOM 2970 C C . ALA C 1 15 ? 4.809 17.890 46.080 1.00 60.45 13 ALA C C 1
ATOM 2971 O O . ALA C 1 15 ? 4.447 19.026 46.399 1.00 59.72 13 ALA C O 1
ATOM 2973 N N . LEU C 1 16 ? 5.602 17.140 46.847 1.00 60.00 14 LEU C N 1
ATOM 2974 C CA . LEU C 1 16 ? 6.185 17.652 48.090 1.00 59.31 14 LEU C CA 1
ATOM 2975 C C . LEU C 1 16 ? 7.301 18.655 47.797 1.00 58.75 14 LEU C C 1
ATOM 2976 O O . LEU C 1 16 ? 7.397 19.688 48.447 1.00 57.80 14 LEU C O 1
ATOM 2981 N N . VAL C 1 17 ? 8.146 18.342 46.824 1.00 58.51 15 VAL C N 1
ATOM 2982 C CA . VAL C 1 17 ? 9.142 19.302 46.385 1.00 58.97 15 VAL C CA 1
ATOM 2983 C C . VAL C 1 17 ? 8.426 20.628 46.061 1.00 59.13 15 VAL C C 1
ATOM 2984 O O . VAL C 1 17 ? 8.802 21.673 46.589 1.00 59.47 15 VAL C O 1
ATOM 2988 N N . PHE C 1 18 ? 7.368 20.571 45.243 1.00 58.91 16 PHE C N 1
ATOM 2989 C CA . PHE C 1 18 ? 6.668 21.787 44.787 1.00 58.88 16 PHE C CA 1
ATOM 2990 C C . PHE C 1 18 ? 6.020 22.571 45.930 1.00 59.40 16 PHE C C 1
ATOM 2991 O O . PHE C 1 18 ? 6.204 23.787 46.035 1.00 59.45 16 PHE C O 1
ATOM 2999 N N . THR C 1 19 ? 5.270 21.855 46.767 1.00 59.49 17 THR C N 1
ATOM 3000 C CA . THR C 1 19 ? 4.591 22.399 47.940 1.00 60.27 17 THR C CA 1
ATOM 3001 C C . THR C 1 19 ? 5.515 23.135 48.910 1.00 60.09 17 THR C C 1
ATOM 3002 O O . THR C 1 19 ? 5.203 24.241 49.367 1.00 59.88 17 THR C O 1
ATOM 3006 N N . GLN C 1 20 ? 6.629 22.485 49.252 1.00 60.10 18 GLN C N 1
ATOM 3007 C CA . GLN C 1 20 ? 7.641 23.073 50.106 1.00 60.26 18 GLN C CA 1
ATOM 3008 C C . GLN C 1 20 ? 8.321 24.252 49.447 1.00 58.25 18 GLN C C 1
ATOM 3009 O O . GLN C 1 20 ? 8.604 25.237 50.108 1.00 58.00 18 GLN C O 1
ATOM 3015 N N . LYS C 1 21 ? 8.561 24.164 48.151 1.00 57.02 19 LYS C N 1
ATOM 3016 C CA . LYS C 1 21 ? 9.052 25.311 47.405 1.00 56.58 19 LYS C CA 1
ATOM 3017 C C . LYS C 1 21 ? 8.090 26.511 47.518 1.00 56.68 19 LYS C C 1
ATOM 3018 O O . LYS C 1 21 ? 8.518 27.635 47.822 1.00 56.29 19 LYS C O 1
ATOM 3032 N N . ALA C 1 23 ? 5.662 27.099 49.681 1.00 56.42 21 ALA C N 1
ATOM 3033 C CA . ALA C 1 23 ? 5.595 27.560 51.064 1.00 57.83 21 ALA C CA 1
ATOM 3034 C C . ALA C 1 23 ? 6.754 28.477 51.455 1.00 58.31 21 ALA C C 1
ATOM 3035 O O . ALA C 1 23 ? 6.537 29.513 52.075 1.00 58.83 21 ALA C O 1
ATOM 3037 N N . GLN C 1 24 ? 7.973 28.085 51.110 1.00 58.52 22 GLN C N 1
ATOM 3038 C CA . GLN C 1 24 ? 9.133 28.889 51.416 1.00 59.49 22 GLN C CA 1
ATOM 3039 C C . GLN C 1 24 ? 9.117 30.216 50.654 1.00 59.64 22 GLN C C 1
ATOM 3040 O O . GLN C 1 24 ? 9.336 31.264 51.238 1.00 61.03 22 GLN C O 1
ATOM 3046 N N . LEU C 1 25 ? 8.855 30.172 49.355 1.00 59.75 23 LEU C N 1
ATOM 3047 C CA . LEU C 1 25 ? 8.760 31.388 48.529 1.00 59.53 23 LEU C CA 1
ATOM 3048 C C . LEU C 1 25 ? 7.661 32.318 49.016 1.00 58.63 23 LEU C C 1
ATOM 3049 O O . LEU C 1 25 ? 7.846 33.538 49.139 1.00 58.55 23 LEU C O 1
ATOM 3054 N N . SER C 1 26 ? 6.515 31.738 49.318 1.00 58.32 24 SER C N 1
ATOM 3055 C CA . SER C 1 26 ? 5.350 32.536 49.682 1.00 58.51 24 SER C CA 1
ATOM 3056 C C . SER C 1 26 ? 5.436 33.193 51.098 1.00 58.25 24 SER C C 1
ATOM 3057 O O . SER C 1 26 ? 5.030 34.357 51.303 1.00 57.94 24 SER C O 1
ATOM 3060 N N . LYS C 1 27 ? 6.029 32.477 52.050 1.00 57.51 25 LYS C N 1
ATOM 3061 C CA . LYS C 1 27 ? 6.305 33.050 53.371 1.00 57.25 25 LYS C CA 1
ATOM 3062 C C . LYS C 1 27 ? 7.325 34.194 53.231 1.00 57.40 25 LYS C C 1
ATOM 3063 O O . LYS C 1 27 ? 7.135 35.254 53.805 1.00 56.81 25 LYS C O 1
ATOM 3069 N N . ALA C 1 28 ? 8.408 33.962 52.482 1.00 57.26 26 ALA C N 1
ATOM 3070 C CA . ALA C 1 28 ? 9.443 34.978 52.266 1.00 57.79 26 ALA C CA 1
ATOM 3071 C C . ALA C 1 28 ? 8.840 36.232 51.592 1.00 58.37 26 ALA C C 1
ATOM 3072 O O . ALA C 1 28 ? 9.081 37.362 52.030 1.00 58.24 26 ALA C O 1
ATOM 3074 N N . LEU C 1 29 ? 8.054 36.023 50.530 1.00 58.00 27 LEU C N 1
ATOM 3075 C CA . LEU C 1 29 ? 7.419 37.143 49.832 1.00 58.59 27 LEU C CA 1
ATOM 3076 C C . LEU C 1 29 ? 6.483 37.903 50.771 1.00 58.56 27 LEU C C 1
ATOM 3077 O O . LEU C 1 29 ? 6.614 39.133 50.917 1.00 58.26 27 LEU C O 1
ATOM 3082 N N . TRP C 1 30 ? 5.554 37.184 51.405 1.00 58.62 28 TRP C N 1
ATOM 3083 C CA . TRP C 1 30 ? 4.593 37.847 52.271 1.00 59.46 28 TRP C CA 1
ATOM 3084 C C . TRP C 1 30 ? 5.240 38.596 53.441 1.00 60.34 28 TRP C C 1
ATOM 3085 O O . TRP C 1 30 ? 4.850 39.746 53.745 1.00 60.14 28 TRP C O 1
ATOM 3096 N N . LYS C 1 31 ? 6.219 37.957 54.094 1.00 60.45 29 LYS C N 1
ATOM 3097 C CA . LYS C 1 31 ? 6.868 38.558 55.254 1.00 60.65 29 LYS C CA 1
ATOM 3098 C C . LYS C 1 31 ? 7.554 39.863 54.876 1.00 60.28 29 LYS C C 1
ATOM 3099 O O . LYS C 1 31 ? 7.543 40.810 55.636 1.00 60.37 29 LYS C O 1
ATOM 3105 N N . SER C 1 32 ? 8.114 39.929 53.690 1.00 60.21 30 SER C N 1
ATOM 3106 C CA . SER C 1 32 ? 8.770 41.142 53.237 1.00 60.89 30 SER C CA 1
ATOM 3107 C C . SER C 1 32 ? 7.769 42.269 52.942 1.00 60.68 30 SER C C 1
ATOM 3108 O O . SER C 1 32 ? 7.999 43.427 53.309 1.00 61.04 30 SER C O 1
ATOM 3111 N N . ILE C 1 33 ? 6.658 41.926 52.293 1.00 60.06 31 ILE C N 1
ATOM 3112 C CA . ILE C 1 33 ? 5.594 42.895 52.023 1.00 58.77 31 ILE C CA 1
ATOM 3113 C C . ILE C 1 33 ? 4.940 43.385 53.315 1.00 58.97 31 ILE C C 1
ATOM 3114 O O . ILE C 1 33 ? 4.701 44.585 53.470 1.00 58.78 31 ILE C O 1
ATOM 3119 N N . GLU C 1 34 ? 4.633 42.445 54.211 1.00 58.95 32 GLU C N 1
ATOM 3120 C CA . GLU C 1 34 ? 4.040 42.721 55.507 1.00 59.57 32 GLU C CA 1
ATOM 3121 C C . GLU C 1 34 ? 4.883 43.700 56.354 1.00 59.64 32 GLU C C 1
ATOM 3122 O O . GLU C 1 34 ? 4.342 44.627 56.967 1.00 59.75 32 GLU C O 1
ATOM 3128 N N . LYS C 1 35 ? 6.195 43.498 56.373 1.00 59.49 33 LYS C N 1
ATOM 3129 C CA . LYS C 1 35 ? 7.110 44.380 57.091 1.00 60.50 33 LYS C CA 1
ATOM 3130 C C . LYS C 1 35 ? 7.079 45.787 56.503 1.00 60.34 33 LYS C C 1
ATOM 3131 O O . LYS C 1 35 ? 6.975 46.763 57.240 1.00 60.21 33 LYS C O 1
ATOM 3137 N N . ASP C 1 36 ? 7.172 45.882 55.177 1.00 60.25 34 ASP C N 1
ATOM 3138 C CA . ASP C 1 36 ? 7.090 47.157 54.478 1.00 60.33 34 ASP C CA 1
ATOM 3139 C C . ASP C 1 36 ? 5.769 47.864 54.749 1.00 59.51 34 ASP C C 1
ATOM 3140 O O . ASP C 1 36 ? 5.744 49.070 55.051 1.00 59.41 34 ASP C O 1
ATOM 3145 N N . TRP C 1 37 ? 4.689 47.093 54.688 1.00 58.06 35 TRP C N 1
ATOM 3146 C CA . TRP C 1 37 ? 3.361 47.627 54.825 1.00 57.71 35 TRP C CA 1
ATOM 3147 C C . TRP C 1 37 ? 3.175 48.206 56.253 1.00 58.20 35 TRP C C 1
ATOM 3148 O O . TRP C 1 37 ? 2.650 49.308 56.418 1.00 57.67 35 TRP C O 1
ATOM 3159 N N . GLN C 1 38 ? 3.626 47.466 57.265 1.00 58.63 36 GLN C N 1
ATOM 3160 C CA . GLN C 1 38 ? 3.613 47.934 58.641 1.00 59.27 36 GLN C CA 1
ATOM 3161 C C . GLN C 1 38 ? 4.488 49.177 58.869 1.00 59.44 36 GLN C C 1
ATOM 3162 O O . GLN C 1 38 ? 4.071 50.089 59.592 1.00 58.95 36 GLN C O 1
ATOM 3168 N N A GLN C 1 39 ? 5.690 49.209 58.279 0.50 59.35 37 GLN C N 1
ATOM 3169 N N B GLN C 1 39 ? 5.662 49.220 58.245 0.50 59.48 37 GLN C N 1
ATOM 3170 C CA A GLN C 1 39 ? 6.535 50.411 58.332 0.50 59.71 37 GLN C CA 1
ATOM 3171 C CA B GLN C 1 39 ? 6.518 50.396 58.340 0.50 59.94 37 GLN C CA 1
ATOM 3172 C C A GLN C 1 39 ? 5.707 51.603 57.842 0.50 59.99 37 GLN C C 1
ATOM 3173 C C B GLN C 1 39 ? 5.789 51.629 57.786 0.50 60.14 37 GLN C C 1
ATOM 3174 O O A GLN C 1 39 ? 5.608 52.633 58.540 0.50 60.51 37 GLN C O 1
ATOM 3175 O O B GLN C 1 39 ? 5.839 52.716 58.387 0.50 60.76 37 GLN C O 1
ATOM 3186 N N . TRP C 1 40 ? 5.080 51.425 56.676 1.00 59.76 38 TRP C N 1
ATOM 3187 C CA . TRP C 1 40 ? 4.225 52.442 56.024 1.00 59.97 38 TRP C CA 1
ATOM 3188 C C . TRP C 1 40 ? 3.068 52.948 56.885 1.00 60.25 38 TRP C C 1
ATOM 3189 O O . TRP C 1 40 ? 2.782 54.164 56.927 1.00 60.56 38 TRP C O 1
ATOM 3200 N N . LEU C 1 41 ? 2.422 52.031 57.594 1.00 60.30 39 LEU C N 1
ATOM 3201 C CA . LEU C 1 41 ? 1.263 52.382 58.400 1.00 60.59 39 LEU C CA 1
ATOM 3202 C C . LEU C 1 41 ? 1.614 52.876 59.805 1.00 61.49 39 LEU C C 1
ATOM 3203 O O . LEU C 1 41 ? 0.744 53.387 60.516 1.00 60.91 39 LEU C O 1
ATOM 3208 N N . LYS C 1 42 ? 2.877 52.729 60.199 1.00 62.66 40 LYS C N 1
ATOM 3209 C CA . LYS C 1 42 ? 3.251 52.890 61.605 1.00 64.39 40 LYS C CA 1
ATOM 3210 C C . LYS C 1 42 ? 2.828 54.227 62.215 1.00 64.14 40 LYS C C 1
ATOM 3211 O O . LYS C 1 42 ? 2.206 54.227 63.285 1.00 64.90 40 LYS C O 1
ATOM 3217 N N . PRO C 1 43 ? 3.087 55.362 61.519 1.00 64.06 41 PRO C N 1
ATOM 3218 C CA . PRO C 1 43 ? 2.653 56.649 62.071 1.00 64.54 41 PRO C CA 1
ATOM 3219 C C . PRO C 1 43 ? 1.137 56.858 62.158 1.00 65.29 41 PRO C C 1
ATOM 3220 O O . PRO C 1 43 ? 0.696 57.820 62.787 1.00 66.13 41 PRO C O 1
ATOM 3224 N N . TYR C 1 44 ? 0.348 55.974 61.560 1.00 65.74 42 TYR C N 1
ATOM 3225 C CA . TYR C 1 44 ? -1.096 56.160 61.474 1.00 65.84 42 TYR C CA 1
ATOM 3226 C C . TYR C 1 44 ? -1.851 55.201 62.365 1.00 65.84 42 TYR C C 1
ATOM 3227 O O . TYR C 1 44 ? -3.080 55.270 62.438 1.00 66.19 42 TYR C O 1
ATOM 3236 N N . ASP C 1 45 ? -1.130 54.311 63.045 1.00 65.77 43 ASP C N 1
ATOM 3237 C CA . ASP C 1 45 ? -1.753 53.375 63.985 1.00 66.37 43 ASP C CA 1
ATOM 3238 C C . ASP C 1 45 ? -2.954 52.662 63.352 1.00 65.94 43 ASP C C 1
ATOM 3239 O O . ASP C 1 45 ? -4.052 52.631 63.928 1.00 65.93 43 ASP C O 1
ATOM 3244 N N . LEU C 1 46 ? -2.739 52.140 62.139 1.00 65.04 44 LEU C N 1
ATOM 3245 C CA . LEU C 1 46 ? -3.665 51.239 61.473 1.00 63.56 44 LEU C CA 1
ATOM 3246 C C . LEU C 1 46 ? -2.921 49.945 61.312 1.00 63.02 44 LEU C C 1
ATOM 3247 O O . LEU C 1 46 ? -1.743 49.963 60.965 1.00 63.54 44 LEU C O 1
ATOM 3252 N N . ASN C 1 47 ? -3.570 48.808 61.526 1.00 62.43 45 ASN C N 1
ATOM 3253 C CA . ASN C 1 47 ? -2.920 47.568 61.116 1.00 62.46 45 ASN C CA 1
ATOM 3254 C C . ASN C 1 47 ? -3.190 47.263 59.634 1.00 61.91 45 ASN C C 1
ATOM 3255 O O . ASN C 1 47 ? -3.992 47.930 58.978 1.00 62.62 45 ASN C O 1
ATOM 3260 N N . ILE C 1 48 ? -2.520 46.243 59.125 1.00 61.20 46 ILE C N 1
ATOM 3261 C CA . ILE C 1 48 ? -2.634 45.821 57.739 1.00 60.05 46 ILE C CA 1
ATOM 3262 C C . ILE C 1 48 ? -4.087 45.591 57.327 1.00 59.62 46 ILE C C 1
ATOM 3263 O O . ILE C 1 48 ? -4.511 46.091 56.301 1.00 59.33 46 ILE C O 1
ATOM 3268 N N . ASN C 1 49 ? -4.844 44.843 58.119 1.00 59.36 47 ASN C N 1
ATOM 3269 C CA . ASN C 1 49 ? -6.230 44.546 57.753 1.00 59.91 47 ASN C CA 1
ATOM 3270 C C . ASN C 1 49 ? -7.155 45.758 57.704 1.00 59.38 47 ASN C C 1
ATOM 3271 O O . ASN C 1 49 ? -8.035 45.822 56.857 1.00 59.91 47 ASN C O 1
ATOM 3276 N N . GLU C 1 50 ? -6.936 46.713 58.594 1.00 57.89 48 GLU C N 1
ATOM 3277 C CA . GLU C 1 50 ? -7.656 47.966 58.557 1.00 57.31 48 GLU C CA 1
ATOM 3278 C C . GLU C 1 50 ? -7.350 48.795 57.306 1.00 56.77 48 GLU C C 1
ATOM 3279 O O . GLU C 1 50 ? -8.265 49.379 56.711 1.00 56.18 48 GLU C O 1
ATOM 3285 N N . HIS C 1 51 ? -6.076 48.860 56.916 1.00 56.10 49 HIS C N 1
ATOM 3286 C CA . HIS C 1 51 ? -5.730 49.583 55.710 1.00 55.79 49 HIS C CA 1
ATOM 3287 C C . HIS C 1 51 ? -6.310 48.894 54.491 1.00 55.11 49 HIS C C 1
ATOM 3288 O O . HIS C 1 51 ? -6.855 49.542 53.598 1.00 54.99 49 HIS C O 1
ATOM 3295 N N . HIS C 1 52 ? -6.209 47.571 54.485 1.00 54.43 50 HIS C N 1
ATOM 3296 C CA . HIS C 1 52 ? -6.738 46.766 53.417 1.00 53.84 50 HIS C CA 1
ATOM 3297 C C . HIS C 1 52 ? -8.235 47.021 53.260 1.00 53.67 50 HIS C C 1
ATOM 3298 O O . HIS C 1 52 ? -8.720 47.182 52.140 1.00 53.69 50 HIS C O 1
ATOM 3305 N N . ILE C 1 53 ? -8.952 47.082 54.383 1.00 53.51 51 ILE C N 1
ATOM 3306 C CA . ILE C 1 53 ? -10.380 47.392 54.377 1.00 53.74 51 ILE C CA 1
ATOM 3307 C C . ILE C 1 53 ? -10.635 48.767 53.761 1.00 54.02 51 ILE C C 1
ATOM 3308 O O . ILE C 1 53 ? -11.541 48.930 52.943 1.00 53.94 51 ILE C O 1
ATOM 3313 N N . LEU C 1 54 ? -9.818 49.750 54.120 1.00 54.85 52 LEU C N 1
ATOM 3314 C CA . LEU C 1 54 ? -10.002 51.089 53.567 1.00 55.68 52 LEU C CA 1
ATOM 3315 C C . LEU C 1 54 ? -9.764 51.083 52.054 1.00 56.43 52 LEU C C 1
ATOM 3316 O O . LEU C 1 54 ? -10.461 51.811 51.326 1.00 56.44 52 LEU C O 1
ATOM 3321 N N . TRP C 1 55 ? -8.805 50.258 51.602 1.00 56.92 53 TRP C N 1
ATOM 3322 C CA A TRP C 1 55 ? -8.527 50.146 50.175 0.50 57.13 53 TRP C CA 1
ATOM 3323 C CA B TRP C 1 55 ? -8.487 50.054 50.169 0.50 57.29 53 TRP C CA 1
ATOM 3324 C C . TRP C 1 55 ? -9.690 49.517 49.394 1.00 57.03 53 TRP C C 1
ATOM 3325 O O . TRP C 1 55 ? -10.057 50.032 48.340 1.00 57.24 53 TRP C O 1
ATOM 3346 N N . ILE C 1 56 ? -10.281 48.444 49.915 1.00 56.65 54 ILE C N 1
ATOM 3347 C CA . ILE C 1 56 ? -11.409 47.791 49.254 1.00 56.81 54 ILE C CA 1
ATOM 3348 C C . ILE C 1 56 ? -12.641 48.699 49.161 1.00 58.11 54 ILE C C 1
ATOM 3349 O O . ILE C 1 56 ? -13.281 48.796 48.101 1.00 57.70 54 ILE C O 1
ATOM 3354 N N . ALA C 1 57 ? -12.955 49.396 50.261 1.00 59.41 55 ALA C N 1
ATOM 3355 C CA . ALA C 1 57 ? -14.088 50.310 50.269 1.00 60.29 55 ALA C CA 1
ATOM 3356 C C . ALA C 1 57 ? -13.814 51.437 49.272 1.00 61.35 55 ALA C C 1
ATOM 3357 O O . ALA C 1 57 ? -14.693 51.861 48.539 1.00 61.45 55 ALA C O 1
ATOM 3359 N N . TYR C 1 58 ? -12.569 51.885 49.222 1.00 63.13 56 TYR C N 1
ATOM 3360 C CA . TYR C 1 58 ? -12.146 52.879 48.254 1.00 64.89 56 TYR C CA 1
ATOM 3361 C C . TYR C 1 58 ? -12.323 52.384 46.816 1.00 65.58 56 TYR C C 1
ATOM 3362 O O . TYR C 1 58 ? -12.951 53.058 46.013 1.00 65.75 56 TYR C O 1
ATOM 3371 N N . GLN C 1 59 ? -11.771 51.207 46.510 1.00 66.11 57 GLN C N 1
ATOM 3372 C CA . GLN C 1 59 ? -11.831 50.607 45.169 1.00 66.87 57 GLN C CA 1
ATOM 3373 C C . GLN C 1 59 ? -13.242 50.377 44.646 1.00 66.42 57 GLN C C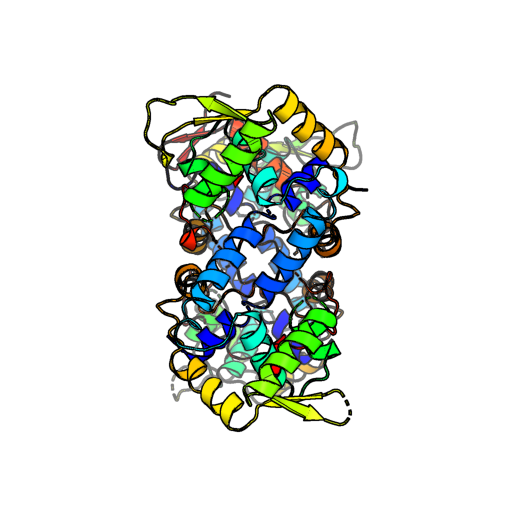 1
ATOM 3374 O O . GLN C 1 59 ? -13.554 50.753 43.516 1.00 66.10 57 GLN C O 1
ATOM 3380 N N . LEU C 1 60 ? -14.062 49.718 45.469 1.00 66.38 58 LEU C N 1
ATOM 3381 C CA . LEU C 1 60 ? -15.399 49.271 45.084 1.00 66.29 58 LEU C CA 1
ATOM 3382 C C . LEU C 1 60 ? -16.467 50.379 45.210 1.00 66.53 58 LEU C C 1
ATOM 3383 O O . LEU C 1 60 ? -17.656 50.145 44.912 1.00 66.14 58 LEU C O 1
ATOM 3388 N N . ASN C 1 61 ? -16.031 51.573 45.640 1.00 66.53 59 ASN C N 1
ATOM 3389 C CA . ASN C 1 61 ? -16.927 52.680 45.993 1.00 66.55 59 ASN C CA 1
ATOM 3390 C C . ASN C 1 61 ? -17.966 52.210 46.994 1.00 65.77 59 ASN C C 1
ATOM 3391 O O . ASN C 1 61 ? -19.168 52.205 46.709 1.00 66.05 59 ASN C O 1
ATOM 3396 N N . GLY C 1 62 ? -17.490 51.798 48.162 1.00 64.77 60 GLY C N 1
ATOM 3397 C CA . GLY C 1 62 ? -18.351 51.188 49.163 1.00 63.77 60 GLY C CA 1
ATOM 3398 C C . GLY C 1 62 ? -18.452 49.704 48.909 1.00 62.95 60 GLY C C 1
ATOM 3399 O O . GLY C 1 62 ? -18.396 49.259 47.765 1.00 63.50 60 GLY C O 1
ATOM 3400 N N . ALA C 1 63 ? -18.585 48.924 49.973 1.00 62.03 61 ALA C N 1
ATOM 3401 C CA . ALA C 1 63 ? -18.586 47.479 49.842 1.00 60.89 61 ALA C CA 1
ATOM 3402 C C . ALA C 1 63 ? -19.328 46.860 50.987 1.00 60.33 61 ALA C C 1
ATOM 3403 O O . ALA C 1 63 ? -19.385 47.428 52.080 1.00 60.07 61 ALA C O 1
ATOM 3405 N N . SER C 1 64 ? -19.900 45.688 50.728 1.00 59.67 62 SER C N 1
ATOM 3406 C CA . SER C 1 64 ? -20.474 44.871 51.785 1.00 59.16 62 SER C CA 1
ATOM 3407 C C . SER C 1 64 ? -19.364 44.199 52.587 1.00 58.74 62 SER C C 1
ATOM 3408 O O . SER C 1 64 ? -18.230 44.079 52.114 1.00 58.30 62 SER C O 1
ATOM 3411 N N . ILE C 1 65 ? -19.702 43.750 53.792 1.00 58.56 63 ILE C N 1
ATOM 3412 C CA . ILE C 1 65 ? -18.762 43.026 54.630 1.00 58.65 63 ILE C CA 1
ATOM 3413 C C . ILE C 1 65 ? -18.286 41.744 53.923 1.00 59.23 63 ILE C C 1
ATOM 3414 O O . ILE C 1 65 ? -17.100 41.451 53.923 1.00 59.44 63 ILE C O 1
ATOM 3419 N N . SER C 1 66 ? -19.192 40.987 53.303 1.00 59.94 64 SER C N 1
ATOM 3420 C CA . SER C 1 66 ? -18.766 39.804 52.527 1.00 60.64 64 SER C CA 1
ATOM 3421 C C . SER C 1 66 ? -17.728 40.139 51.444 1.00 60.60 64 SER C C 1
ATOM 3422 O O . SER C 1 66 ? -16.728 39.440 51.335 1.00 60.76 64 SER C O 1
ATOM 3425 N N . GLU C 1 67 ? -17.946 41.211 50.679 1.00 60.89 65 GLU C N 1
ATOM 3426 C CA . GLU C 1 67 ? -16.914 41.734 49.757 1.00 61.80 65 GLU C CA 1
ATOM 3427 C C . GLU C 1 67 ? -15.557 42.078 50.421 1.00 61.28 65 GLU C C 1
ATOM 3428 O O . GLU C 1 67 ? -14.506 41.759 49.861 1.00 61.32 65 GLU C O 1
ATOM 3434 N N . ILE C 1 68 ? -15.588 42.719 51.599 1.00 60.86 66 ILE C N 1
ATOM 3435 C CA . ILE C 1 68 ? -14.377 43.043 52.367 1.00 60.02 66 ILE C CA 1
ATOM 3436 C C . ILE C 1 68 ? -13.645 41.752 52.771 1.00 60.13 66 ILE C C 1
ATOM 3437 O O . ILE C 1 68 ? -12.399 41.706 52.760 1.00 59.46 66 ILE C O 1
ATOM 3442 N N . ALA C 1 69 ? -14.415 40.705 53.092 1.00 59.75 67 ALA C N 1
ATOM 3443 C CA . ALA C 1 69 ? -13.844 39.387 53.434 1.00 59.23 67 ALA C CA 1
ATOM 3444 C C . ALA C 1 69 ? -13.262 38.665 52.219 1.00 59.15 67 ALA C C 1
ATOM 3445 O O . ALA C 1 69 ? -12.143 38.157 52.276 1.00 59.06 67 ALA C O 1
ATOM 3447 N N . LYS C 1 70 ? -14.015 38.630 51.120 1.00 59.31 68 LYS C N 1
ATOM 3448 C CA . LYS C 1 70 ? -13.526 38.036 49.873 1.00 59.60 68 LYS C CA 1
ATOM 3449 C C . LYS C 1 70 ? -12.211 38.671 49.426 1.00 59.22 68 LYS C C 1
ATOM 3450 O O . LYS C 1 70 ? -11.190 37.996 49.362 1.00 59.71 68 LYS C O 1
ATOM 3456 N N . PHE C 1 71 ? -12.229 39.967 49.147 1.00 58.88 69 PHE C N 1
ATOM 3457 C CA . PHE C 1 71 ? -11.066 40.641 48.574 1.00 59.03 69 PHE C CA 1
ATOM 3458 C C . PHE C 1 71 ? -9.934 40.913 49.559 1.00 59.42 69 PHE C C 1
ATOM 3459 O O . PHE C 1 71 ? -8.774 41.045 49.148 1.00 59.67 69 PHE C O 1
ATOM 3467 N N . GLY C 1 72 ? -10.259 40.982 50.846 1.00 59.87 70 GLY C N 1
ATOM 3468 C CA . GLY C 1 72 ? -9.271 41.287 51.860 1.00 60.66 70 GLY C CA 1
ATOM 3469 C C . GLY C 1 72 ? -8.585 40.042 52.370 1.00 62.18 70 GLY C C 1
ATOM 3470 O O . GLY C 1 72 ? -7.622 40.143 53.130 1.00 62.16 70 GLY C O 1
ATOM 3471 N N . VAL C 1 73 ? -9.066 38.872 51.934 1.00 63.76 71 VAL C N 1
ATOM 3472 C CA . VAL C 1 73 ? -8.515 37.560 52.319 1.00 65.08 71 VAL C CA 1
ATOM 3473 C C . VAL C 1 73 ? -8.578 37.435 53.840 1.00 66.65 71 VAL C C 1
ATOM 3474 O O . VAL C 1 73 ? -7.552 37.344 54.542 1.00 66.71 71 VAL C O 1
ATOM 3486 N N . HIS C 1 75 ? -11.483 36.347 57.326 1.00 70.89 73 HIS C N 1
ATOM 3487 C CA . HIS C 1 75 ? -12.754 35.800 57.824 1.00 71.69 73 HIS C CA 1
ATOM 3488 C C . HIS C 1 75 ? -13.756 36.953 57.841 1.00 70.86 73 HIS C C 1
ATOM 3489 O O . HIS C 1 75 ? -13.367 38.111 58.015 1.00 70.28 73 HIS C O 1
ATOM 3496 N N . VAL C 1 76 ? -15.029 36.634 57.623 1.00 70.46 74 VAL C N 1
ATOM 3497 C CA . VAL C 1 76 ? -16.098 37.624 57.619 1.00 70.15 74 VAL C CA 1
ATOM 3498 C C . VAL C 1 76 ? -16.235 38.297 59.004 1.00 69.82 74 VAL C C 1
ATOM 3499 O O . VAL C 1 76 ? -16.672 39.449 59.110 1.00 69.72 74 VAL C O 1
ATOM 3503 N N . SER C 1 77 ? -15.838 37.568 60.047 1.00 69.08 75 SER C N 1
ATOM 3504 C CA . SER C 1 77 ? -15.823 38.078 61.400 1.00 68.29 75 SER C CA 1
ATOM 3505 C C . SER C 1 77 ? -14.758 39.158 61.528 1.00 67.60 75 SER C C 1
ATOM 3506 O O . SER C 1 77 ? -15.035 40.271 62.001 1.00 67.41 75 SER C O 1
ATOM 3509 N N . THR C 1 78 ? -13.545 38.820 61.099 1.00 66.69 76 THR C N 1
ATOM 3510 C CA . THR C 1 78 ? -12.408 39.741 61.089 1.00 66.37 76 THR C CA 1
ATOM 3511 C C . THR C 1 78 ? -12.728 41.027 60.307 1.00 65.86 76 THR C C 1
ATOM 3512 O O . THR C 1 78 ? -12.425 42.139 60.756 1.00 65.62 76 THR C O 1
ATOM 3516 N N . ALA C 1 79 ? -13.351 40.860 59.142 1.00 65.45 77 ALA C N 1
ATOM 3517 C CA . ALA C 1 79 ? -13.793 41.976 58.313 1.00 64.89 77 ALA C CA 1
ATOM 3518 C C . ALA C 1 79 ? -14.793 42.884 59.071 1.00 64.76 77 ALA C C 1
ATOM 3519 O O . ALA C 1 79 ? -14.608 44.101 59.143 1.00 64.69 77 ALA C O 1
ATOM 3521 N N . PHE C 1 80 ? -15.826 42.287 59.661 1.00 64.75 78 PHE C N 1
ATOM 3522 C CA . PHE C 1 80 ? -16.788 43.033 60.489 1.00 64.57 78 PHE C CA 1
ATOM 3523 C C . PHE C 1 80 ? -16.119 43.733 61.699 1.00 64.05 78 PHE C C 1
ATOM 3524 O O . PHE C 1 80 ? -16.323 44.927 61.911 1.00 63.96 78 PHE C O 1
ATOM 3532 N N . ASN C 1 81 ? -15.308 43.000 62.460 1.00 63.60 79 ASN C N 1
ATOM 3533 C CA . ASN C 1 81 ? -14.689 43.535 63.677 1.00 63.36 79 ASN C CA 1
ATOM 3534 C C . ASN C 1 81 ? -13.716 44.674 63.431 1.00 63.07 79 ASN C C 1
ATOM 3535 O O . ASN C 1 81 ? -13.757 45.681 64.129 1.00 62.89 79 ASN C O 1
ATOM 3540 N N . PHE C 1 82 ? -12.842 44.515 62.437 1.00 62.54 80 PHE C N 1
ATOM 3541 C CA . PHE C 1 82 ? -11.947 45.601 62.043 1.00 62.21 80 PHE C CA 1
ATOM 3542 C C . PHE C 1 82 ? -12.704 46.768 61.377 1.00 61.48 80 PHE C C 1
ATOM 3543 O O . PHE C 1 82 ? -12.274 47.923 61.493 1.00 61.22 80 PHE C O 1
ATOM 3551 N N . SER C 1 83 ? -13.815 46.469 60.689 1.00 60.20 81 SER C N 1
ATOM 3552 C CA . SER C 1 83 ? -14.690 47.518 60.168 1.00 59.78 81 SER C CA 1
ATOM 3553 C C . SER C 1 83 ? -15.387 48.271 61.308 1.00 59.85 81 SER C C 1
ATOM 3554 O O . SER C 1 83 ? -15.592 49.481 61.216 1.00 59.89 81 SER C O 1
ATOM 3557 N N . LYS C 1 84 ? -15.747 47.565 62.379 1.00 59.76 82 LYS C N 1
ATOM 3558 C CA . LYS C 1 84 ? -16.276 48.236 63.576 1.00 59.47 82 LYS C CA 1
ATOM 3559 C C . LYS C 1 84 ? -15.190 49.064 64.275 1.00 59.51 82 LYS C C 1
ATOM 3560 O O . LYS C 1 84 ? -15.471 50.143 64.771 1.00 59.63 82 LYS C O 1
ATOM 3566 N N . LYS C 1 85 ? -13.953 48.582 64.298 1.00 60.01 83 LYS C N 1
ATOM 3567 C CA . LYS C 1 85 ? -12.848 49.399 64.827 1.00 60.57 83 LYS C CA 1
ATOM 3568 C C . LYS C 1 85 ? -12.726 50.689 64.016 1.00 60.41 83 LYS C C 1
ATOM 3569 O O . LYS C 1 85 ? -12.554 51.765 64.571 1.00 60.97 83 LYS C O 1
ATOM 3575 N N . LEU C 1 86 ? -12.846 50.576 62.699 1.00 60.35 84 LEU C N 1
ATOM 3576 C CA . LEU C 1 86 ? -12.676 51.727 61.821 1.00 59.91 84 LEU C CA 1
ATOM 3577 C C . LEU C 1 86 ? -13.820 52.740 61.932 1.00 59.26 84 LEU C C 1
ATOM 3578 O O . LEU C 1 86 ? -13.590 53.944 61.829 1.00 57.96 84 LEU C O 1
ATOM 3583 N N . GLU C 1 87 ? -15.039 52.225 62.090 1.00 59.49 85 GLU C N 1
ATOM 3584 C CA . GLU C 1 87 ? -16.228 53.038 62.289 1.00 60.51 85 GLU C CA 1
ATOM 3585 C C . GLU C 1 87 ? -16.066 53.847 63.581 1.00 60.95 85 GLU C C 1
ATOM 3586 O O . GLU C 1 87 ? -16.259 55.070 63.591 1.00 60.33 85 GLU C O 1
ATOM 3592 N N . GLU C 1 88 ? -15.683 53.134 64.644 1.00 61.78 86 GLU C N 1
ATOM 3593 C CA . GLU C 1 88 ? -15.432 53.693 65.969 1.00 62.60 86 GLU C CA 1
ATOM 3594 C C . GLU C 1 88 ? -14.442 54.855 65.927 1.00 62.29 86 GLU C C 1
ATOM 3595 O O . GLU C 1 88 ? -14.572 55.804 66.710 1.00 62.57 86 GLU C O 1
ATOM 3601 N N . ARG C 1 89 ? -13.478 54.778 65.010 1.00 61.68 87 ARG C N 1
ATOM 3602 C CA . ARG C 1 89 ? -12.490 55.838 64.792 1.00 61.62 87 ARG C CA 1
ATOM 3603 C C . ARG C 1 89 ? -12.972 56.931 63.830 1.00 60.86 87 ARG C C 1
ATOM 3604 O O . ARG C 1 89 ? -12.287 57.934 63.632 1.00 60.41 87 ARG C O 1
ATOM 3612 N N . GLY C 1 90 ? -14.127 56.725 63.211 1.00 60.56 88 GLY C N 1
ATOM 3613 C CA . GLY C 1 90 ? -14.668 57.697 62.266 1.00 61.04 88 GLY C CA 1
ATOM 3614 C C . GLY C 1 90 ? -14.259 57.524 60.806 1.00 61.44 88 GLY C C 1
ATOM 3615 O O . GLY C 1 90 ? -14.581 58.376 59.974 1.00 61.53 88 GLY C O 1
ATOM 3616 N N . TYR C 1 91 ? -13.563 56.431 60.479 1.00 61.24 89 TYR C N 1
ATOM 3617 C CA . TYR C 1 91 ? -13.061 56.248 59.126 1.00 61.21 89 TYR C CA 1
ATOM 3618 C C . TYR C 1 91 ? -14.080 55.603 58.198 1.00 61.33 89 TYR C C 1
ATOM 3619 O O . TYR C 1 91 ? -13.943 55.682 56.972 1.00 61.08 89 TYR C O 1
ATOM 3628 N N . LEU C 1 92 ? -15.085 54.958 58.790 1.00 61.51 90 LEU C N 1
ATOM 3629 C CA . LEU C 1 92 ? -16.061 54.169 58.041 1.00 61.93 90 LEU C CA 1
ATOM 3630 C C . LEU C 1 92 ? -17.480 54.437 58.545 1.00 62.57 90 LEU C C 1
ATOM 3631 O O . LEU C 1 92 ? -17.731 54.456 59.749 1.00 62.27 90 LEU C O 1
ATOM 3636 N N . ARG C 1 93 ? -18.400 54.636 57.606 1.00 63.27 91 ARG C N 1
ATOM 3637 C CA . ARG C 1 93 ? -19.825 54.719 57.897 1.00 64.51 91 ARG C CA 1
ATOM 3638 C C . ARG C 1 93 ? -20.481 53.433 57.379 1.00 64.07 91 ARG C C 1
ATOM 3639 O O . ARG C 1 93 ? -20.208 53.006 56.259 1.00 63.77 91 ARG C O 1
ATOM 3647 N N . PHE C 1 94 ? -21.318 52.816 58.212 1.00 64.16 92 PHE C N 1
ATOM 3648 C CA . PHE C 1 94 ? -22.139 51.674 57.818 1.00 64.23 92 PHE C CA 1
ATOM 3649 C C . PHE C 1 94 ? -23.443 52.134 57.167 1.00 64.71 92 PHE C C 1
ATOM 3650 O O . PHE C 1 94 ? -24.053 53.090 57.615 1.00 64.54 92 PHE C O 1
ATOM 3658 N N . SER C 1 95 ? -23.841 51.477 56.078 1.00 65.77 93 SER C N 1
ATOM 3659 C CA . SER C 1 95 ? -25.229 51.576 55.591 1.00 66.18 93 SER C CA 1
ATOM 3660 C C . SER C 1 95 ? -25.804 50.165 55.474 1.00 66.65 93 SER C C 1
ATOM 3661 O O . SER C 1 95 ? -25.182 49.203 55.953 1.00 66.49 93 SER C O 1
ATOM 3664 N N . LYS C 1 96 ? -26.977 50.041 54.847 1.00 67.09 94 LYS C N 1
ATOM 3665 C CA . LYS C 1 96 ? -27.759 48.787 54.836 1.00 67.59 94 LYS C CA 1
ATOM 3666 C C . LYS C 1 96 ? -27.704 48.079 56.208 1.00 67.35 94 LYS C C 1
ATOM 3667 O O . LYS C 1 96 ? -27.446 46.870 56.302 1.00 66.89 94 LYS C O 1
ATOM 3673 N N . ARG C 1 97 ? -27.956 48.871 57.256 1.00 67.20 95 ARG C N 1
ATOM 3674 C CA . ARG C 1 97 ? -27.891 48.445 58.659 1.00 67.08 95 ARG C CA 1
ATOM 3675 C C . ARG C 1 97 ? -28.954 47.400 59.006 1.00 67.43 95 ARG C C 1
ATOM 3676 O O . ARG C 1 97 ? -28.773 46.604 59.949 1.00 67.11 95 ARG C O 1
ATOM 3684 N N . LEU C 1 98 ? -30.063 47.416 58.248 1.00 68.24 96 LEU C N 1
ATOM 3685 C CA . LEU C 1 9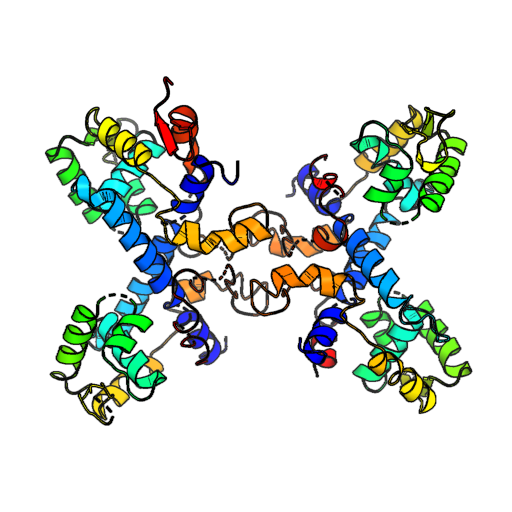8 ? -31.129 46.435 58.425 1.00 68.96 96 LEU C CA 1
ATOM 3686 C C . LEU C 1 98 ? -30.716 45.023 57.937 1.00 69.68 96 LEU C C 1
ATOM 3687 O O . LEU C 1 98 ? -31.184 44.018 58.480 1.00 70.10 96 LEU C O 1
ATOM 3692 N N . ASN C 1 99 ? -29.837 44.947 56.934 1.00 70.10 97 ASN C N 1
ATOM 3693 C CA . ASN C 1 99 ? -29.286 43.655 56.470 1.00 70.80 97 ASN C CA 1
ATOM 3694 C C . ASN C 1 99 ? -28.515 42.906 57.559 1.00 70.92 97 ASN C C 1
ATOM 3695 O O . ASN C 1 99 ? -28.028 43.512 58.511 1.00 70.93 97 ASN C O 1
ATOM 3700 N N . ASP C 1 100 ? -28.409 41.590 57.417 1.00 71.28 98 ASP C N 1
ATOM 3701 C CA . ASP C 1 100 ? -27.640 40.780 58.358 1.00 72.09 98 ASP C CA 1
ATOM 3702 C C . ASP C 1 100 ? -26.117 41.048 58.255 1.00 72.41 98 ASP C C 1
ATOM 3703 O O . ASP C 1 100 ? -25.654 41.743 57.338 1.00 72.24 98 ASP C O 1
ATOM 3708 N N . LYS C 1 101 ? -25.358 40.503 59.208 1.00 72.65 99 LYS C N 1
ATOM 3709 C CA . LYS C 1 101 ? -23.966 40.902 59.443 1.00 73.30 99 LYS C CA 1
ATOM 3710 C C . LYS C 1 101 ? -23.120 41.077 58.158 1.00 72.81 99 LYS C C 1
ATOM 3711 O O . LYS C 1 101 ? -22.642 42.176 57.859 1.00 72.65 99 LYS C O 1
ATOM 3717 N N . ARG C 1 102 ? -22.975 39.996 57.398 1.00 72.38 100 ARG C N 1
ATOM 3718 C CA . ARG C 1 102 ? -22.134 39.970 56.203 1.00 72.04 100 ARG C CA 1
ATOM 3719 C C . ARG C 1 102 ? -22.724 40.786 55.039 1.00 71.23 100 ARG C C 1
ATOM 3720 O O . ARG C 1 102 ? -22.011 41.151 54.095 1.00 71.24 100 ARG C O 1
ATOM 3728 N N . ASN C 1 103 ? -24.018 41.080 55.122 1.00 70.19 101 ASN C N 1
ATOM 3729 C CA . ASN C 1 103 ? -24.696 41.869 54.099 1.00 69.09 101 ASN C CA 1
ATOM 3730 C C . ASN C 1 103 ? -24.810 43.365 54.361 1.00 68.49 101 ASN C C 1
ATOM 3731 O O . ASN C 1 103 ? -25.385 44.083 53.537 1.00 68.86 101 ASN C O 1
ATOM 3736 N N . THR C 1 104 ? -24.276 43.833 55.492 1.00 67.17 102 THR C N 1
ATOM 3737 C CA . THR C 1 104 ? -24.201 45.276 55.764 1.00 65.81 102 THR C CA 1
ATOM 3738 C C . THR C 1 104 ? -23.128 45.914 54.900 1.00 64.82 102 THR C C 1
ATOM 3739 O O . THR C 1 104 ? -22.188 45.261 54.489 1.00 64.77 102 THR C O 1
ATOM 3743 N N . TYR C 1 105 ? -23.279 47.199 54.642 1.00 63.96 103 TYR C N 1
ATOM 3744 C CA . TYR C 1 105 ? -22.459 47.908 53.688 1.00 63.62 103 TYR C CA 1
ATOM 3745 C C . TYR C 1 105 ? -21.622 48.916 54.447 1.00 63.46 103 TYR C C 1
ATOM 3746 O O . TYR C 1 105 ? -22.049 49.440 55.478 1.00 63.62 103 TYR C O 1
ATOM 3755 N N . VAL C 1 106 ? -20.425 49.181 53.943 1.00 63.17 104 VAL C N 1
ATOM 3756 C CA . VAL C 1 106 ? -19.539 50.142 54.574 1.00 63.19 104 VAL C CA 1
ATOM 3757 C C . VAL C 1 106 ? -18.933 51.025 53.486 1.00 62.91 104 VAL C C 1
ATOM 3758 O O . VAL C 1 106 ? -18.717 50.564 52.358 1.00 62.21 104 VAL C O 1
ATOM 3762 N N . GLN C 1 107 ? -18.680 52.291 53.821 1.00 62.80 105 GLN C N 1
ATOM 3763 C CA . GLN C 1 107 ? -17.954 53.195 52.918 1.00 63.23 105 GLN C CA 1
ATOM 3764 C C . GLN C 1 107 ? -17.126 54.244 53.653 1.00 62.73 105 GLN C C 1
ATOM 3765 O O . GLN C 1 107 ? -17.317 54.470 54.846 1.00 62.89 105 GLN C O 1
ATOM 3771 N N . LEU C 1 108 ? -16.191 54.871 52.945 1.00 62.25 106 LEU C N 1
ATOM 3772 C CA . LEU C 1 108 ? -15.322 55.850 53.581 1.00 62.16 106 LEU C CA 1
ATOM 3773 C C . LEU C 1 108 ? -16.083 57.125 53.961 1.00 61.97 106 LEU C C 1
ATOM 3774 O O . LEU C 1 108 ? -16.932 57.628 53.210 1.00 61.41 106 LEU C O 1
ATOM 3779 N N . THR C 1 109 ? -15.777 57.609 55.157 1.00 61.93 107 THR C N 1
ATOM 3780 C CA . THR C 1 109 ? -16.141 58.950 55.587 1.00 61.86 107 THR C CA 1
ATOM 3781 C C . THR C 1 109 ? -15.067 59.918 55.095 1.00 62.61 107 THR C C 1
ATOM 3782 O O . THR C 1 109 ? -13.974 59.502 54.681 1.00 62.67 107 THR C O 1
ATOM 3786 N N . GLU C 1 110 ? -15.391 61.205 55.156 1.00 63.10 108 GLU C N 1
ATOM 3787 C CA . GLU C 1 110 ? -14.501 62.286 54.767 1.00 63.79 108 GLU C CA 1
ATOM 3788 C C . GLU C 1 110 ? -13.112 62.162 55.399 1.00 64.27 108 GLU C C 1
ATOM 3789 O O . GLU C 1 110 ? -12.104 62.359 54.722 1.00 64.04 108 GLU C O 1
ATOM 3795 N N . GLU C 1 111 ? -13.052 61.833 56.686 1.00 65.18 109 GLU C N 1
ATOM 3796 C CA . GLU C 1 111 ? -11.755 61.663 57.339 1.00 66.35 109 GLU C CA 1
ATOM 3797 C C . GLU C 1 111 ? -11.155 60.279 57.083 1.00 66.28 109 GLU C C 1
ATOM 3798 O O . GLU C 1 111 ? -9.936 60.098 57.173 1.00 66.37 109 GLU C O 1
ATOM 3804 N N . GLY C 1 112 ? -12.015 59.307 56.774 1.00 66.37 110 GLY C N 1
ATOM 3805 C CA . GLY C 1 112 ? -11.556 58.020 56.269 1.00 66.52 110 GLY C CA 1
ATOM 3806 C C . GLY C 1 112 ? -10.776 58.277 54.992 1.00 66.62 110 GLY C C 1
ATOM 3807 O O . GLY C 1 112 ? -9.653 57.791 54.831 1.00 66.85 110 GLY C O 1
ATOM 3808 N N . THR C 1 113 ? -11.363 59.090 54.111 1.00 66.52 111 THR C N 1
ATOM 3809 C CA . THR C 1 113 ? -10.755 59.444 52.835 1.00 66.54 111 THR C CA 1
ATOM 3810 C C . THR C 1 113 ? -9.452 60.241 52.998 1.00 66.64 111 THR C C 1
ATOM 3811 O O . THR C 1 113 ? -8.458 59.953 52.318 1.00 66.94 111 THR C O 1
ATOM 3815 N N . GLU C 1 114 ? -9.454 61.215 53.908 1.00 66.62 112 GLU C N 1
ATOM 3816 C CA . GLU C 1 114 ? -8.260 62.012 54.229 1.00 66.70 112 GLU C CA 1
ATOM 3817 C C . GLU C 1 114 ? -7.060 61.149 54.620 1.00 66.37 112 GLU C C 1
ATOM 3818 O O . GLU C 1 114 ? -5.931 61.423 54.208 1.00 66.19 112 GLU C O 1
ATOM 3824 N N . VAL C 1 115 ? -7.310 60.121 55.428 1.00 66.15 113 VAL C N 1
ATOM 3825 C CA . VAL C 1 115 ? -6.249 59.243 55.920 1.00 65.98 113 VAL C CA 1
ATOM 3826 C C . VAL C 1 115 ? -5.712 58.406 54.760 1.00 65.72 113 VAL C C 1
ATOM 3827 O O . VAL C 1 115 ? -4.497 58.267 54.570 1.00 65.31 113 VAL C O 1
ATOM 3831 N N . PHE C 1 116 ? -6.636 57.903 53.956 1.00 65.85 114 PHE C N 1
ATOM 3832 C CA . PHE C 1 116 ? -6.287 57.110 52.792 1.00 66.55 114 PHE C CA 1
ATOM 3833 C C . PHE C 1 116 ? -5.354 57.862 51.831 1.00 66.72 114 PHE C C 1
ATOM 3834 O O . PHE C 1 116 ? -4.311 57.348 51.421 1.00 66.65 114 PHE C O 1
ATOM 3842 N N . TRP C 1 117 ? -5.734 59.091 51.501 1.00 67.15 115 TRP C N 1
ATOM 3843 C CA . TRP C 1 117 ? -4.954 59.949 50.617 1.00 67.17 115 TRP C CA 1
ATOM 3844 C C . TRP C 1 117 ? -3.582 60.351 51.178 1.00 66.82 115 TRP C C 1
ATOM 3845 O O . TRP C 1 117 ? -2.599 60.377 50.435 1.00 66.74 115 TRP C O 1
ATOM 3856 N N . SER C 1 118 ? -3.499 60.658 52.471 1.00 66.47 116 SER C N 1
ATOM 3857 C CA . SER C 1 118 ? -2.203 61.058 53.029 1.00 66.46 116 SER C CA 1
ATOM 3858 C C . SER C 1 118 ? -1.199 59.901 53.061 1.00 66.17 116 SER C C 1
ATOM 3859 O O . SER C 1 118 ? -0.002 60.119 52.827 1.00 66.01 116 SER C O 1
ATOM 3862 N N . LEU C 1 119 ? -1.690 58.680 53.297 1.00 65.82 117 LEU C N 1
ATOM 3863 C CA . LEU C 1 119 ? -0.847 57.473 53.161 1.00 65.92 117 LEU C CA 1
ATOM 3864 C C . LEU C 1 119 ? -0.330 57.289 51.749 1.00 65.65 117 LEU C C 1
ATOM 3865 O O . LEU C 1 119 ? 0.814 56.844 51.544 1.00 65.68 117 LEU C O 1
ATOM 3870 N N . LEU C 1 120 ? -1.196 57.599 50.783 1.00 65.27 118 LEU C N 1
ATOM 3871 C CA . LEU C 1 120 ? -0.865 57.510 49.365 1.00 64.99 118 LEU C CA 1
ATOM 3872 C C . LEU C 1 120 ? 0.142 58.567 48.903 1.00 65.05 118 LEU C C 1
ATOM 3873 O O . LEU C 1 120 ? 0.967 58.303 48.032 1.00 65.01 118 LEU C O 1
ATOM 3878 N N . GLU C 1 121 ? 0.077 59.755 49.497 1.00 64.94 119 GLU C N 1
ATOM 3879 C CA . GLU C 1 121 ? 1.085 60.782 49.259 1.00 64.99 119 GLU C CA 1
ATOM 3880 C C . GLU C 1 121 ? 2.429 60.406 49.877 1.00 64.76 119 GLU C C 1
ATOM 3881 O O . GLU C 1 121 ? 3.452 61.009 49.559 1.00 64.66 119 GLU C O 1
ATOM 3887 N N . GLU C 1 122 ? 2.429 59.411 50.754 1.00 64.48 120 GLU C N 1
ATOM 3888 C CA . GLU C 1 122 ? 3.644 59.055 51.466 1.00 64.50 120 GLU C CA 1
ATOM 3889 C C . GLU C 1 122 ? 4.266 57.787 50.949 1.00 64.56 120 GLU C C 1
ATOM 3890 O O . GLU C 1 122 ? 5.327 57.373 51.422 1.00 64.51 120 GLU C O 1
ATOM 3896 N N . PHE C 1 123 ? 3.605 57.184 49.963 1.00 64.38 121 PHE C N 1
ATOM 3897 C CA . PHE C 1 123 ? 4.056 55.941 49.368 1.00 63.91 121 PHE C CA 1
ATOM 3898 C C . PHE C 1 123 ? 5.365 56.201 48.626 1.00 63.83 121 PHE C C 1
ATOM 3899 O O . PHE C 1 123 ? 5.424 57.070 47.752 1.00 63.70 121 PHE C O 1
ATOM 3907 N N . ASP C 1 124 ? 6.418 55.476 49.000 1.00 63.77 122 ASP C N 1
ATOM 3908 C CA . ASP C 1 124 ? 7.717 55.618 48.338 1.00 64.27 122 ASP C CA 1
ATOM 3909 C C . ASP C 1 124 ? 8.216 54.265 47.855 1.00 64.24 122 ASP C C 1
ATOM 3910 O O . ASP C 1 124 ? 8.747 53.480 48.644 1.00 64.37 122 ASP C O 1
ATOM 3915 N N . PRO C 1 125 ? 8.075 54.001 46.546 1.00 64.11 123 PRO C N 1
ATOM 3916 C CA . PRO C 1 125 ? 8.407 52.687 46.038 1.00 64.32 123 PRO C CA 1
ATOM 3917 C C . PRO C 1 125 ? 9.878 52.343 46.237 1.00 64.81 123 PRO C C 1
ATOM 3918 O O . PRO C 1 125 ? 10.216 51.181 46.371 1.00 65.16 123 PRO C O 1
ATOM 3922 N N . THR C 1 126 ? 10.742 53.349 46.274 1.00 65.65 124 THR C N 1
ATOM 3923 C CA . THR C 1 126 ? 12.170 53.117 46.515 1.00 66.26 124 THR C CA 1
ATOM 3924 C C . THR C 1 126 ? 12.474 52.534 47.923 1.00 67.03 124 THR C C 1
ATOM 3925 O O . THR C 1 126 ? 13.548 51.969 48.140 1.00 67.73 124 THR C O 1
ATOM 3929 N N A ARG C 1 127 ? 11.521 52.705 48.841 0.50 66.96 125 ARG C N 1
ATOM 3930 N N B ARG C 1 127 ? 11.561 52.655 48.875 0.50 66.86 125 ARG C N 1
ATOM 3931 C CA A ARG C 1 127 ? 11.564 52.107 50.176 0.50 67.15 125 ARG C CA 1
ATOM 3932 C CA B ARG C 1 127 ? 11.787 51.993 50.159 0.50 66.95 125 ARG C CA 1
ATOM 3933 C C A ARG C 1 127 ? 10.650 50.876 50.226 0.50 66.84 125 ARG C C 1
ATOM 3934 C C B ARG C 1 127 ? 11.088 50.623 50.208 0.50 66.72 125 ARG C C 1
ATOM 3935 O O A ARG C 1 127 ? 10.072 50.539 51.271 0.50 66.53 125 ARG C O 1
ATOM 3936 O O B ARG C 1 127 ? 11.097 49.936 51.240 0.50 66.61 125 ARG C O 1
ATOM 3951 N N . ASN C 1 128 ? 10.499 50.219 49.084 1.00 66.31 126 ASN C N 1
ATOM 3952 C CA . ASN C 1 128 ? 9.747 48.971 49.045 1.00 66.09 126 ASN C CA 1
ATOM 3953 C C . ASN C 1 128 ? 10.614 47.845 48.502 1.00 65.41 126 ASN C C 1
ATOM 3954 O O . ASN C 1 128 ? 11.190 47.971 47.415 1.00 65.93 126 ASN C O 1
ATOM 3959 N N . ALA C 1 129 ? 10.719 46.768 49.278 1.00 64.70 127 ALA C N 1
ATOM 3960 C CA . ALA C 1 129 ? 11.630 45.652 48.978 1.00 64.33 127 ALA C CA 1
ATOM 3961 C C . ALA C 1 129 ? 11.242 44.902 47.714 1.00 63.85 127 ALA C C 1
ATOM 3962 O O . ALA C 1 129 ? 12.105 44.502 46.924 1.00 63.49 127 ALA C O 1
ATOM 3964 N N . VAL C 1 130 ? 9.940 44.732 47.520 1.00 63.62 128 VAL C N 1
ATOM 3965 C CA . VAL C 1 130 ? 9.424 44.090 46.317 1.00 63.32 128 VAL C CA 1
ATOM 3966 C C . VAL C 1 130 ? 9.648 44.944 45.067 1.00 62.97 128 VAL C C 1
ATOM 3967 O O . VAL C 1 130 ? 9.982 44.414 44.010 1.00 63.45 128 VAL C O 1
ATOM 3971 N N . PHE C 1 131 ? 9.527 46.261 45.198 1.00 62.52 129 PHE C N 1
ATOM 3972 C CA . PHE C 1 131 ? 9.794 47.145 44.079 1.00 62.09 129 PHE C CA 1
ATOM 3973 C C . PHE C 1 131 ? 11.271 47.071 43.743 1.00 62.17 129 PHE C C 1
ATOM 3974 O O . PHE C 1 131 ? 11.628 46.934 42.561 1.00 62.62 129 PHE C O 1
ATOM 3982 N N . LYS C 1 132 ? 12.122 47.108 44.763 1.00 61.57 130 LYS C N 1
ATOM 3983 C CA . LYS C 1 132 ? 13.575 47.054 44.541 1.00 62.37 130 LYS C CA 1
ATOM 3984 C C . LYS C 1 132 ? 14.052 45.698 44.036 1.00 61.96 130 LYS C C 1
ATOM 3985 O O . LYS C 1 132 ? 14.997 45.606 43.245 1.00 62.70 130 LYS C O 1
ATOM 3991 N N . GLY C 1 133 ? 13.410 44.646 44.512 1.00 61.49 131 GLY C N 1
ATOM 3992 C CA . GLY C 1 133 ? 13.760 43.312 44.115 1.00 61.91 131 GLY C CA 1
ATOM 3993 C C . GLY C 1 133 ? 13.268 42.977 42.717 1.00 62.63 131 GLY C C 1
ATOM 3994 O O . GLY C 1 133 ? 13.665 41.973 42.165 1.00 63.42 131 GLY C O 1
ATOM 3995 N N . SER C 1 134 ? 12.383 43.793 42.153 1.00 62.83 132 SER C N 1
ATOM 3996 C CA . SER C 1 134 ? 11.935 43.600 40.791 1.00 63.08 132 SER C CA 1
ATOM 3997 C C . SER C 1 134 ? 12.607 44.490 39.750 1.00 62.53 132 SER C C 1
ATOM 3998 O O . SER C 1 134 ? 12.300 44.381 38.571 1.00 63.88 132 SER C O 1
ATOM 4001 N N . GLN C 1 135 ? 13.500 45.378 40.165 1.00 62.75 133 GLN C N 1
ATOM 4002 C CA . GLN C 1 135 ? 14.201 46.284 39.237 1.00 62.31 133 GLN C CA 1
ATOM 4003 C C . GLN C 1 135 ? 14.999 45.569 38.154 1.00 61.44 133 GLN C C 1
ATOM 4004 O O . GLN C 1 135 ? 14.966 45.989 36.993 1.00 61.50 133 GLN C O 1
ATOM 4010 N N . PRO C 1 136 ? 15.751 44.508 38.510 1.00 60.57 134 PRO C N 1
ATOM 4011 C CA . PRO C 1 136 ? 16.442 43.764 37.457 1.00 60.41 134 PRO C CA 1
ATOM 4012 C C . PRO C 1 136 ? 15.527 43.186 36.380 1.00 60.24 134 PRO C C 1
ATOM 4013 O O . PRO C 1 136 ? 15.911 43.162 35.198 1.00 60.38 134 PRO C O 1
ATOM 4017 N N . LEU C 1 137 ? 14.348 42.708 36.786 1.00 60.05 135 LEU C N 1
ATOM 4018 C CA . LEU C 1 137 ? 13.410 42.113 35.850 1.00 60.18 135 LEU C CA 1
ATOM 4019 C C . LEU C 1 137 ? 12.879 43.241 34.993 1.00 60.32 135 LEU C C 1
ATOM 4020 O O . LEU C 1 137 ? 12.762 43.111 33.787 1.00 59.60 135 LEU C O 1
ATOM 4025 N N . TYR C 1 138 ? 12.597 44.355 35.655 1.00 61.44 136 TYR C N 1
ATOM 4026 C CA . TYR C 1 138 ? 12.112 45.548 35.013 1.00 62.30 136 TYR C CA 1
ATOM 4027 C C . TYR C 1 138 ? 13.111 46.061 33.981 1.00 63.14 136 TYR C C 1
ATOM 4028 O O . TYR C 1 138 ? 12.724 46.411 32.853 1.00 63.30 136 TYR C O 1
ATOM 4037 N N . HIS C 1 139 ? 14.395 46.090 34.333 1.00 63.58 137 HIS C N 1
ATOM 4038 C CA A HIS C 1 139 ? 15.384 46.590 33.385 0.50 63.92 137 HIS C CA 1
ATOM 4039 C CA B HIS C 1 139 ? 15.423 46.572 33.404 0.50 64.01 137 HIS C CA 1
ATOM 4040 C C . HIS C 1 139 ? 15.606 45.624 32.225 1.00 64.10 137 HIS C C 1
ATOM 4041 O O . HIS C 1 139 ? 15.779 46.054 31.081 1.00 64.46 137 HIS C O 1
ATOM 4054 N N . LEU C 1 140 ? 15.558 44.328 32.500 1.00 64.24 138 LEU C N 1
ATOM 4055 C CA . LEU C 1 140 ? 15.627 43.343 31.416 1.00 63.96 138 LEU C CA 1
ATOM 4056 C C . LEU C 1 140 ? 14.444 43.516 30.456 1.00 63.57 138 LEU C C 1
ATOM 4057 O O . LEU C 1 140 ? 14.645 43.767 29.282 1.00 63.92 138 LEU C O 1
ATOM 4062 N N . PHE C 1 141 ? 13.221 43.454 30.983 1.00 63.09 139 PHE C N 1
ATOM 4063 C CA . PHE C 1 141 ? 12.012 43.360 30.154 1.00 62.05 139 PHE C CA 1
ATOM 4064 C C . PHE C 1 141 ? 11.331 44.688 29.777 1.00 61.41 139 PHE C C 1
ATOM 4065 O O . PHE C 1 141 ? 10.523 44.717 28.866 1.00 60.38 139 PHE C O 1
ATOM 4073 N N . GLY C 1 142 ? 11.597 45.764 30.505 1.00 61.74 140 GLY C N 1
ATOM 4074 C CA . GLY C 1 142 ? 10.995 47.058 30.154 1.00 61.66 140 GLY C CA 1
ATOM 4075 C C . GLY C 1 142 ? 9.620 47.285 30.774 1.00 62.04 140 GLY C C 1
ATOM 4076 O O . GLY C 1 142 ? 8.939 48.274 30.457 1.00 62.25 140 GLY C O 1
ATOM 4077 N N . LYS C 1 143 ? 9.229 46.375 31.667 1.00 61.34 141 LYS C N 1
ATOM 4078 C CA . LYS C 1 143 ? 8.015 46.493 32.470 1.00 61.07 141 LYS C CA 1
ATOM 4079 C C . LYS C 1 143 ? 8.114 45.564 33.674 1.00 60.24 141 LYS C C 1
ATOM 4080 O O . LYS C 1 143 ? 8.995 44.700 33.728 1.00 59.96 141 LYS C O 1
ATOM 4086 N N . PHE C 1 144 ? 7.216 45.743 34.639 1.00 59.06 142 PHE C N 1
ATOM 4087 C CA . PHE C 1 144 ? 7.203 44.895 35.811 1.00 58.14 142 PHE C CA 1
ATOM 4088 C C . PHE C 1 144 ? 6.779 43.485 35.437 1.00 57.08 142 PHE C C 1
ATOM 4089 O O . PHE C 1 144 ? 6.029 43.296 34.475 1.00 56.09 142 PHE C O 1
ATOM 4097 N N . PRO C 1 145 ? 7.298 42.478 36.166 1.00 56.44 143 PRO C N 1
ATOM 4098 C CA . PRO C 1 145 ? 6.960 41.081 35.880 1.00 56.28 143 PRO C CA 1
ATOM 4099 C C . PRO C 1 145 ? 5.464 40.841 35.961 1.00 56.56 143 PRO C C 1
ATOM 4100 O O . PRO C 1 145 ? 4.812 41.378 36.859 1.00 56.23 143 PRO C O 1
ATOM 4104 N N . GLU C 1 146 ? 4.909 40.084 35.013 1.00 57.58 144 GLU C N 1
ATOM 4105 C CA A GLU C 1 146 ? 3.489 39.816 35.110 0.50 57.90 144 GLU C CA 1
ATOM 4106 C CA B GLU C 1 146 ? 3.483 39.696 35.005 0.50 58.07 144 GLU C CA 1
ATOM 4107 C C . GLU C 1 146 ? 3.134 38.726 36.129 1.00 57.99 144 GLU C C 1
ATOM 4108 O O . GLU C 1 146 ? 1.993 38.678 36.558 1.00 58.55 144 GLU C O 1
ATOM 4119 N N . VAL C 1 147 ? 4.124 37.940 36.590 1.00 57.70 145 VAL C N 1
ATOM 4120 C CA . VAL C 1 147 ? 3.893 36.791 37.504 1.00 57.49 145 VAL C CA 1
ATOM 4121 C C . VAL C 1 147 ? 2.604 36.034 37.136 1.00 57.92 145 VAL C C 1
ATOM 4122 O O . VAL C 1 147 ? 1.726 35.805 37.994 1.00 58.61 145 VAL C O 1
ATOM 4126 N N . ALA C 1 148 ? 2.509 35.647 35.864 1.00 57.04 146 ALA C N 1
ATOM 4127 C CA . ALA C 1 148 ? 1.335 34.964 35.301 1.00 57.82 146 ALA C CA 1
ATOM 4128 C C . ALA C 1 148 ? 1.022 33.621 35.963 1.00 58.15 146 ALA C C 1
ATOM 4129 O O . ALA C 1 148 ? -0.149 33.297 36.153 1.00 57.87 146 ALA C O 1
ATOM 4131 N N . GLU C 1 149 ? 2.059 32.842 36.265 1.00 59.00 147 GLU C N 1
ATOM 4132 C CA . GLU C 1 149 ? 1.875 31.511 36.874 1.00 60.77 147 GLU C CA 1
ATOM 4133 C C . GLU C 1 149 ? 1.289 31.650 38.277 1.00 60.99 147 GLU C C 1
ATOM 4134 O O . GLU C 1 149 ? 0.304 31.009 38.593 1.00 59.25 147 GLU C O 1
ATOM 4156 N N . CYS C 1 152 ? -2.370 32.685 37.925 1.00 60.23 150 CYS C N 1
ATOM 4157 C CA . CYS C 1 152 ? -3.124 31.516 37.479 1.00 59.71 150 CYS C CA 1
ATOM 4158 C C . CYS C 1 152 ? -3.504 30.614 38.656 1.00 59.45 150 CYS C C 1
ATOM 4159 O O . CYS C 1 152 ? -4.632 30.201 38.755 1.00 58.34 150 CYS C O 1
ATOM 4170 N N . ILE C 1 154 ? -3.602 31.516 41.976 1.00 58.07 152 ILE C N 1
ATOM 4171 C CA . ILE C 1 154 ? -4.539 32.294 42.787 1.00 56.18 152 ILE C CA 1
ATOM 4172 C C . ILE C 1 154 ? -5.942 32.249 42.152 1.00 55.47 152 ILE C C 1
ATOM 4173 O O . ILE C 1 154 ? -6.913 31.971 42.836 1.00 54.90 152 ILE C O 1
ATOM 4178 N N . ARG C 1 155 ? -6.046 32.451 40.840 1.00 55.09 153 ARG C N 1
ATOM 4179 C CA . ARG C 1 155 ? -7.353 32.398 40.193 1.00 55.97 153 ARG C CA 1
ATOM 4180 C C . ARG C 1 155 ? -8.041 31.052 40.429 1.00 56.08 153 ARG C C 1
ATOM 4181 O O . ARG C 1 155 ? -9.247 31.006 40.641 1.00 56.38 153 ARG C O 1
ATOM 4189 N N . HIS C 1 156 ? -7.292 29.961 40.412 1.00 56.16 154 HIS C N 1
ATOM 4190 C CA . HIS C 1 156 ? -7.908 28.662 40.665 1.00 56.55 154 HIS C CA 1
ATOM 4191 C C . HIS C 1 156 ? -8.225 28.351 42.118 1.00 56.04 154 HIS C C 1
ATOM 4192 O O . HIS C 1 156 ? -9.167 27.606 42.392 1.00 56.25 154 HIS C O 1
ATOM 4199 N N . ILE C 1 157 ? -7.458 28.935 43.041 1.00 55.14 155 ILE C N 1
ATOM 4200 C CA . ILE C 1 157 ? -7.709 28.803 44.477 1.00 54.16 155 ILE C CA 1
ATOM 4201 C C . ILE C 1 157 ? -8.873 29.711 44.904 1.00 54.77 155 ILE C C 1
ATOM 4202 O O . ILE C 1 157 ? -9.778 29.274 45.615 1.00 55.30 155 ILE C O 1
ATOM 4207 N N . TYR C 1 158 ? -8.866 30.966 44.468 1.00 54.29 156 TYR C N 1
ATOM 4208 C CA . TYR C 1 158 ? -9.893 31.900 44.911 1.00 54.42 156 TYR C CA 1
ATOM 4209 C C . TYR C 1 158 ? -11.098 32.103 43.970 1.00 55.02 156 TYR C C 1
ATOM 4210 O O . TYR C 1 158 ? -12.128 32.616 44.391 1.00 55.89 156 TYR C O 1
ATOM 4219 N N . GLY C 1 159 ? -10.983 31.704 42.707 1.00 55.68 157 GLY C N 1
ATOM 4220 C CA . GLY C 1 159 ? -12.070 31.897 41.745 1.00 55.96 157 GLY C CA 1
ATOM 4221 C C . GLY C 1 159 ? -11.967 33.206 40.963 1.00 56.75 157 GLY C C 1
ATOM 4222 O O . GLY C 1 159 ? -11.195 34.118 41.316 1.00 56.23 157 GLY C O 1
ATOM 4223 N N . ASP C 1 160 ? -12.764 33.288 39.901 1.00 57.32 158 ASP C N 1
ATOM 4224 C CA . ASP C 1 160 ? -12.799 34.443 39.010 1.00 58.38 158 ASP C CA 1
ATOM 4225 C C . ASP C 1 160 ? -13.316 35.721 39.647 1.00 58.88 158 ASP C C 1
ATOM 4226 O O . ASP C 1 160 ? -12.811 36.790 39.320 1.00 59.03 158 ASP C O 1
ATOM 4231 N N . ASP C 1 161 ? -14.324 35.626 40.523 1.00 59.38 159 ASP C N 1
ATOM 4232 C CA . ASP C 1 161 ? -14.840 36.811 41.188 1.00 60.36 159 ASP C CA 1
ATOM 4233 C C . ASP C 1 161 ? -13.758 37.540 41.956 1.00 60.57 159 ASP C C 1
ATOM 4234 O O . ASP C 1 161 ? -13.645 38.752 41.845 1.00 61.14 159 ASP C O 1
ATOM 4239 N N . PHE C 1 162 ? -12.938 36.790 42.693 1.00 60.71 160 PHE C N 1
ATOM 4240 C CA . PHE C 1 162 ? -11.812 37.344 43.439 1.00 60.22 160 PHE C CA 1
ATOM 4241 C C . PHE C 1 162 ? -10.817 38.154 42.595 1.00 61.05 160 PHE C C 1
ATOM 4242 O O . PHE C 1 162 ? -10.305 39.194 43.026 1.00 60.83 160 PHE C O 1
ATOM 4258 N N . GLU C 1 164 ? -11.381 39.879 39.954 1.00 67.17 162 GLU C N 1
ATOM 4259 C CA . GLU C 1 164 ? -11.953 41.132 39.471 1.00 69.61 162 GLU C CA 1
ATOM 4260 C C . GLU C 1 164 ? -11.351 42.329 40.174 1.00 70.21 162 GLU C C 1
ATOM 4261 O O . GLU C 1 164 ? -11.219 43.384 39.576 1.00 70.41 162 GLU C O 1
ATOM 4267 N N . ILE C 1 165 ? -10.976 42.158 41.435 1.00 71.40 163 ILE C N 1
ATOM 4268 C CA . ILE C 1 165 ? -10.351 43.233 42.198 1.00 72.97 163 ILE C CA 1
ATOM 4269 C C . ILE C 1 165 ? -9.107 43.804 41.488 1.00 73.98 163 ILE C C 1
ATOM 4270 O O . ILE C 1 165 ? -8.870 45.012 41.562 1.00 74.45 163 ILE C O 1
ATOM 4275 N N . PHE C 1 166 ? -8.356 42.950 40.780 1.00 75.03 164 PHE C N 1
ATOM 4276 C CA . PHE C 1 166 ? -7.198 43.371 39.963 1.00 76.42 164 PHE C CA 1
ATOM 4277 C C . PHE C 1 166 ? -7.516 44.362 38.820 1.00 78.23 164 PHE C C 1
ATOM 4278 O O . PHE C 1 166 ? -6.672 45.184 38.479 1.00 78.50 164 PHE C O 1
ATOM 4286 N N . GLU C 1 167 ? -8.713 44.290 38.239 1.00 80.43 165 GLU C N 1
ATOM 4287 C CA . GLU C 1 167 ? -9.124 45.240 37.185 1.00 82.73 165 GLU C CA 1
ATOM 4288 C C . GLU C 1 167 ? -9.281 46.684 37.701 1.00 83.39 165 GLU C C 1
ATOM 4289 O O . GLU C 1 167 ? -8.824 47.642 37.072 1.00 83.62 165 GLU C O 1
ATOM 4295 N N . THR C 1 168 ? -9.930 46.825 38.847 1.00 84.68 166 THR C N 1
ATOM 4296 C CA . THR C 1 168 ? -10.163 48.129 39.474 1.00 86.01 166 THR C CA 1
ATOM 4297 C C . THR C 1 168 ? -8.897 48.588 40.223 1.00 86.52 166 THR C C 1
ATOM 4298 O O . THR C 1 168 ? -8.475 47.929 41.189 1.00 86.75 166 THR C O 1
ATOM 4302 N N . SER C 1 169 ? -8.301 49.705 39.773 1.00 87.13 167 SER C N 1
ATOM 4303 C CA . SER C 1 169 ? -6.998 50.211 40.283 1.00 87.48 167 SER C CA 1
ATOM 4304 C C . SER C 1 169 ? -6.536 51.579 39.728 1.00 87.66 167 SER C C 1
ATOM 4305 O O . SER C 1 169 ? -7.333 52.486 39.417 1.00 87.80 167 SER C O 1
ATOM 4308 N N . PRO D 1 9 ? 14.795 55.898 37.022 1.00 87.32 7 PRO D N 1
ATOM 4309 C CA . PRO D 1 9 ? 13.955 57.095 36.928 1.00 86.99 7 PRO D CA 1
ATOM 4310 C C . PRO D 1 9 ? 12.470 56.705 36.800 1.00 86.56 7 PRO D C 1
ATOM 4311 O O . PRO D 1 9 ? 11.846 56.968 35.762 1.00 86.99 7 PRO D O 1
ATOM 4315 N N . TYR D 1 10 ? 11.925 56.096 37.859 1.00 85.39 8 TYR D N 1
ATOM 4316 C CA . TYR D 1 10 ? 10.624 55.398 37.824 1.00 84.16 8 TYR D CA 1
ATOM 4317 C C . TYR D 1 10 ? 9.358 56.272 37.638 1.00 82.68 8 TYR D C 1
ATOM 4318 O O . TYR D 1 10 ? 9.359 57.473 37.945 1.00 82.54 8 TYR D O 1
ATOM 4327 N N . ASP D 1 11 ? 8.293 55.629 37.143 1.00 80.54 9 ASP D N 1
ATOM 4328 C CA . ASP D 1 11 ? 6.915 56.143 37.155 1.00 78.40 9 ASP D CA 1
ATOM 4329 C C . ASP D 1 11 ? 6.145 55.605 38.394 1.00 76.78 9 ASP D C 1
ATOM 4330 O O . ASP D 1 11 ? 5.895 54.396 38.496 1.00 76.83 9 ASP D O 1
ATOM 4335 N N . VAL D 1 12 ? 5.762 56.509 39.306 1.00 74.43 10 VAL D N 1
ATOM 4336 C CA . VAL D 1 12 ? 5.222 56.160 40.642 1.00 72.02 10 VAL D CA 1
ATOM 4337 C C . VAL D 1 12 ? 3.837 55.487 40.619 1.00 71.03 10 VAL D C 1
ATOM 4338 O O . VAL D 1 12 ? 3.547 54.635 41.457 1.00 69.93 10 VAL D O 1
ATOM 4342 N N . LYS D 1 13 ? 2.998 55.861 39.652 1.00 70.09 11 LYS D N 1
ATOM 4343 C CA . LYS D 1 13 ? 1.679 55.252 39.497 1.00 69.44 11 LYS D CA 1
ATOM 4344 C C . LYS D 1 13 ? 1.808 53.817 39.046 1.00 68.35 11 LYS D C 1
ATOM 4345 O O . LYS D 1 13 ? 1.068 52.952 39.510 1.00 68.23 11 LYS D O 1
ATOM 4351 N N . GLU D 1 14 ? 2.745 53.577 38.132 1.00 67.28 12 GLU D N 1
ATOM 4352 C CA . GLU D 1 14 ? 3.030 52.241 37.640 1.00 66.45 12 GLU D CA 1
ATOM 4353 C C . GLU D 1 14 ? 3.588 51.400 38.780 1.00 64.60 12 GLU D C 1
ATOM 4354 O O . GLU D 1 14 ? 3.218 50.247 38.932 1.00 65.31 12 GLU D O 1
ATOM 4360 N N . ALA D 1 15 ? 4.476 51.987 39.568 1.00 63.11 13 ALA D N 1
ATOM 4361 C CA . ALA D 1 15 ? 5.065 51.342 40.736 1.00 61.79 13 ALA D CA 1
ATOM 4362 C C . ALA D 1 15 ? 4.009 50.938 41.766 1.00 61.19 13 ALA D C 1
ATOM 4363 O O . ALA D 1 15 ? 4.086 49.847 42.351 1.00 60.87 13 ALA D O 1
ATOM 4365 N N . LEU D 1 16 ? 3.017 51.804 41.960 1.00 60.45 14 LEU D N 1
ATOM 4366 C CA . LEU D 1 16 ? 1.937 51.538 42.899 1.00 60.32 14 LEU D CA 1
ATOM 4367 C C . LEU D 1 16 ? 1.030 50.424 42.388 1.00 59.58 14 LEU D C 1
ATOM 4368 O O . LEU D 1 16 ? 0.610 49.561 43.156 1.00 59.80 14 LEU D O 1
ATOM 4373 N N . VAL D 1 17 ? 0.736 50.430 41.099 1.00 59.14 15 VAL D N 1
ATOM 4374 C CA . VAL D 1 17 ? -0.069 49.344 40.525 1.00 59.34 15 VAL D CA 1
ATOM 4375 C C . VAL D 1 17 ? 0.621 48.013 40.784 1.00 58.65 15 VAL D C 1
ATOM 4376 O O . VAL D 1 17 ? -0.011 47.066 41.234 1.00 59.18 15 VAL D O 1
ATOM 4380 N N . PHE D 1 18 ? 1.928 47.961 40.536 1.00 57.60 16 PHE D N 1
ATOM 4381 C CA . PHE D 1 18 ? 2.681 46.737 40.760 1.00 56.64 16 PHE D CA 1
ATOM 4382 C C . PHE D 1 18 ? 2.731 46.305 42.224 1.00 57.44 16 PHE D C 1
ATOM 4383 O O . PHE D 1 18 ? 2.424 45.142 42.536 1.00 57.19 16 PHE D O 1
ATOM 4391 N N . THR D 1 19 ? 3.134 47.228 43.112 1.00 58.09 17 THR D N 1
ATOM 4392 C CA . THR D 1 19 ? 3.372 46.867 44.506 1.00 59.10 17 THR D CA 1
ATOM 4393 C C . THR D 1 19 ? 2.070 46.388 45.142 1.00 59.07 17 THR D C 1
ATOM 4394 O O . THR D 1 19 ? 2.047 45.423 45.910 1.00 58.91 17 THR D O 1
ATOM 4398 N N . GLN D 1 20 ? 0.979 47.043 44.782 1.00 59.21 18 GLN D N 1
ATOM 4399 C CA . GLN D 1 20 ? -0.311 46.642 45.296 1.00 60.36 18 GLN D CA 1
ATOM 4400 C C . GLN D 1 20 ? -0.836 45.337 44.690 1.00 58.75 18 GLN D C 1
ATOM 4401 O O . GLN D 1 20 ? -1.488 44.560 45.366 1.00 58.77 18 GLN D O 1
ATOM 4407 N N . LYS D 1 21 ? -0.524 45.080 43.438 1.00 58.07 19 LYS D N 1
ATOM 4408 C CA . LYS D 1 21 ? -0.808 43.771 42.863 1.00 58.36 19 LYS D CA 1
ATOM 4409 C C . LYS D 1 21 ? 0.006 42.662 43.580 1.00 58.58 19 LYS D C 1
ATOM 4410 O O . LYS D 1 21 ? -0.525 41.585 43.905 1.00 58.28 19 LYS D O 1
ATOM 4424 N N . ALA D 1 23 ? 1.208 42.747 46.612 1.00 56.68 21 ALA D N 1
ATOM 4425 C CA . ALA D 1 23 ? 0.725 42.632 47.989 1.00 57.22 21 ALA D CA 1
ATOM 4426 C C . ALA D 1 23 ? -0.531 41.747 48.081 1.00 57.43 21 ALA D C 1
ATOM 4427 O O . ALA D 1 23 ? -0.654 40.898 48.953 1.00 57.09 21 ALA D O 1
ATOM 4429 N N . GLN D 1 24 ? -1.451 41.978 47.156 1.00 58.39 22 GLN D N 1
ATOM 4430 C CA . GLN D 1 24 ? -2.679 41.237 47.044 1.00 59.49 22 GLN D CA 1
ATOM 4431 C C . GLN D 1 24 ? -2.420 39.762 46.691 1.00 59.18 22 GLN D C 1
ATOM 4432 O O . GLN D 1 24 ? -2.930 38.896 47.382 1.00 59.79 22 GLN D O 1
ATOM 4438 N N . LEU D 1 25 ? -1.629 39.479 45.648 1.00 58.60 23 LEU D N 1
ATOM 4439 C CA . LEU D 1 25 ? -1.321 38.087 45.272 1.00 59.19 23 LEU D CA 1
ATOM 4440 C C . LEU D 1 25 ? -0.602 37.361 46.402 1.00 58.07 23 LEU D C 1
ATOM 4441 O O . LEU D 1 25 ? -0.917 36.235 46.773 1.00 57.14 23 LEU D O 1
ATOM 4446 N N . SER D 1 26 ? 0.388 38.038 46.942 1.00 56.98 24 SER D N 1
ATOM 4447 C CA . SER D 1 26 ? 1.216 37.446 47.964 1.00 56.71 24 SER D CA 1
ATOM 4448 C C . SER D 1 26 ? 0.427 37.141 49.272 1.00 56.82 24 SER D C 1
ATOM 4449 O O . SER D 1 26 ? 0.640 36.089 49.921 1.00 55.48 24 SER D O 1
ATOM 4452 N N . LYS D 1 27 ? -0.510 38.032 49.630 1.00 56.26 25 LYS D N 1
ATOM 4453 C CA . LYS D 1 27 ? -1.370 37.783 50.789 1.00 56.48 25 LYS D CA 1
ATOM 4454 C C . LYS D 1 27 ? -2.255 36.549 50.521 1.00 55.76 25 LYS D C 1
ATOM 4455 O O . LYS D 1 27 ? -2.318 35.646 51.335 1.00 56.79 25 LYS D O 1
ATOM 4461 N N . ALA D 1 28 ? -2.910 36.521 49.374 1.00 54.95 26 ALA D N 1
ATOM 4462 C CA . ALA D 1 28 ? -3.797 35.427 48.993 1.00 55.26 26 ALA D CA 1
ATOM 4463 C C . ALA D 1 28 ? -3.069 34.083 48.972 1.00 55.94 26 ALA D C 1
ATOM 4464 O O . ALA D 1 28 ? -3.587 33.076 49.472 1.00 55.76 26 ALA D O 1
ATOM 4466 N N . LEU D 1 29 ? -1.885 34.067 48.371 1.00 55.82 27 LEU D N 1
ATOM 4467 C CA . LEU D 1 29 ? -1.105 32.854 48.281 1.00 57.26 27 LEU D CA 1
ATOM 4468 C C . LEU D 1 29 ? -0.663 32.354 49.660 1.00 57.95 27 LEU D C 1
ATOM 4469 O O . LEU D 1 29 ? -0.875 31.189 49.992 1.00 58.04 27 LEU D O 1
ATOM 4474 N N . TRP D 1 30 ? -0.046 33.240 50.450 1.00 58.67 28 TRP D N 1
ATOM 4475 C CA . TRP D 1 30 ? 0.402 32.897 51.785 1.00 58.81 28 TRP D CA 1
ATOM 4476 C C . TRP D 1 30 ? -0.752 32.430 52.682 1.00 59.34 28 TRP D C 1
ATOM 4477 O O . TRP D 1 30 ? -0.594 31.440 53.426 1.00 58.98 28 TRP D O 1
ATOM 4488 N N . LYS D 1 31 ? -1.889 33.143 52.659 1.00 58.95 29 LYS D N 1
ATOM 4489 C CA . LYS D 1 31 ? -3.018 32.757 53.549 1.00 58.54 29 LYS D CA 1
ATOM 4490 C C . LYS D 1 31 ? -3.594 31.393 53.177 1.00 57.82 29 LYS D C 1
ATOM 4491 O O . LYS D 1 31 ? -4.067 30.660 54.028 1.00 58.24 29 LYS D O 1
ATOM 4497 N N . SER D 1 32 ? -3.544 31.054 51.900 1.00 57.63 30 SER D N 1
ATOM 4498 C CA . SER D 1 32 ? -3.932 29.733 51.450 1.00 58.48 30 SER D CA 1
ATOM 4499 C C . SER D 1 32 ? -3.001 28.672 52.040 1.00 58.57 30 SER D C 1
ATOM 4500 O O . SER D 1 32 ? -3.459 27.730 52.662 1.00 59.80 30 SER D O 1
ATOM 4503 N N . ILE D 1 33 ? -1.702 28.873 51.888 1.00 58.37 31 ILE D N 1
ATOM 4504 C CA . ILE D 1 33 ? -0.697 27.958 52.395 1.00 58.12 31 ILE D CA 1
ATOM 4505 C C . ILE D 1 33 ? -0.692 27.865 53.905 1.00 58.21 31 ILE D C 1
ATOM 4506 O O . ILE D 1 33 ? -0.560 26.783 54.462 1.00 58.33 31 ILE D O 1
ATOM 4511 N N . GLU D 1 34 ? -0.816 29.004 54.565 1.00 58.70 32 GLU D N 1
ATOM 4512 C CA . GLU D 1 34 ? -0.868 29.047 56.009 1.00 59.29 32 GLU D CA 1
ATOM 4513 C C . GLU D 1 34 ? -2.048 28.239 56.532 1.00 59.91 32 GLU D C 1
ATOM 4514 O O . GLU D 1 34 ? -1.914 27.518 57.522 1.00 59.61 32 GLU D O 1
ATOM 4520 N N . LYS D 1 35 ? -3.194 28.355 55.867 1.00 60.52 33 LYS D N 1
ATOM 4521 C CA . LYS D 1 35 ? -4.373 27.579 56.265 1.00 61.75 33 LYS D CA 1
ATOM 4522 C C . LYS D 1 35 ? -4.145 26.061 56.146 1.00 60.98 33 LYS D C 1
ATOM 4523 O O . LYS D 1 35 ? -4.444 25.334 57.061 1.00 60.54 33 LYS D O 1
ATOM 4529 N N . ASP D 1 36 ? -3.613 25.593 55.020 1.00 61.02 34 ASP D N 1
ATOM 4530 C CA . ASP D 1 36 ? -3.379 24.156 54.822 1.00 61.03 34 ASP D CA 1
ATOM 4531 C C . ASP D 1 36 ? -2.298 23.632 55.770 1.00 61.11 34 ASP D C 1
ATOM 4532 O O . ASP D 1 36 ? -2.377 22.503 56.263 1.00 61.82 34 ASP D O 1
ATOM 4537 N N . TRP D 1 37 ? -1.298 24.461 56.035 1.00 60.64 35 TRP D N 1
ATOM 4538 C CA . TRP D 1 37 ? -0.199 24.082 56.883 1.00 60.54 35 TRP D CA 1
ATOM 4539 C C . TRP D 1 37 ? -0.699 23.968 58.327 1.00 61.98 35 TRP D C 1
ATOM 4540 O O . TRP D 1 37 ? -0.299 23.061 59.062 1.00 62.43 35 TRP D O 1
ATOM 4551 N N . GLN D 1 38 ? -1.569 24.872 58.766 1.00 62.78 36 GLN D N 1
ATOM 4552 C CA . GLN D 1 38 ? -1.991 24.769 60.146 1.00 63.94 36 GLN D CA 1
ATOM 4553 C C . GLN D 1 38 ? -3.039 23.664 60.354 1.00 63.83 36 GLN D C 1
ATOM 4554 O O . GLN D 1 38 ? -3.140 23.096 61.442 1.00 63.86 36 GLN D O 1
ATOM 4560 N N A GLN D 1 39 ? -3.774 23.338 59.297 0.50 63.76 37 GLN D N 1
ATOM 4561 N N B GLN D 1 39 ? -3.795 23.356 59.298 0.50 64.11 37 GLN D N 1
ATOM 4562 C CA A GLN D 1 39 ? -4.646 22.168 59.304 0.50 63.54 37 GLN D CA 1
ATOM 4563 C CA B GLN D 1 39 ? -4.651 22.160 59.244 0.50 64.36 37 GLN D CA 1
ATOM 4564 C C A GLN D 1 39 ? -3.806 20.891 59.429 0.50 63.33 37 GLN D C 1
ATOM 4565 C C B GLN D 1 39 ? -3.794 20.908 59.443 0.50 63.72 37 GLN D C 1
ATOM 4566 O O A GLN D 1 39 ? -4.179 19.967 60.146 0.50 63.58 37 GLN D O 1
ATOM 4567 O O B GLN D 1 39 ? -4.140 20.027 60.224 0.50 63.95 37 GLN D O 1
ATOM 4578 N N . TRP D 1 40 ? -2.662 20.868 58.747 1.00 63.42 38 TRP D N 1
ATOM 4579 C CA . TRP D 1 40 ? -1.713 19.748 58.780 1.00 62.83 38 TRP D CA 1
ATOM 4580 C C . TRP D 1 40 ? -1.139 19.546 60.190 1.00 63.15 38 TRP D C 1
ATOM 4581 O O . TRP D 1 40 ? -1.050 18.415 60.658 1.00 63.44 38 TRP D O 1
ATOM 4592 N N . LEU D 1 41 ? -0.829 20.644 60.881 1.00 63.62 39 LEU D N 1
ATOM 4593 C CA . LEU D 1 41 ? -0.237 20.624 62.229 1.00 64.07 39 LEU D CA 1
ATOM 4594 C C . LEU D 1 41 ? -1.250 20.604 63.389 1.00 64.98 39 LEU D C 1
ATOM 4595 O O . LEU D 1 41 ? -0.868 20.684 64.575 1.00 64.38 39 LEU D O 1
ATOM 4600 N N . LYS D 1 42 ? -2.532 20.526 63.037 1.00 65.92 40 LYS D N 1
ATOM 4601 C CA . LYS D 1 42 ? -3.627 20.512 64.006 1.00 66.90 40 LYS D CA 1
ATOM 4602 C C . LYS D 1 42 ? -3.496 19.389 65.048 1.00 66.86 40 LYS D C 1
ATOM 4603 O O . LYS D 1 42 ? -3.603 19.682 66.236 1.00 67.03 40 LYS D O 1
ATOM 4609 N N . PRO D 1 43 ? -3.261 18.115 64.620 1.00 66.92 41 PRO D N 1
ATOM 4610 C CA . PRO D 1 43 ? -3.047 17.010 65.602 1.00 67.16 41 PRO D CA 1
ATOM 4611 C C . PRO D 1 43 ? -1.848 17.159 66.548 1.00 67.32 41 PRO D C 1
ATOM 4612 O O . PRO D 1 43 ? -1.827 16.551 67.647 1.00 68.18 41 PRO D O 1
ATOM 4616 N N . TYR D 1 44 ? -0.894 17.988 66.156 1.00 66.84 42 TYR D N 1
ATOM 4617 C CA . TYR D 1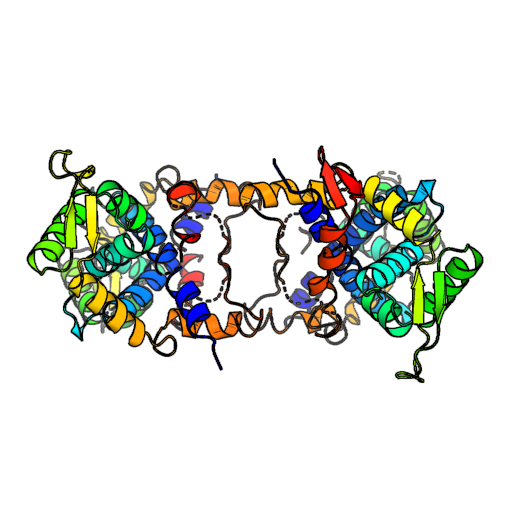 44 ? 0.400 18.058 66.819 1.00 66.55 42 TYR D CA 1
ATOM 4618 C C . TYR D 1 44 ? 0.539 19.300 67.687 1.00 66.78 42 TYR D C 1
ATOM 4619 O O . TYR D 1 44 ? -0.264 20.218 67.634 1.00 66.32 42 TYR D O 1
ATOM 4628 N N . ASP D 1 45 ? 1.600 19.332 68.464 1.00 67.77 43 ASP D N 1
ATOM 4629 C CA . ASP D 1 45 ? 1.829 20.415 69.411 1.00 69.41 43 ASP D CA 1
ATOM 4630 C C . ASP D 1 45 ? 2.260 21.733 68.717 1.00 69.59 43 ASP D C 1
ATOM 4631 O O . ASP D 1 45 ? 2.042 22.836 69.253 1.00 70.72 43 ASP D O 1
ATOM 4636 N N . LEU D 1 46 ? 2.783 21.609 67.494 1.00 68.77 44 LEU D N 1
ATOM 4637 C CA . LEU D 1 46 ? 3.532 22.663 66.833 1.00 66.83 44 LEU D CA 1
ATOM 4638 C C . LEU D 1 46 ? 2.706 23.718 66.114 1.00 65.73 44 LEU D C 1
ATOM 4639 O O . LEU D 1 46 ? 1.670 23.428 65.493 1.00 65.51 44 LEU D O 1
ATOM 4644 N N . ASN D 1 47 ? 3.203 24.950 66.196 1.00 63.91 45 ASN D N 1
ATOM 4645 C CA . ASN D 1 47 ? 2.750 26.016 65.347 1.00 62.41 45 ASN D CA 1
ATOM 4646 C C . ASN D 1 47 ? 3.634 26.051 64.084 1.00 61.82 45 ASN D C 1
ATOM 4647 O O . ASN D 1 47 ? 4.640 25.329 63.995 1.00 61.51 45 ASN D O 1
ATOM 4652 N N . ILE D 1 48 ? 3.264 26.882 63.111 1.00 60.83 46 ILE D N 1
ATOM 4653 C CA . ILE D 1 48 ? 3.941 26.882 61.826 1.00 59.46 46 ILE D CA 1
ATOM 4654 C C . ILE D 1 48 ? 5.434 27.162 61.998 1.00 59.65 46 ILE D C 1
ATOM 4655 O O . ILE D 1 48 ? 6.277 26.448 61.448 1.00 59.16 46 ILE D O 1
ATOM 4660 N N . ASN D 1 49 ? 5.762 28.192 62.773 1.00 59.73 47 ASN D N 1
ATOM 4661 C CA . ASN D 1 49 ? 7.161 28.511 63.024 1.00 60.16 47 ASN D CA 1
ATOM 4662 C C . ASN D 1 49 ? 7.961 27.409 63.732 1.00 59.99 47 ASN D C 1
ATOM 4663 O O . ASN D 1 49 ? 9.158 27.284 63.477 1.00 60.41 47 ASN D O 1
ATOM 4668 N N . GLU D 1 50 ? 7.315 26.608 64.582 1.00 58.52 48 GLU D N 1
ATOM 4669 C CA . GLU D 1 50 ? 8.007 25.483 65.196 1.00 58.74 48 GLU D CA 1
ATOM 4670 C C . GLU D 1 50 ? 8.235 24.328 64.204 1.00 57.24 48 GLU D C 1
ATOM 4671 O O . GLU D 1 50 ? 9.303 23.706 64.216 1.00 56.99 48 GLU D O 1
ATOM 4677 N N . HIS D 1 51 ? 7.263 24.065 63.332 1.00 55.48 49 HIS D N 1
ATOM 4678 C CA . HIS D 1 51 ? 7.470 23.079 62.275 1.00 53.86 49 HIS D CA 1
ATOM 4679 C C . HIS D 1 51 ? 8.606 23.514 61.326 1.00 53.68 49 HIS D C 1
ATOM 4680 O O . HIS D 1 51 ? 9.455 22.698 60.926 1.00 53.24 49 HIS D O 1
ATOM 4687 N N . HIS D 1 52 ? 8.624 24.803 60.994 1.00 52.98 50 HIS D N 1
ATOM 4688 C CA . HIS D 1 52 ? 9.634 25.364 60.121 1.00 52.76 50 HIS D CA 1
ATOM 4689 C C . HIS D 1 52 ? 11.039 25.276 60.752 1.00 52.87 50 HIS D C 1
ATOM 4690 O O . HIS D 1 52 ? 12.006 24.902 60.090 1.00 52.94 50 HIS D O 1
ATOM 4697 N N . ILE D 1 53 ? 11.155 25.576 62.036 1.00 53.15 51 ILE D N 1
ATOM 4698 C CA . ILE D 1 53 ? 12.432 25.359 62.742 1.00 53.56 51 ILE D CA 1
ATOM 4699 C C . ILE D 1 53 ? 12.892 23.898 62.598 1.00 53.46 51 ILE D C 1
ATOM 4700 O O . ILE D 1 53 ? 14.023 23.659 62.172 1.00 53.19 51 ILE D O 1
ATOM 4705 N N . LEU D 1 54 ? 12.008 22.942 62.925 1.00 53.40 52 LEU D N 1
ATOM 4706 C CA . LEU D 1 54 ? 12.291 21.501 62.769 1.00 53.68 52 LEU D CA 1
ATOM 4707 C C . LEU D 1 54 ? 12.771 21.154 61.353 1.00 54.28 52 LEU D C 1
ATOM 4708 O O . LEU D 1 54 ? 13.782 20.479 61.177 1.00 53.83 52 LEU D O 1
ATOM 4713 N N . TRP D 1 55 ? 12.028 21.624 60.354 1.00 54.90 53 TRP D N 1
ATOM 4714 C CA . TRP D 1 55 ? 12.374 21.426 58.962 1.00 56.40 53 TRP D CA 1
ATOM 4715 C C . TRP D 1 55 ? 13.781 21.915 58.595 1.00 55.49 53 TRP D C 1
ATOM 4716 O O . TRP D 1 55 ? 14.518 21.225 57.884 1.00 55.12 53 TRP D O 1
ATOM 4727 N N . ILE D 1 56 ? 14.158 23.091 59.082 1.00 54.57 54 ILE D N 1
ATOM 4728 C CA . ILE D 1 56 ? 15.483 23.624 58.791 1.00 54.21 54 ILE D CA 1
ATOM 4729 C C . ILE D 1 56 ? 16.589 22.806 59.471 1.00 55.33 54 ILE D C 1
ATOM 4730 O O . ILE D 1 56 ? 17.587 22.465 58.822 1.00 55.26 54 ILE D O 1
ATOM 4735 N N . ALA D 1 57 ? 16.395 22.466 60.752 1.00 55.98 55 ALA D N 1
ATOM 4736 C CA . ALA D 1 57 ? 17.295 21.562 61.468 1.00 56.94 55 ALA D CA 1
ATOM 4737 C C . ALA D 1 57 ? 17.500 20.250 60.714 1.00 57.54 55 ALA D C 1
ATOM 4738 O O . ALA D 1 57 ? 18.619 19.779 60.575 1.00 57.57 55 ALA D O 1
ATOM 4740 N N . TYR D 1 58 ? 16.412 19.679 60.222 1.00 59.07 56 TYR D N 1
ATOM 4741 C CA . TYR D 1 58 ? 16.435 18.451 59.443 1.00 61.03 56 TYR D CA 1
ATOM 4742 C C . TYR D 1 58 ? 17.227 18.546 58.142 1.00 61.65 56 TYR D C 1
ATOM 4743 O O . TYR D 1 58 ? 18.016 17.664 57.840 1.00 61.93 56 TYR D O 1
ATOM 4752 N N . GLN D 1 59 ? 16.965 19.597 57.365 1.00 62.43 57 GLN D N 1
ATOM 4753 C CA . GLN D 1 59 ? 17.647 19.873 56.094 1.00 63.10 57 GLN D CA 1
ATOM 4754 C C . GLN D 1 59 ? 19.148 20.114 56.244 1.00 62.83 57 GLN D C 1
ATOM 4755 O O . GLN D 1 59 ? 19.945 19.616 55.452 1.00 62.48 57 GLN D O 1
ATOM 4761 N N . LEU D 1 60 ? 19.519 20.886 57.257 1.00 62.61 58 LEU D N 1
ATOM 4762 C CA . LEU D 1 60 ? 20.892 21.314 57.425 1.00 62.74 58 LEU D CA 1
ATOM 4763 C C . LEU D 1 60 ? 21.698 20.355 58.284 1.00 63.01 58 LEU D C 1
ATOM 4764 O O . LEU D 1 60 ? 22.916 20.529 58.442 1.00 63.11 58 LEU D O 1
ATOM 4769 N N . ASN D 1 61 ? 21.018 19.345 58.839 1.00 63.46 59 ASN D N 1
ATOM 4770 C CA . ASN D 1 61 ? 21.625 18.395 59.784 1.00 63.08 59 ASN D CA 1
ATOM 4771 C C . ASN D 1 61 ? 22.142 19.068 61.025 1.00 62.54 59 ASN D C 1
ATOM 4772 O O . ASN D 1 61 ? 23.272 18.848 61.425 1.00 62.46 59 ASN D O 1
ATOM 4777 N N . GLY D 1 62 ? 21.295 19.875 61.639 1.00 62.28 60 GLY D N 1
ATOM 4778 C CA . GLY D 1 62 ? 21.734 20.773 62.687 1.00 62.31 60 GLY D CA 1
ATOM 4779 C C . GLY D 1 62 ? 21.888 22.151 62.072 1.00 62.68 60 GLY D C 1
ATOM 4780 O O . GLY D 1 62 ? 22.502 22.311 61.009 1.00 62.44 60 GLY D O 1
ATOM 4781 N N . ALA D 1 63 ? 21.309 23.143 62.737 1.00 62.53 61 ALA D N 1
ATOM 4782 C CA . ALA D 1 63 ? 21.341 24.514 62.260 1.00 62.31 61 ALA D CA 1
ATOM 4783 C C . ALA D 1 63 ? 21.655 25.453 63.423 1.00 62.50 61 ALA D C 1
ATOM 4784 O O . ALA D 1 63 ? 21.196 25.229 64.566 1.00 61.40 61 ALA D O 1
ATOM 4786 N N . SER D 1 64 ? 22.451 26.485 63.120 1.00 62.50 62 SER D N 1
ATOM 4787 C CA . SER D 1 64 ? 22.762 27.562 64.062 1.00 62.87 62 SER D CA 1
ATOM 4788 C C . SER D 1 64 ? 21.501 28.382 64.215 1.00 63.16 62 SER D C 1
ATOM 4789 O O . SER D 1 64 ? 20.646 28.343 63.332 1.00 63.38 62 SER D O 1
ATOM 4792 N N . ILE D 1 65 ? 21.354 29.111 65.318 1.00 63.65 63 ILE D N 1
ATOM 4793 C CA . ILE D 1 65 ? 20.130 29.905 65.490 1.00 64.34 63 ILE D CA 1
ATOM 4794 C C . ILE D 1 65 ? 19.995 31.013 64.435 1.00 64.33 63 ILE D C 1
ATOM 4795 O O . ILE D 1 65 ? 18.884 31.397 64.079 1.00 64.33 63 ILE D O 1
ATOM 4800 N N . SER D 1 66 ? 21.122 31.506 63.924 1.00 64.43 64 SER D N 1
ATOM 4801 C CA . SER D 1 66 ? 21.074 32.509 62.853 1.00 64.60 64 SER D CA 1
ATOM 4802 C C . SER D 1 66 ? 20.672 31.914 61.510 1.00 63.87 64 SER D C 1
ATOM 4803 O O . SER D 1 66 ? 20.019 32.588 60.725 1.00 64.40 64 SER D O 1
ATOM 4806 N N . GLU D 1 67 ? 21.054 30.665 61.250 1.00 63.02 65 GLU D N 1
ATOM 4807 C CA . GLU D 1 67 ? 20.525 29.916 60.106 1.00 62.46 65 GLU D CA 1
ATOM 4808 C C . GLU D 1 67 ? 19.000 29.719 60.193 1.00 61.80 65 GLU D C 1
ATOM 4809 O O . GLU D 1 67 ? 18.302 29.844 59.188 1.00 61.06 65 GLU D O 1
ATOM 4815 N N . ILE D 1 68 ? 18.507 29.400 61.392 1.00 61.10 66 ILE D N 1
ATOM 4816 C CA . ILE D 1 68 ? 17.076 29.257 61.648 1.00 60.71 66 ILE D CA 1
ATOM 4817 C C . ILE D 1 68 ? 16.380 30.603 61.421 1.00 60.60 66 ILE D C 1
ATOM 4818 O O . ILE D 1 68 ? 15.306 30.659 60.817 1.00 60.53 66 ILE D O 1
ATOM 4823 N N . ALA D 1 69 ? 16.998 31.683 61.901 1.00 60.42 67 ALA D N 1
ATOM 4824 C CA . ALA D 1 69 ? 16.480 33.040 61.676 1.00 60.53 67 ALA D CA 1
ATOM 4825 C C . ALA D 1 69 ? 16.393 33.343 60.163 1.00 60.40 67 ALA D C 1
ATOM 4826 O O . ALA D 1 69 ? 15.321 33.672 59.653 1.00 59.58 67 ALA D O 1
ATOM 4828 N N . LYS D 1 70 ? 17.523 33.178 59.472 1.00 60.36 68 LYS D N 1
ATOM 4829 C CA . LYS D 1 70 ? 17.645 33.405 58.044 1.00 60.96 68 LYS D CA 1
ATOM 4830 C C . LYS D 1 70 ? 16.674 32.568 57.212 1.00 61.32 68 LYS D C 1
ATOM 4831 O O . LYS D 1 70 ? 15.816 33.119 56.515 1.00 61.37 68 LYS D O 1
ATOM 4837 N N . PHE D 1 71 ? 16.817 31.249 57.279 1.00 61.14 69 PHE D N 1
ATOM 4838 C CA . PHE D 1 71 ? 16.035 30.369 56.436 1.00 61.57 69 PHE D CA 1
ATOM 4839 C C . PHE D 1 71 ? 14.554 30.280 56.831 1.00 62.37 69 PHE D C 1
ATOM 4840 O O . PHE D 1 71 ? 13.703 30.008 55.978 1.00 62.60 69 PHE D O 1
ATOM 4848 N N . GLY D 1 72 ? 14.246 30.527 58.103 1.00 62.83 70 GLY D N 1
ATOM 4849 C CA . GLY D 1 72 ? 12.875 30.417 58.597 1.00 63.67 70 GLY D CA 1
ATOM 4850 C C . GLY D 1 72 ? 12.062 31.696 58.501 1.00 64.42 70 GLY D C 1
ATOM 4851 O O . GLY D 1 72 ? 10.866 31.689 58.759 1.00 63.69 70 GLY D O 1
ATOM 4852 N N . VAL D 1 73 ? 12.722 32.787 58.129 1.00 66.05 71 VAL D N 1
ATOM 4853 C CA . VAL D 1 73 ? 12.085 34.087 57.961 1.00 68.49 71 VAL D CA 1
ATOM 4854 C C . VAL D 1 73 ? 11.492 34.541 59.308 1.00 70.46 71 VAL D C 1
ATOM 4855 O O . VAL D 1 73 ? 10.259 34.597 59.482 1.00 70.92 71 VAL D O 1
ATOM 4867 N N . HIS D 1 75 ? 13.018 36.847 63.220 1.00 76.35 73 HIS D N 1
ATOM 4868 C CA . HIS D 1 75 ? 14.126 37.383 64.042 1.00 77.31 73 HIS D CA 1
ATOM 4869 C C . HIS D 1 75 ? 14.950 36.271 64.699 1.00 77.13 73 HIS D C 1
ATOM 4870 O O . HIS D 1 75 ? 14.459 35.144 64.874 1.00 76.68 73 HIS D O 1
ATOM 4877 N N . VAL D 1 76 ? 16.193 36.599 65.065 1.00 77.35 74 VAL D N 1
ATOM 4878 C CA . VAL D 1 76 ? 16.995 35.724 65.937 1.00 77.71 74 VAL D CA 1
ATOM 4879 C C . VAL D 1 76 ? 16.310 35.554 67.300 1.00 77.39 74 VAL D C 1
ATOM 4880 O O . VAL D 1 76 ? 16.572 34.587 68.010 1.00 77.32 74 VAL D O 1
ATOM 4884 N N . SER D 1 77 ? 15.434 36.500 67.638 1.00 77.27 75 SER D N 1
ATOM 4885 C CA . SER D 1 77 ? 14.656 36.465 68.873 1.00 77.48 75 SER D CA 1
ATOM 4886 C C . SER D 1 77 ? 13.599 35.362 68.841 1.00 77.01 75 SER D C 1
ATOM 4887 O O . SER D 1 77 ? 13.459 34.604 69.781 1.00 77.26 75 SER D O 1
ATOM 4890 N N . THR D 1 78 ? 12.867 35.263 67.748 1.00 76.87 76 THR D N 1
ATOM 4891 C CA . THR D 1 78 ? 11.843 34.235 67.609 1.00 76.53 76 THR D CA 1
ATOM 4892 C C . THR D 1 78 ? 12.501 32.871 67.483 1.00 76.38 76 THR D C 1
ATOM 4893 O O . THR D 1 78 ? 11.962 31.862 67.949 1.00 76.57 76 THR D O 1
ATOM 4897 N N . ALA D 1 79 ? 13.666 32.868 66.834 1.00 75.87 77 ALA D N 1
ATOM 4898 C CA . ALA D 1 79 ? 14.415 31.660 66.524 1.00 75.25 77 ALA D CA 1
ATOM 4899 C C . ALA D 1 79 ? 15.032 31.036 67.785 1.00 74.73 77 ALA D C 1
ATOM 4900 O O . ALA D 1 79 ? 14.842 29.849 68.037 1.00 74.38 77 ALA D O 1
ATOM 4902 N N . PHE D 1 80 ? 15.761 31.832 68.563 1.00 74.13 78 PHE D N 1
ATOM 4903 C CA . PHE D 1 80 ? 16.288 31.371 69.850 1.00 74.19 78 PHE D CA 1
ATOM 4904 C C . PHE D 1 80 ? 15.156 30.981 70.818 1.00 73.84 78 PHE D C 1
ATOM 4905 O O . PHE D 1 80 ? 15.227 29.967 71.505 1.00 73.45 78 PHE D O 1
ATOM 4913 N N . ASN D 1 81 ? 14.111 31.798 70.829 1.00 73.80 79 ASN D N 1
ATOM 4914 C CA . ASN D 1 81 ? 12.933 31.613 71.660 1.00 73.62 79 ASN D CA 1
ATOM 4915 C C . ASN D 1 81 ? 12.126 30.347 71.352 1.00 73.38 79 ASN D C 1
ATOM 4916 O O . ASN D 1 81 ? 11.811 29.578 72.252 1.00 72.83 79 ASN D O 1
ATOM 4921 N N . PHE D 1 82 ? 11.767 30.149 70.083 1.00 73.39 80 PHE D N 1
ATOM 4922 C CA . PHE D 1 82 ? 10.963 28.985 69.706 1.00 73.42 80 PHE D CA 1
ATOM 4923 C C . PHE D 1 82 ? 11.773 27.694 69.822 1.00 73.01 80 PHE D C 1
ATOM 4924 O O . PHE D 1 82 ? 11.221 26.636 70.116 1.00 73.03 80 PHE D O 1
ATOM 4932 N N . SER D 1 83 ? 13.080 27.799 69.596 1.00 72.49 81 SER D N 1
ATOM 4933 C CA . SER D 1 83 ? 14.005 26.685 69.781 1.00 72.21 81 SER D CA 1
ATOM 4934 C C . SER D 1 83 ? 14.020 26.228 71.243 1.00 72.15 81 SER D C 1
ATOM 4935 O O . SER D 1 83 ? 13.923 25.027 71.515 1.00 72.32 81 SER D O 1
ATOM 4938 N N . LYS D 1 84 ? 14.141 27.190 72.166 1.00 71.77 82 LYS D N 1
ATOM 4939 C CA . LYS D 1 84 ? 14.094 26.931 73.613 1.00 71.26 82 LYS D CA 1
ATOM 4940 C C . LYS D 1 84 ? 12.792 26.228 74.003 1.00 71.05 82 LYS D C 1
ATOM 4941 O O . LYS D 1 84 ? 12.821 25.238 74.725 1.00 70.71 82 LYS D O 1
ATOM 4947 N N . LYS D 1 85 ? 11.664 26.724 73.491 1.00 70.94 83 LYS D N 1
ATOM 4948 C CA . LYS D 1 85 ? 10.371 26.050 73.651 1.00 71.16 83 LYS D CA 1
ATOM 4949 C C . LYS D 1 85 ? 10.469 24.592 73.210 1.00 70.15 83 LYS D C 1
ATOM 4950 O O . LYS D 1 85 ? 10.041 23.689 73.937 1.00 70.12 83 LYS D O 1
ATOM 4956 N N . LEU D 1 86 ? 11.078 24.377 72.042 1.00 69.14 84 LEU D N 1
ATOM 4957 C CA . LEU D 1 86 ? 11.160 23.049 71.423 1.00 68.37 84 LEU D CA 1
ATOM 4958 C C . LEU D 1 86 ? 12.064 22.057 72.166 1.00 67.99 84 LEU D C 1
ATOM 4959 O O . LEU D 1 86 ? 11.755 20.858 72.240 1.00 67.35 84 LEU D O 1
ATOM 4964 N N . GLU D 1 87 ? 13.174 22.573 72.691 1.00 67.78 85 GLU D N 1
ATOM 4965 C CA . GLU D 1 87 ? 14.124 21.797 73.466 1.00 68.35 85 GLU D CA 1
ATOM 4966 C C . GLU D 1 87 ? 13.481 21.262 74.757 1.00 68.41 85 GLU D C 1
ATOM 4967 O O . GLU D 1 87 ? 13.887 20.229 75.282 1.00 68.13 85 GLU D O 1
ATOM 4973 N N . GLU D 1 88 ? 12.473 21.980 75.243 1.00 68.70 86 GLU D N 1
ATOM 4974 C CA . GLU D 1 88 ? 11.833 21.670 76.516 1.00 69.20 86 GLU D CA 1
ATOM 4975 C C . GLU D 1 88 ? 10.623 20.743 76.347 1.00 68.52 86 GLU D C 1
ATOM 4976 O O . GLU D 1 88 ? 10.117 20.191 77.338 1.00 68.44 86 GLU D O 1
ATOM 4982 N N . ARG D 1 89 ? 10.195 20.550 75.097 1.00 67.10 87 ARG D N 1
ATOM 4983 C CA . ARG D 1 89 ? 9.255 19.486 74.757 1.00 66.42 87 ARG D CA 1
ATOM 4984 C C . ARG D 1 89 ? 10.008 18.229 74.327 1.00 65.39 87 ARG D C 1
ATOM 4985 O O . ARG D 1 89 ? 9.378 17.154 74.152 1.00 64.93 87 ARG D O 1
ATOM 4993 N N . GLY D 1 90 ? 11.373 18.365 74.291 1.00 64.28 88 GLY D N 1
ATOM 4994 C CA . GLY D 1 90 ? 12.237 17.280 73.833 1.00 63.87 88 GLY D CA 1
ATOM 4995 C C . GLY D 1 90 ? 12.150 16.944 72.349 1.00 63.86 88 GLY D C 1
ATOM 4996 O O . GLY D 1 90 ? 12.226 15.767 71.982 1.00 63.84 88 GLY D O 1
ATOM 4997 N N . TYR D 1 91 ? 11.975 17.958 71.493 1.00 63.39 89 TYR D N 1
ATOM 4998 C CA . TYR D 1 91 ? 12.052 17.753 70.038 1.00 62.85 89 TYR D CA 1
ATOM 4999 C C . TYR D 1 91 ? 13.386 18.204 69.468 1.00 61.80 89 TYR D C 1
ATOM 5000 O O . TYR D 1 91 ? 13.750 17.803 68.370 1.00 61.23 89 TYR D O 1
ATOM 5009 N N . LEU D 1 92 ? 14.106 19.024 70.231 1.00 60.96 90 LEU D N 1
ATOM 5010 C CA . LEU D 1 92 ? 15.318 19.678 69.765 1.00 60.50 90 LEU D CA 1
ATOM 5011 C C . LEU D 1 92 ? 16.440 19.623 70.803 1.00 60.77 90 LEU D C 1
ATOM 5012 O O . LEU D 1 92 ? 16.180 19.659 71.997 1.00 60.57 90 LEU D O 1
ATOM 5017 N N . ARG D 1 93 ? 17.686 19.543 70.340 1.00 61.17 91 ARG D N 1
ATOM 5018 C CA . ARG D 1 93 ? 18.843 19.557 71.223 1.00 61.75 91 ARG D CA 1
ATOM 5019 C C . ARG D 1 93 ? 19.847 20.662 70.877 1.00 62.58 91 ARG D C 1
ATOM 5020 O O . ARG D 1 93 ? 20.091 20.944 69.692 1.00 62.85 91 ARG D O 1
ATOM 5028 N N . PHE D 1 94 ? 20.445 21.253 71.915 1.00 63.50 92 PHE D N 1
ATOM 5029 C CA . PHE D 1 94 ? 21.422 22.340 71.777 1.00 64.48 92 PHE D CA 1
ATOM 5030 C C . PHE D 1 94 ? 22.885 21.878 71.769 1.00 64.97 92 PHE D C 1
ATOM 5031 O O . PHE D 1 94 ? 23.230 20.873 72.374 1.00 65.05 92 PHE D O 1
ATOM 5039 N N . SER D 1 95 ? 23.726 22.619 71.055 1.00 66.12 93 SER D N 1
ATOM 5040 C CA . SER D 1 95 ? 25.156 22.321 70.932 1.00 67.19 93 SER D CA 1
ATOM 5041 C C . SER D 1 95 ? 26.033 23.569 71.058 1.00 67.95 93 SER D C 1
ATOM 5042 O O . SER D 1 95 ? 25.540 24.698 70.937 1.00 68.49 93 SER D O 1
ATOM 5045 N N . LYS D 1 96 ? 27.327 23.357 71.300 1.00 68.37 94 LYS D N 1
ATOM 5046 C CA . LYS D 1 96 ? 28.338 24.413 71.147 1.00 68.84 94 LYS D CA 1
ATOM 5047 C C . LYS D 1 96 ? 29.373 24.050 70.073 1.00 68.92 94 LYS D C 1
ATOM 5048 O O . LYS D 1 96 ? 29.073 23.296 69.131 1.00 68.90 94 LYS D O 1
ATOM 5054 N N . THR D 1 104 ? 25.508 28.786 68.548 1.00 63.18 102 THR D N 1
ATOM 5055 C CA . THR D 1 104 ? 24.926 27.562 69.088 1.00 63.02 102 THR D CA 1
ATOM 5056 C C . THR D 1 104 ? 24.009 26.897 68.056 1.00 62.92 102 THR D C 1
ATOM 5057 O O . THR D 1 104 ? 23.228 27.574 67.389 1.00 63.33 102 THR D O 1
ATOM 5061 N N . TYR D 1 105 ? 24.112 25.575 67.925 1.00 62.57 103 TYR D N 1
ATOM 5062 C CA . TYR D 1 105 ? 23.290 24.816 66.974 1.00 61.78 103 TYR D CA 1
ATOM 5063 C C . TYR D 1 105 ? 22.067 24.152 67.625 1.00 61.10 103 TYR D C 1
ATOM 5064 O O . TYR D 1 105 ? 21.952 24.111 68.856 1.00 61.18 103 TYR D O 1
ATOM 5073 N N . VAL D 1 106 ? 21.159 23.661 66.776 1.00 60.39 104 VAL D N 1
ATOM 5074 C CA . VAL D 1 106 ? 19.982 22.869 67.166 1.00 59.64 104 VAL D CA 1
ATOM 5075 C C . VAL D 1 106 ? 19.790 21.659 66.239 1.00 58.85 104 VAL D C 1
ATOM 5076 O O . VAL D 1 106 ? 20.174 21.688 65.068 1.00 58.17 104 VAL D O 1
ATOM 5080 N N . GLN D 1 107 ? 19.189 20.604 66.790 1.00 58.38 105 GLN D N 1
ATOM 5081 C CA . GLN D 1 107 ? 19.081 19.307 66.127 1.00 57.69 105 GLN D CA 1
ATOM 5082 C C . GLN D 1 107 ? 17.859 18.535 66.569 1.00 56.90 105 GLN D C 1
ATOM 5083 O O . GLN D 1 107 ? 17.473 18.577 67.733 1.00 56.44 105 GLN D O 1
ATOM 5089 N N . LEU D 1 108 ? 17.277 17.797 65.635 1.00 56.20 106 LEU D N 1
ATOM 5090 C CA . LEU D 1 108 ? 16.155 16.945 65.951 1.00 55.58 106 LEU D CA 1
ATOM 5091 C C . LEU D 1 108 ? 16.610 15.852 66.883 1.00 55.26 106 LEU D C 1
ATOM 5092 O O . LEU D 1 108 ? 17.655 15.228 66.681 1.00 55.29 106 LEU D O 1
ATOM 5097 N N . THR D 1 109 ? 15.820 15.654 67.927 1.00 55.00 107 THR D N 1
ATOM 5098 C CA . THR D 1 109 ? 15.960 14.496 68.790 1.00 54.74 107 THR D CA 1
ATOM 5099 C C . THR D 1 109 ? 15.167 13.350 68.142 1.00 55.17 107 THR D C 1
ATOM 5100 O O . THR D 1 109 ? 14.487 13.550 67.107 1.00 54.89 107 THR D O 1
ATOM 5104 N N . GLU D 1 110 ? 15.282 12.160 68.720 1.00 55.33 108 GLU D N 1
ATOM 5105 C CA . GLU D 1 110 ? 14.537 10.988 68.270 1.00 56.53 108 GLU D CA 1
ATOM 5106 C C . GLU D 1 110 ? 13.032 11.264 68.277 1.00 56.51 108 GLU D C 1
ATOM 5107 O O . GLU D 1 110 ? 12.311 10.803 67.390 1.00 56.52 108 GLU D O 1
ATOM 5113 N N . GLU D 1 111 ? 12.582 12.044 69.266 1.00 57.01 109 GLU D N 1
ATOM 5114 C CA . GLU D 1 111 ? 11.187 12.510 69.365 1.00 57.47 109 GLU D CA 1
ATOM 5115 C C . GLU D 1 111 ? 10.859 13.531 68.285 1.00 56.84 109 GLU D C 1
ATOM 5116 O O . GLU D 1 111 ? 9.780 13.486 67.679 1.00 56.95 109 GLU D O 1
ATOM 5122 N N . GLY D 1 112 ? 11.774 14.478 68.081 1.00 56.61 110 GLY D N 1
ATOM 5123 C CA . GLY D 1 112 ? 11.650 15.474 67.022 1.00 55.74 110 GLY D CA 1
ATOM 5124 C C . GLY D 1 112 ? 11.487 14.790 65.678 1.00 55.61 110 GLY D C 1
ATOM 5125 O O . GLY D 1 112 ? 10.536 15.053 64.949 1.00 55.09 110 GLY D O 1
ATOM 5126 N N . THR D 1 113 ? 12.415 13.885 65.385 1.00 55.81 111 THR D N 1
ATOM 5127 C CA . THR D 1 113 ? 12.437 13.090 64.163 1.00 56.33 111 THR D CA 1
ATOM 5128 C C . THR D 1 113 ? 11.140 12.298 63.960 1.00 56.60 111 THR D C 1
ATOM 5129 O O . THR D 1 113 ? 10.592 12.291 62.867 1.00 56.51 111 THR D O 1
ATOM 5133 N N . GLU D 1 114 ? 10.653 11.644 65.022 1.00 57.31 112 GLU D N 1
ATOM 5134 C CA . GLU D 1 114 ? 9.376 10.913 64.992 1.00 57.45 112 GLU D CA 1
ATOM 5135 C C . GLU D 1 114 ? 8.177 11.819 64.659 1.00 57.38 112 GLU D C 1
ATOM 5136 O O . GLU D 1 114 ? 7.369 11.483 63.783 1.00 57.17 112 GLU D O 1
ATOM 5142 N N . VAL D 1 115 ? 8.059 12.952 65.354 1.00 57.56 113 VAL D N 1
ATOM 5143 C CA . VAL D 1 115 ? 6.976 13.901 65.076 1.00 58.29 113 VAL D CA 1
ATOM 5144 C C . VAL D 1 115 ? 7.171 14.484 63.681 1.00 58.40 113 VAL D C 1
ATOM 5145 O O . VAL D 1 115 ? 6.195 14.753 63.000 1.00 58.57 113 VAL D O 1
ATOM 5149 N N . PHE D 1 116 ? 8.431 14.636 63.258 1.00 58.78 114 PHE D N 1
ATOM 5150 C CA . PHE D 1 116 ? 8.767 15.142 61.916 1.00 58.99 114 PHE D CA 1
ATOM 5151 C C . PHE D 1 116 ? 8.370 14.149 60.819 1.00 59.45 114 PHE D C 1
ATOM 5152 O O . PHE D 1 116 ? 7.650 14.523 59.878 1.00 59.32 114 PHE D O 1
ATOM 5160 N N A TRP D 1 117 ? 8.838 12.906 60.948 0.50 59.46 115 TRP D N 1
ATOM 5161 N N B TRP D 1 117 ? 8.813 12.897 60.917 0.50 59.67 115 TRP D N 1
ATOM 5162 C CA A TRP D 1 117 ? 8.505 11.838 60.004 0.50 59.63 115 TRP D CA 1
ATOM 5163 C CA B TRP D 1 117 ? 8.436 11.927 59.883 0.50 60.02 115 TRP D CA 1
ATOM 5164 C C A TRP D 1 117 ? 6.978 11.625 59.878 0.50 59.99 115 TRP D C 1
ATOM 5165 C C B TRP D 1 117 ? 6.940 11.570 59.857 0.50 60.22 115 TRP D C 1
ATOM 5166 O O A TRP D 1 117 ? 6.449 11.513 58.764 0.50 59.94 115 TRP D O 1
ATOM 5167 O O B TRP D 1 117 ? 6.385 11.303 58.783 0.50 60.21 115 TRP D O 1
ATOM 5188 N N . SER D 1 118 ? 6.275 11.608 61.011 1.00 60.10 116 SER D N 1
ATOM 5189 C CA . SER D 1 118 ? 4.833 11.335 61.017 1.00 60.57 116 SER D CA 1
ATOM 5190 C C . SER D 1 118 ? 4.054 12.417 60.257 1.00 60.41 116 SER D C 1
ATOM 5191 O O . SER D 1 118 ? 3.148 12.094 59.474 1.00 61.18 116 SER D O 1
ATOM 5194 N N . LEU D 1 119 ? 4.442 13.683 60.422 1.00 59.64 117 LEU D N 1
ATOM 5195 C CA . LEU D 1 119 ? 3.903 14.764 59.561 1.00 58.24 117 LEU D CA 1
ATOM 5196 C C . LEU D 1 119 ? 4.106 14.457 58.091 1.00 58.61 117 LEU D C 1
ATOM 5197 O O . LEU D 1 119 ? 3.178 14.557 57.299 1.00 58.80 117 LEU D O 1
ATOM 5202 N N . LEU D 1 120 ? 5.309 14.051 57.720 1.00 59.54 118 LEU D N 1
ATOM 5203 C CA . LEU D 1 120 ? 5.595 13.768 56.314 1.00 60.96 118 LEU D CA 1
ATOM 5204 C C . LEU D 1 120 ? 4.775 12.605 55.740 1.00 62.08 118 LEU D C 1
ATOM 5205 O O . LEU D 1 120 ? 4.435 12.607 54.560 1.00 62.52 118 LEU D O 1
ATOM 5210 N N . GLU D 1 121 ? 4.447 11.626 56.586 1.00 63.42 119 GLU D N 1
ATOM 5211 C CA . GLU D 1 121 ? 3.571 10.514 56.205 1.00 64.10 119 GLU D CA 1
ATOM 5212 C C . GLU D 1 121 ? 2.100 10.939 56.032 1.00 64.52 119 GLU D C 1
ATOM 5213 O O . GLU D 1 121 ? 1.405 10.412 55.176 1.00 64.67 119 GLU D O 1
ATOM 5219 N N . GLU D 1 122 ? 1.635 11.887 56.845 1.00 64.79 120 GLU D N 1
ATOM 5220 C CA . GLU D 1 122 ? 0.287 12.429 56.730 1.00 64.68 120 GLU D CA 1
ATOM 5221 C C . GLU D 1 122 ? 0.107 13.407 55.572 1.00 64.86 120 GLU D C 1
ATOM 5222 O O . GLU D 1 122 ? -1.014 13.872 55.328 1.00 65.25 120 GLU D O 1
ATOM 5228 N N . PHE D 1 123 ? 1.191 13.738 54.866 1.00 64.56 121 PHE D N 1
ATOM 5229 C CA . PHE D 1 123 ? 1.134 14.751 53.787 1.00 64.12 121 PHE D CA 1
ATOM 5230 C C . PHE D 1 123 ? 0.288 14.271 52.605 1.00 63.67 121 PHE D C 1
ATOM 5231 O O . PHE D 1 123 ? 0.611 13.277 51.953 1.00 63.36 121 PHE D O 1
ATOM 5239 N N . ASP D 1 124 ? -0.799 14.979 52.342 1.00 63.47 122 ASP D N 1
ATOM 5240 C CA . ASP D 1 124 ? -1.696 14.612 51.254 1.00 64.10 122 ASP D CA 1
ATOM 5241 C C . ASP D 1 124 ? -1.821 15.803 50.302 1.00 63.60 122 ASP D C 1
ATOM 5242 O O . ASP D 1 124 ? -2.456 16.789 50.638 1.00 63.91 122 ASP D O 1
ATOM 5247 N N . PRO D 1 125 ? -1.197 15.726 49.114 1.00 63.81 123 PRO D N 1
ATOM 5248 C CA . PRO D 1 125 ? -1.266 16.874 48.187 1.00 63.72 123 PRO D CA 1
ATOM 5249 C C . PRO D 1 125 ? -2.687 17.185 47.711 1.00 64.36 123 PRO D C 1
ATOM 5250 O O . PRO D 1 125 ? -3.009 18.344 47.437 1.00 62.96 123 PRO D O 1
ATOM 5254 N N . THR D 1 126 ? -3.541 16.159 47.652 1.00 65.34 124 THR D N 1
ATOM 5255 C CA . THR D 1 126 ? -4.932 16.358 47.205 1.00 66.08 124 THR D CA 1
ATOM 5256 C C . THR D 1 126 ? -5.725 17.274 48.152 1.00 66.12 124 THR D C 1
ATOM 5257 O O . THR D 1 126 ? -6.738 17.839 47.767 1.00 66.61 124 THR D O 1
ATOM 5261 N N . ARG D 1 127 ? -5.251 17.447 49.383 1.00 66.36 125 ARG D N 1
ATOM 5262 C CA . ARG D 1 127 ? -5.944 18.342 50.323 1.00 66.79 125 ARG D CA 1
ATOM 5263 C C . ARG D 1 127 ? -5.247 19.694 50.452 1.00 66.15 125 ARG D C 1
ATOM 5264 O O . ARG D 1 127 ? -5.458 20.420 51.442 1.00 66.37 125 ARG D O 1
ATOM 5272 N N . ASN D 1 128 ? -4.419 20.013 49.452 1.00 64.59 126 ASN D N 1
ATOM 5273 C CA . ASN D 1 128 ? -3.570 21.189 49.465 1.00 63.26 126 ASN D CA 1
ATOM 5274 C C . ASN D 1 128 ? -4.004 22.125 48.355 1.00 62.74 126 ASN D C 1
ATOM 5275 O O . ASN D 1 128 ? -4.113 21.714 47.197 1.00 61.81 126 ASN D O 1
ATOM 5280 N N . ALA D 1 129 ? -4.277 23.375 48.722 1.00 62.22 127 ALA D N 1
ATOM 5281 C CA . ALA D 1 129 ? -4.894 24.323 47.805 1.00 61.89 127 ALA D CA 1
ATOM 5282 C C . ALA D 1 129 ? -3.976 24.724 46.649 1.00 60.91 127 ALA D C 1
ATOM 5283 O O . ALA D 1 129 ? -4.413 24.850 45.513 1.00 60.39 127 ALA D O 1
ATOM 5285 N N . VAL D 1 130 ? -2.700 24.912 46.951 1.00 60.45 128 VAL D N 1
ATOM 5286 C CA . VAL D 1 130 ? -1.697 25.273 45.937 1.00 60.25 128 VAL D CA 1
A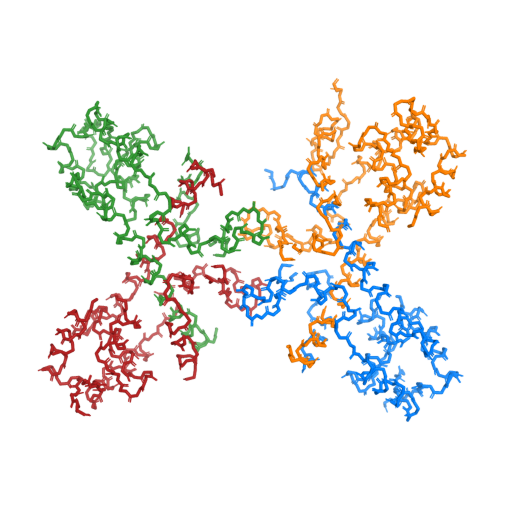TOM 5287 C C . VAL D 1 130 ? -1.450 24.105 44.970 1.00 59.58 128 VAL D C 1
ATOM 5288 O O . VAL D 1 130 ? -1.359 24.320 43.774 1.00 59.89 128 VAL D O 1
ATOM 5292 N N . PHE D 1 131 ? -1.376 22.877 45.484 1.00 59.02 129 PHE D N 1
ATOM 5293 C CA . PHE D 1 131 ? -1.293 21.701 44.631 1.00 59.05 129 PHE D CA 1
ATOM 5294 C C . PHE D 1 131 ? -2.486 21.647 43.677 1.00 59.47 129 PHE D C 1
ATOM 5295 O O . PHE D 1 131 ? -2.301 21.568 42.454 1.00 59.04 129 PHE D O 1
ATOM 5303 N N . LYS D 1 132 ? -3.700 21.706 44.229 1.00 59.74 130 LYS D N 1
ATOM 5304 C CA . LYS D 1 132 ? -4.911 21.666 43.410 1.00 61.51 130 LYS D CA 1
ATOM 5305 C C . LYS D 1 132 ? -4.942 22.808 42.411 1.00 61.91 130 LYS D C 1
ATOM 5306 O O . LYS D 1 132 ? -5.215 22.584 41.238 1.00 61.99 130 LYS D O 1
ATOM 5312 N N . GLY D 1 133 ? -4.622 24.019 42.879 1.00 61.82 131 GLY D N 1
ATOM 5313 C CA . GLY D 1 133 ? -4.559 25.194 42.033 1.00 61.43 131 GLY D CA 1
ATOM 5314 C C . GLY D 1 133 ? -3.544 25.149 40.921 1.00 62.04 131 GLY D C 1
ATOM 5315 O O . GLY D 1 133 ? -3.688 25.871 39.951 1.00 62.66 131 GLY D O 1
ATOM 5316 N N . SER D 1 134 ? -2.528 24.295 41.038 1.00 61.95 132 SER D N 1
ATOM 5317 C CA . SER D 1 134 ? -1.445 24.198 40.042 1.00 61.54 132 SER D CA 1
ATOM 5318 C C . SER D 1 134 ? -1.627 23.056 39.061 1.00 61.09 132 SER D C 1
ATOM 5319 O O . SER D 1 134 ? -0.799 22.856 38.164 1.00 60.45 132 SER D O 1
ATOM 5322 N N . GLN D 1 135 ? -2.708 22.297 39.235 1.00 60.83 133 GLN D N 1
ATOM 5323 C CA . GLN D 1 135 ? -3.018 21.186 38.319 1.00 61.17 133 GLN D CA 1
ATOM 5324 C C . GLN D 1 135 ? -3.229 21.628 36.850 1.00 59.86 133 GLN D C 1
ATOM 5325 O O . GLN D 1 135 ? -2.724 20.976 35.942 1.00 59.59 133 GLN D O 1
ATOM 5331 N N . PRO D 1 136 ? -3.996 22.709 36.610 1.00 59.48 134 PRO D N 1
ATOM 5332 C CA . PRO D 1 136 ? -4.088 23.126 35.211 1.00 59.63 134 PRO D CA 1
ATOM 5333 C C . PRO D 1 136 ? -2.706 23.417 34.601 1.00 59.55 134 PRO D C 1
ATOM 5334 O O . PRO D 1 136 ? -2.419 22.929 33.519 1.00 60.06 134 PRO D O 1
ATOM 5338 N N . LEU D 1 137 ? -1.850 24.162 35.305 1.00 59.55 135 LEU D N 1
ATOM 5339 C CA . LEU D 1 137 ? -0.476 24.438 34.822 1.00 59.02 135 LEU D CA 1
ATOM 5340 C C . LEU D 1 137 ? 0.321 23.171 34.597 1.00 58.53 135 LEU D C 1
ATOM 5341 O O . LEU D 1 137 ? 1.019 23.006 33.582 1.00 58.63 135 LEU D O 1
ATOM 5346 N N . TYR D 1 138 ? 0.214 22.266 35.555 1.00 58.81 136 TYR D N 1
ATOM 5347 C CA . TYR D 1 138 ? 0.880 20.969 35.468 1.00 59.42 136 TYR D CA 1
ATOM 5348 C C . TYR D 1 138 ? 0.407 20.157 34.252 1.00 59.58 136 TYR D C 1
ATOM 5349 O O . TYR D 1 138 ? 1.225 19.513 33.590 1.00 59.12 136 TYR D O 1
ATOM 5358 N N A HIS D 1 139 ? -0.902 20.189 33.973 0.50 59.95 137 HIS D N 1
ATOM 5359 N N B HIS D 1 139 ? -0.887 20.188 33.948 0.50 59.76 137 HIS D N 1
ATOM 5360 C CA A HIS D 1 139 ? -1.486 19.423 32.854 0.50 60.62 137 HIS D CA 1
ATOM 5361 C CA B HIS D 1 139 ? -1.375 19.357 32.845 0.50 60.27 137 HIS D CA 1
ATOM 5362 C C A HIS D 1 139 ? -0.931 19.972 31.551 0.50 60.75 137 HIS D C 1
ATOM 5363 C C B HIS D 1 139 ? -1.051 19.975 31.487 0.50 60.54 137 HIS D C 1
ATOM 5364 O O A HIS D 1 139 ? -0.520 19.220 30.672 0.50 60.53 137 HIS D O 1
ATOM 5365 O O B HIS D 1 139 ? -0.909 19.267 30.499 0.50 60.43 137 HIS D O 1
ATOM 5378 N N . LEU D 1 140 ? -0.890 21.295 31.459 1.00 60.98 138 LEU D N 1
ATOM 5379 C CA . LEU D 1 140 ? -0.375 21.969 30.268 1.00 61.47 138 LEU D CA 1
ATOM 5380 C C . LEU D 1 140 ? 1.133 21.732 30.049 1.00 61.66 138 LEU D C 1
ATOM 5381 O O . LEU D 1 140 ? 1.532 21.286 29.019 1.00 63.07 138 LEU D O 1
ATOM 5386 N N . PHE D 1 141 ? 1.966 22.012 31.040 1.00 62.19 139 PHE D N 1
ATOM 5387 C CA . PHE D 1 141 ? 3.402 21.968 30.844 1.00 61.37 139 PHE D CA 1
ATOM 5388 C C . PHE D 1 141 ? 4.004 20.614 31.156 1.00 61.82 139 PHE D C 1
ATOM 5389 O O . PHE D 1 141 ? 5.150 20.353 30.813 1.00 62.59 139 PHE D O 1
ATOM 5397 N N . GLY D 1 142 ? 3.251 19.737 31.807 1.00 62.05 140 GLY D N 1
ATOM 5398 C CA . GLY D 1 142 ? 3.805 18.430 32.189 1.00 61.63 140 GLY D CA 1
ATOM 5399 C C . GLY D 1 142 ? 4.727 18.479 33.396 1.00 61.74 140 GLY D C 1
ATOM 5400 O O . GLY D 1 142 ? 5.362 17.488 33.726 1.00 61.81 140 GLY D O 1
ATOM 5401 N N . LYS D 1 143 ? 4.803 19.630 34.064 1.00 61.75 141 LYS D N 1
ATOM 5402 C CA . LYS D 1 143 ? 5.562 19.758 35.314 1.00 61.60 141 LYS D CA 1
ATOM 5403 C C . LYS D 1 143 ? 5.040 20.951 36.104 1.00 61.02 141 LYS D C 1
ATOM 5404 O O . LYS D 1 143 ? 4.226 21.724 35.605 1.00 59.58 141 LYS D O 1
ATOM 5410 N N . PHE D 1 144 ? 5.468 21.066 37.357 1.00 60.53 142 PHE D N 1
ATOM 5411 C CA . PHE D 1 144 ? 4.995 22.139 38.191 1.00 60.65 142 PHE D CA 1
ATOM 5412 C C . PHE D 1 144 ? 5.607 23.454 37.723 1.00 59.61 142 PHE D C 1
ATOM 5413 O O . PHE D 1 144 ? 6.707 23.460 37.187 1.00 59.66 142 PHE D O 1
ATOM 5421 N N . PRO D 1 145 ? 4.864 24.561 37.854 1.00 58.88 143 PRO D N 1
ATOM 5422 C CA . PRO D 1 145 ? 5.398 25.843 37.354 1.00 58.58 143 PRO D CA 1
ATOM 5423 C C . PRO D 1 145 ? 6.691 26.240 38.092 1.00 57.74 143 PRO D C 1
ATOM 5424 O O . PRO D 1 145 ? 6.781 26.051 39.309 1.00 56.99 143 PRO D O 1
ATOM 5428 N N A GLU D 1 146 ? 7.674 26.755 37.359 0.50 57.50 144 GLU D N 1
ATOM 5429 N N B GLU D 1 146 ? 7.655 26.785 37.355 0.50 57.37 144 GLU D N 1
ATOM 5430 C CA A GLU D 1 146 ? 8.914 27.239 37.971 0.50 58.10 144 GLU D CA 1
ATOM 5431 C CA B GLU D 1 146 ? 8.922 27.248 37.929 0.50 57.84 144 GLU D CA 1
ATOM 5432 C C A GLU D 1 146 ? 8.754 28.488 38.830 0.50 57.93 144 GLU D C 1
ATOM 5433 C C B GLU D 1 146 ? 8.798 28.514 38.773 0.50 57.78 144 GLU D C 1
ATOM 5434 O O A GLU D 1 146 ? 9.491 28.650 39.798 0.50 58.12 144 GLU D O 1
ATOM 5435 O O B GLU D 1 146 ? 9.610 28.718 39.671 0.50 57.98 144 GLU D O 1
ATOM 5446 N N . VAL D 1 147 ? 7.803 29.356 38.477 1.00 57.64 145 VAL D N 1
ATOM 5447 C CA . VAL D 1 147 ? 7.632 30.676 39.139 1.00 57.81 145 VAL D CA 1
ATOM 5448 C C . VAL D 1 147 ? 8.988 31.390 39.250 1.00 58.33 145 VAL D C 1
ATOM 5449 O O . VAL D 1 147 ? 9.388 31.875 40.310 1.00 60.00 145 VAL D O 1
ATOM 5453 N N . ALA D 1 148 ? 9.690 31.405 38.142 1.00 57.17 146 ALA D N 1
ATOM 5454 C CA . ALA D 1 148 ? 11.002 31.965 38.027 1.00 57.55 146 ALA D CA 1
ATOM 5455 C C . ALA D 1 148 ? 11.058 33.447 38.411 1.00 57.80 146 ALA D C 1
ATOM 5456 O O . ALA D 1 148 ? 12.029 33.879 39.007 1.00 57.71 146 ALA D O 1
ATOM 5458 N N . GLU D 1 149 ? 10.048 34.218 38.015 1.00 58.49 147 GLU D N 1
ATOM 5459 C CA . GLU D 1 149 ? 10.016 35.638 38.295 1.00 60.18 147 GLU D CA 1
ATOM 5460 C C . GLU D 1 149 ? 9.946 35.860 39.804 1.00 61.07 147 GLU D C 1
ATOM 5461 O O . GLU D 1 149 ? 10.669 36.663 40.340 1.00 59.06 147 GLU D O 1
ATOM 5483 N N . CYS D 1 152 ? 13.201 34.981 41.476 1.00 62.70 150 CYS D N 1
ATOM 5484 C CA . CYS D 1 152 ? 14.157 36.017 41.141 1.00 61.26 150 CYS D CA 1
ATOM 5485 C C . CYS D 1 152 ? 14.002 37.245 42.030 1.00 61.12 150 CYS D C 1
ATOM 5486 O O . CYS D 1 152 ? 14.978 37.853 42.433 1.00 59.51 150 CYS D O 1
ATOM 5497 N N . ILE D 1 154 ? 12.558 37.099 45.140 1.00 59.30 152 ILE D N 1
ATOM 5498 C CA . ILE D 1 154 ? 12.978 36.634 46.448 1.00 58.28 152 ILE D CA 1
ATOM 5499 C C . ILE D 1 154 ? 14.501 36.713 46.588 1.00 57.78 152 ILE D C 1
ATOM 5500 O O . ILE D 1 154 ? 15.014 37.187 47.611 1.00 57.24 152 ILE D O 1
ATOM 5505 N N . ARG D 1 155 ? 15.212 36.310 45.532 1.00 56.57 153 ARG D N 1
ATOM 5506 C CA . ARG D 1 155 ? 16.668 36.282 45.541 1.00 55.95 153 ARG D CA 1
ATOM 5507 C C . ARG D 1 155 ? 17.285 37.676 45.687 1.00 54.78 153 ARG D C 1
ATOM 5508 O O . ARG D 1 155 ? 18.290 37.833 46.374 1.00 54.69 153 ARG D O 1
ATOM 5516 N N A HIS D 1 156 ? 16.672 38.681 45.063 0.50 53.88 154 HIS D N 1
ATOM 5517 N N B HIS D 1 156 ? 16.705 38.679 45.034 0.50 54.14 154 HIS D N 1
ATOM 5518 C CA A HIS D 1 156 ? 17.160 40.055 45.151 0.50 53.21 154 HIS D CA 1
ATOM 5519 C CA B HIS D 1 156 ? 17.215 40.030 45.181 0.50 53.72 154 HIS D CA 1
ATOM 5520 C C A HIS D 1 156 ? 16.725 40.798 46.426 0.50 53.20 154 HIS D C 1
ATOM 5521 C C B HIS D 1 156 ? 16.964 40.551 46.605 0.50 53.39 154 HIS D C 1
ATOM 5522 O O A HIS D 1 156 ? 17.195 41.915 46.695 0.50 53.16 154 HIS D O 1
ATOM 5523 O O B HIS D 1 156 ? 17.805 41.261 47.163 0.50 53.27 154 HIS D O 1
ATOM 5536 N N . ILE D 1 157 ? 15.821 40.177 47.183 1.00 52.79 155 ILE D N 1
ATOM 5537 C CA . ILE D 1 157 ? 15.413 40.650 48.496 1.00 52.45 155 ILE D CA 1
ATOM 5538 C C . ILE D 1 157 ? 16.249 39.975 49.597 1.00 52.79 155 ILE D C 1
ATOM 5539 O O . ILE D 1 157 ? 16.819 40.645 50.436 1.00 52.49 155 ILE D O 1
ATOM 5544 N N . TYR D 1 158 ? 16.339 38.653 49.557 1.00 53.08 156 TYR D N 1
ATOM 5545 C CA . TYR D 1 158 ? 16.990 37.883 50.612 1.00 53.55 156 TYR D CA 1
ATOM 5546 C C . TYR D 1 158 ? 18.457 37.476 50.356 1.00 54.24 156 TYR D C 1
ATOM 5547 O O . TYR D 1 158 ? 19.145 36.983 51.280 1.00 54.88 156 TYR D O 1
ATOM 5556 N N . GLY D 1 159 ? 18.929 37.674 49.121 1.00 54.41 157 GLY D N 1
ATOM 5557 C CA . GLY D 1 159 ? 20.315 37.354 48.742 1.00 54.43 157 GLY D CA 1
ATOM 5558 C C . GLY D 1 159 ? 20.570 35.893 48.402 1.00 54.69 157 GLY D C 1
ATOM 5559 O O . GLY D 1 159 ? 19.775 35.020 48.729 1.00 53.80 157 GLY D O 1
ATOM 5560 N N . ASP D 1 160 ? 21.715 35.644 47.767 1.00 56.02 158 ASP D N 1
ATOM 5561 C CA . ASP D 1 160 ? 22.087 34.327 47.234 1.00 57.49 158 ASP D CA 1
ATOM 5562 C C . ASP D 1 160 ? 22.146 33.245 48.300 1.00 58.30 158 ASP D C 1
ATOM 5563 O O . ASP D 1 160 ? 21.781 32.096 48.045 1.00 58.42 158 ASP D O 1
ATOM 5568 N N . ASP D 1 161 ? 22.596 33.614 49.497 1.00 59.62 159 ASP D N 1
ATOM 5569 C CA . ASP D 1 161 ? 22.760 32.650 50.585 1.00 60.88 159 ASP D CA 1
ATOM 5570 C C . ASP D 1 161 ? 21.449 32.040 51.043 1.00 60.78 159 ASP D C 1
ATOM 5571 O O . ASP D 1 161 ? 21.402 30.845 51.331 1.00 60.81 159 ASP D O 1
ATOM 5576 N N . PHE D 1 162 ? 20.396 32.867 51.084 1.00 61.19 160 PHE D N 1
ATOM 5577 C CA . PHE D 1 162 ? 19.030 32.444 51.439 1.00 61.22 160 PHE D CA 1
ATOM 5578 C C . PHE D 1 162 ? 18.507 31.368 50.469 1.00 61.76 160 PHE D C 1
ATOM 5579 O O . PHE D 1 162 ? 17.880 30.389 50.887 1.00 60.47 160 PHE D O 1
ATOM 5595 N N . GLU D 1 164 ? 20.070 29.148 48.748 1.00 66.64 162 GLU D N 1
ATOM 5596 C CA . GLU D 1 164 ? 20.707 27.834 48.839 1.00 68.48 162 GLU D CA 1
ATOM 5597 C C . GLU D 1 164 ? 19.893 26.762 49.567 1.00 69.57 162 GLU D C 1
ATOM 5598 O O . GLU D 1 164 ? 20.058 25.583 49.295 1.00 69.95 162 GLU D O 1
ATOM 5604 N N . ILE D 1 165 ? 18.980 27.166 50.443 1.00 71.05 163 ILE D N 1
ATOM 5605 C CA . ILE D 1 165 ? 18.024 26.234 51.048 1.00 72.72 163 ILE D CA 1
ATOM 5606 C C . ILE D 1 165 ? 17.142 25.483 50.029 1.00 74.49 163 ILE D C 1
ATOM 5607 O O . ILE D 1 165 ? 16.592 24.424 50.349 1.00 74.92 163 ILE D O 1
ATOM 5612 N N . PHE D 1 166 ? 16.998 26.035 48.821 1.00 76.12 164 PHE D N 1
ATOM 5613 C CA . PHE D 1 166 ? 16.224 25.390 47.759 1.00 77.43 164 PHE D CA 1
ATOM 5614 C C . PHE D 1 166 ? 16.947 24.210 47.085 1.00 79.51 164 PHE D C 1
ATOM 5615 O O . PHE D 1 166 ? 16.297 23.380 46.447 1.00 80.30 164 PHE D O 1
ATOM 5623 N N . GLU D 1 167 ? 18.273 24.131 47.227 1.00 81.71 165 GLU D N 1
ATOM 5624 C CA . GLU D 1 167 ? 19.052 22.984 46.720 1.00 84.02 165 GLU D CA 1
ATOM 5625 C C . GLU D 1 167 ? 19.175 21.859 47.726 1.00 85.07 165 GLU D C 1
ATOM 5626 O O . GLU D 1 167 ? 19.143 20.678 47.352 1.00 85.33 165 GLU D O 1
ATOM 5632 N N . THR D 1 168 ? 19.349 22.228 48.993 1.00 86.59 166 THR D N 1
ATOM 5633 C CA . THR D 1 168 ? 19.443 21.243 50.067 1.00 88.11 166 THR D CA 1
ATOM 5634 C C . THR D 1 168 ? 18.111 20.538 50.241 1.00 89.16 166 THR D C 1
ATOM 5635 O O . THR D 1 168 ? 18.078 19.333 50.455 1.00 89.53 166 THR D O 1
ATOM 5639 N N . SER D 1 169 ? 17.019 21.289 50.138 1.00 90.71 167 SER D N 1
ATOM 5640 C CA . SER D 1 169 ? 15.683 20.721 50.346 1.00 92.22 167 SER D CA 1
ATOM 5641 C C . SER D 1 169 ? 15.255 19.796 49.212 1.00 93.08 167 SER D C 1
ATOM 5642 O O . SER D 1 169 ? 14.508 18.840 49.445 1.00 92.99 167 SER D O 1
ATOM 5645 N N . LEU D 1 170 ? 15.744 20.076 47.998 1.00 94.12 168 LEU D N 1
ATOM 5646 C CA . LEU D 1 170 ? 15.737 19.083 46.914 1.00 94.99 168 LEU D CA 1
ATOM 5647 C C . LEU D 1 170 ? 16.534 17.827 47.336 1.00 95.38 168 LEU D C 1
ATOM 5648 O O . LEU D 1 170 ? 15.958 16.738 47.464 1.00 95.53 168 LEU D O 1
ATOM 5653 N N . THR D 1 171 ? 17.836 17.995 47.587 1.00 95.65 169 THR D N 1
ATOM 5654 C CA . THR D 1 171 ? 18.687 16.911 48.125 1.00 95.98 169 THR D CA 1
ATOM 5655 C C . THR D 1 171 ? 18.410 16.605 49.612 1.00 95.80 169 THR D C 1
ATOM 5656 O O . THR D 1 171 ? 17.433 15.940 49.972 1.00 95.64 169 THR D O 1
#

Foldseek 3Di:
DPDDVVVVVVVVVVCVVVCVVVVLQLVLQCVLCVVPPDDPLLLLLLVQCVLVVKDALVSSCQLSPDSVVSVVSLVVCVVVPQWDQVPCSIIHGDPVVVVVNVVSVVPDDLVSRPVSVVQVVVCVVPVDGDPVPVCVCVVRHDVNCSVVSD/DPVVVVVVVVVVCVVVVVVVVLQLVLQCVLCVVVPQHPLLLLLLLQCLLVVKDWLVSSCLLVVDSVVSVVSLVVCVVVVQKDWDADPVCNPTIIIHGDPVNVVVNQVSQQSDALVSRVVSVVQVVVCVVPVHGDPVPVPVCVVRHPVNCSVVSSCVSVVVQWDDDPRGTDGDDD/DDVVVVVVVVVCVVVVCVVVVQQLVVVCVLCVVVPQHPLLLLLLVQLVQVVKDFLLSSCLLSVDSVSSQVSLVVCVVVVQKDWDPVVDDSRGIMIHGDPVVVVVNVVSVVVDDLVVRPVSVVQVVVCVVPVHGDPVPVPVCVVRHDVNCSVVRD/DDDVVVVVVVVVVCVVVVVVVVLQLVVQVVLCVVDPDHPLLLLLLVQCVLVVKDDLVSSCQLSPDSVVSVVSQVVCVVVVQWDADPHIIHGDPVVVVVNVVSVVPDDLVSGPVSVVQVVVCVVPVHGDPVPVPVCVVSHPVNCSVVSVVD

Solvent-accessible surface area: 31664 Å² total

Secondary structure (DSSP, 8-state):
--S-HHHHHHHHH--HHHHHHHHHHHHHHHHHTGGGT--HHHHHHHHHHHHHTSEEHHHHHHHT--HHHHHHHHHHHHHHTSEEEE---EEEE-HHHHHHHHHHHHH--GGG-HHHHHTHHHHHHHSS--------HHHHTTT---TT--/--HHHHHHHHH--HHHHHHHHHHHHHHHHHHGGGT--HHHHHHHHHHHHHTSEEHHHHHHHH--HHHHHHHHHHHHHHTSEEEE--TT-TT--EEEE-HHHHHHHHHHHHH--GGG-HHHHHHHHHHHHHSS--------HHHHTTT--TGGGTTHHHHHHEEEETTEEEE---/--HHHHHHHHH--HHHHHHHHHHHHHHHHHHGGGT--HHHHHHHHHHHHHTSEEHHHHHHHH--HHHHHHHHHHHHHTTSEEEE-TTS-GGG-EEEE-HHHHHHHHHHHHT--GGG-HHHHHTHHHHHHHSS--------HHHH-S---TTT--/---HHHHHHHHH--HHHHHHHHHHHHHHHHHTTTSS--HHHHHHHHHHHHHTSEEHHHHHHHH--HHHHHHHHHHHHHTTSEEEE--EEEE-HHHHHHHHHHHHH--GGG-HHHHHTHHHHHHHSS--------HHHH-TT--HHHHTT-

CATH classification: 1.10.10.10

InterPro domains:
  IPR000835 MarR-type HTH domain [PF01047] (44-101)
  IPR000835 MarR-type HTH domain [PS50995] (13-157)
  IPR000835 MarR-type HTH domain [SM00347] (37-137)
  IPR023187 Transcriptional regulator MarR-type, conserved site [PS01117] (76-110)
  IPR023488 HTH-type transcriptional regulator Hpr [MF_01911] (2-185)
  IPR036388 Winged helix-like DNA-binding domain superfamily [G3DSA:1.10.10.10] (1-167)
  IPR036390 Winged helix DNA-binding domain superfamily [SSF46785] (21-131)
  IPR039422 Transcription regulators MarR/SlyA-like [PTHR33164] (19-131)

GO terms:
  GO:0006355 regulation of DNA-templated transcription (P, IMP)
  GO:0005515 protein binding (F, IPI)

Radius of gyration: 30.26 Å; Cα contacts (8 Å, |Δi|>4): 815; chains: 4; bounding box: 66×69×89 Å